Protein AF-A0A086L2F1-F1 (afdb_monomer)

Radius of gyration: 32.84 Å; Cα contacts (8 Å, |Δi|>4): 389; chains: 1; bounding box: 72×56×100 Å

Sequence (429 aa):
MACLKLQAIHEARLFEEERRLQGQDSGIAKDIADEIVSFSHTVLKDVRRLEALYEKVIQFCFTRYVGAPWVKEGDDSMALKDTRAALESAFPISGLRSLFGLTPRERFRHLEELSCIVLGIRIFNSLVGSGTALCLPDPKNLLTLHSPDLPLSIEQEIEEGEKQIQELVKILLHSPVLLAKAGSETAEQDLALISAQHIYMTQLNAYRRALLTAFLHTRHHLKEAVSECSSEIVGVGEQLNSQPYTSRDDVFPKFSRIAVSYRKAFQENEKLCSLNCLVAFLASLAGEHTLDVASNVESACRRVHGIFASVGQGDQEECRGVRSAENAEKERDDSEVERPDGEPPREFDGKFELGGNCAWCLAKYAALVPADRSIAAISYGGDAYAFSTLRGAKEFAQHPDRLLSDIRQQIRRQPALIHLLNLDRLYPR

Solvent-accessible surface area (backbone atoms only — not comparable to full-atom values): 24299 Å² total; per-residue (Å²): 109,66,51,53,53,53,48,54,52,54,52,53,51,53,51,54,50,53,50,58,71,68,61,68,72,38,66,66,24,51,53,49,45,54,55,64,45,68,61,60,80,72,39,80,79,36,71,71,51,43,52,54,51,46,52,49,52,44,47,31,51,45,40,53,49,59,85,35,90,74,62,67,98,67,67,62,70,53,54,46,50,48,44,43,56,31,32,50,73,77,56,37,78,84,52,59,66,62,53,73,81,45,54,58,71,53,35,50,51,49,51,54,52,48,33,29,28,30,47,12,45,45,49,45,45,37,75,73,43,92,86,81,59,77,67,57,70,65,60,74,57,58,68,73,75,54,69,81,58,56,63,54,52,52,50,50,54,40,54,53,44,48,53,53,41,52,55,47,43,58,53,62,73,48,41,71,64,47,59,75,70,58,81,43,75,65,56,56,52,36,47,50,51,46,25,54,49,39,53,38,47,52,51,53,39,50,51,51,52,52,50,49,51,52,47,54,52,41,52,50,51,25,53,51,26,32,50,51,23,51,50,46,49,51,52,52,52,52,44,50,72,76,40,79,80,64,54,66,84,70,48,46,63,50,24,28,47,28,27,54,28,46,52,49,22,48,52,33,47,50,52,48,53,53,49,52,52,50,52,58,49,51,52,51,56,52,51,58,50,48,76,77,42,46,73,61,44,54,51,35,52,49,54,55,46,52,56,57,62,76,60,62,87,77,73,68,61,83,81,62,80,81,83,85,82,89,84,85,86,88,81,90,84,93,78,90,79,88,75,81,85,87,73,73,84,76,81,74,88,65,80,45,42,58,64,38,22,9,52,49,46,26,30,77,51,59,31,89,37,68,35,37,86,89,46,82,60,49,76,55,97,92,41,35,40,30,24,62,43,71,66,45,45,54,52,38,74,76,41,49,68,60,46,54,51,37,33,53,52,42,37,71,77,38,60,59,46,35,70,73,25,69,39,51,86,84,58,70,133

Secondary structure (DSSP, 8-state):
-HHHHHHHHHHHHHHHHHHHHH--S-HHHHHHHHHHHH--GGGGG-HHHHHHHHHHHHHHHHHTTTT-TT--S--HHHHHHHHHHHHHHHS-GGGGGGGGGS-HHHHHHHHHHHHHHHHHHHHHHHHHS-S-S--PPPGGGGGGSS-THHHHHHHHHHHHHHHHHHHHHHHHHTHHHHHHHH-SHHHHHHHHHHHHHHHHHHHHHHHHHHHHHHHHHHHHHHHHHHHHHHHHHHHHHHHHHH-TT--HHHHHHHHHHHHHHHHHHHHHHHHHHHHHHHHHHHHHHHHHHHHHHHHHHHHHHHHHHHHHHTTTTTT-GGGS--------------------TTPPPP---SPPSGGGBBHHHHHHH---PBPPTTSPPEEETTEEEB-SSHHHHHHHHH-HHHHHHHHHHHHHH-TTHHHHTT-TTTS--

Organism: NCBI:txid943119

InterPro domains:
  IPR021897 Cilia- and flagella-associated protein 206 [PF12018] (150-425)
  IPR021897 Cilia- and flagella-associated protein 206 [PTHR21442] (17-424)

Mean predicted aligned error: 11.53 Å

pLDDT: mean 80.25, std 17.37, range [25.61, 97.31]

Structure (mmCIF, N/CA/C/O backbone):
data_AF-A0A086L2F1-F1
#
_entry.id   AF-A0A086L2F1-F1
#
loop_
_atom_site.group_PDB
_atom_site.id
_atom_site.type_symbol
_atom_site.label_atom_id
_atom_site.label_alt_id
_atom_site.label_comp_id
_atom_site.label_asym_id
_atom_site.label_entity_id
_atom_site.label_seq_id
_atom_site.pdbx_PDB_ins_code
_atom_site.Cartn_x
_atom_site.Cartn_y
_atom_site.Cartn_z
_atom_site.occupancy
_atom_site.B_iso_or_equiv
_atom_site.auth_seq_id
_atom_site.auth_comp_id
_atom_site.auth_asym_id
_atom_site.auth_atom_id
_atom_site.pdbx_PDB_model_num
ATOM 1 N N . MET A 1 1 ? -23.838 4.230 11.928 1.00 56.31 1 MET A N 1
ATOM 2 C CA . MET A 1 1 ? -23.546 4.658 10.537 1.00 56.31 1 MET A CA 1
ATOM 3 C C . MET A 1 1 ? -22.102 5.115 10.342 1.00 56.31 1 MET A C 1
ATOM 5 O O . MET A 1 1 ? -21.507 4.703 9.356 1.00 56.31 1 MET A O 1
ATOM 9 N N . ALA A 1 2 ? -21.509 5.881 11.267 1.00 71.12 2 ALA A N 1
ATOM 10 C CA . ALA A 1 2 ? -20.122 6.353 11.153 1.00 71.12 2 ALA A CA 1
ATOM 11 C C . ALA A 1 2 ? -19.076 5.242 10.924 1.00 71.12 2 ALA A C 1
ATOM 13 O O . ALA A 1 2 ? -18.278 5.355 10.003 1.00 71.12 2 ALA A O 1
ATOM 14 N N . CYS A 1 3 ? -19.129 4.138 11.680 1.00 74.75 3 CYS A N 1
ATOM 15 C CA . CYS A 1 3 ? -18.197 3.008 11.518 1.00 74.75 3 CYS A CA 1
ATOM 16 C C . CYS A 1 3 ? -18.268 2.359 10.119 1.00 74.75 3 CYS A C 1
ATOM 18 O O . CYS A 1 3 ? -17.249 2.025 9.523 1.00 74.75 3 CYS A O 1
ATOM 20 N N . LEU A 1 4 ? -19.481 2.216 9.568 1.00 66.06 4 LEU A N 1
ATOM 21 C CA . LEU A 1 4 ? -19.691 1.660 8.225 1.00 66.06 4 LEU A CA 1
ATOM 22 C C . LEU A 1 4 ? -19.238 2.634 7.134 1.00 66.06 4 LEU A C 1
ATOM 24 O O . LEU A 1 4 ? -18.644 2.207 6.152 1.00 66.06 4 LEU A O 1
ATOM 28 N N . LYS A 1 5 ? -19.483 3.939 7.320 1.00 75.25 5 LYS A N 1
ATOM 29 C CA . LYS A 1 5 ? -18.980 4.992 6.428 1.00 75.25 5 LYS A CA 1
ATOM 30 C C . LYS A 1 5 ? -17.447 4.989 6.417 1.00 75.25 5 LYS A C 1
ATOM 32 O O . LYS A 1 5 ? -16.857 4.989 5.344 1.00 75.25 5 LYS A O 1
ATOM 37 N N . LEU A 1 6 ? -16.812 4.929 7.591 1.00 77.38 6 LEU A N 1
ATOM 38 C CA . LEU A 1 6 ? -15.355 4.866 7.727 1.00 77.38 6 LEU A CA 1
ATO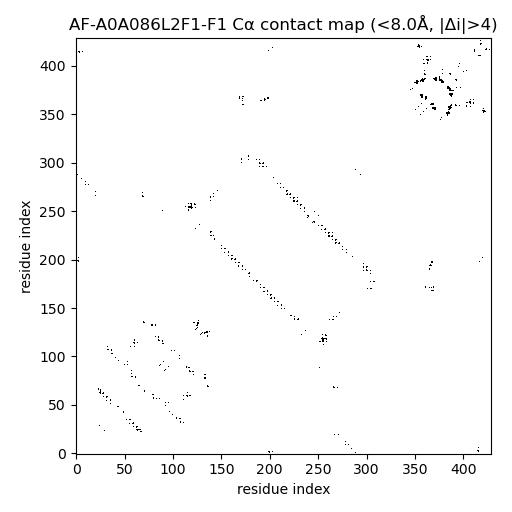M 39 C C . LEU A 1 6 ? -14.788 3.629 7.020 1.00 77.38 6 LEU A C 1
ATOM 41 O O . LEU A 1 6 ? -13.874 3.758 6.213 1.00 77.38 6 LEU A O 1
ATOM 45 N N . GLN A 1 7 ? -15.378 2.458 7.269 1.00 78.00 7 GLN A N 1
ATOM 46 C CA . GLN A 1 7 ? -14.971 1.205 6.641 1.00 78.00 7 GLN A CA 1
ATOM 47 C C . GLN A 1 7 ? -15.114 1.239 5.115 1.00 78.00 7 GLN A C 1
ATOM 49 O O . GLN A 1 7 ? -14.139 1.028 4.401 1.00 78.00 7 GLN A O 1
ATOM 54 N N . ALA A 1 8 ? -16.318 1.520 4.610 1.00 72.25 8 ALA A N 1
ATOM 55 C CA . ALA A 1 8 ? -16.607 1.466 3.181 1.00 72.25 8 ALA A CA 1
ATOM 56 C C . ALA A 1 8 ? -15.731 2.442 2.391 1.00 72.25 8 ALA A C 1
ATOM 58 O O . ALA A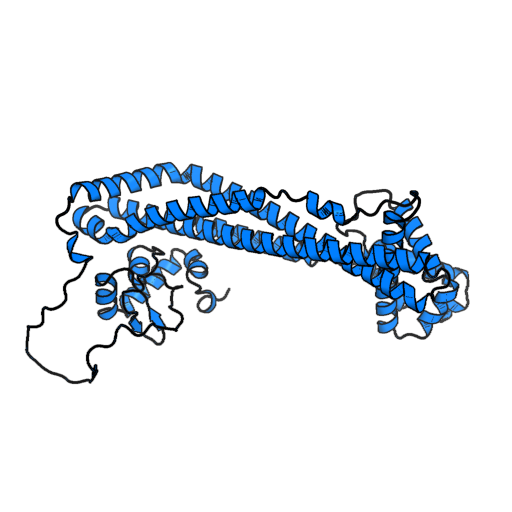 1 8 ? -15.242 2.10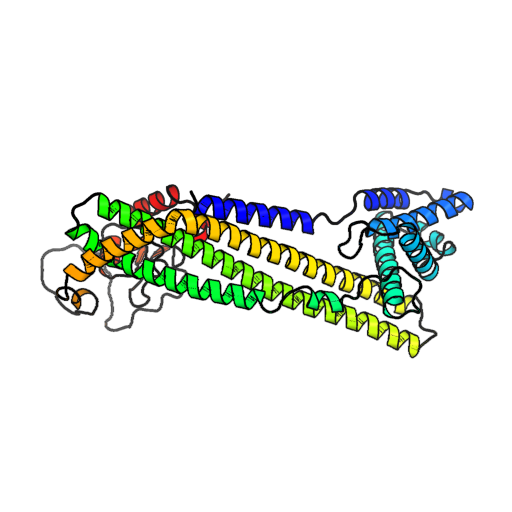2 1.316 1.00 72.25 8 ALA A O 1
ATOM 59 N N . ILE A 1 9 ? -15.498 3.642 2.931 1.00 73.38 9 ILE A N 1
ATOM 60 C CA . ILE A 1 9 ? -14.668 4.629 2.246 1.00 73.38 9 ILE A CA 1
ATOM 61 C C . ILE A 1 9 ? -13.183 4.256 2.320 1.00 73.38 9 ILE A C 1
ATOM 63 O O . ILE A 1 9 ? -12.481 4.400 1.320 1.00 73.38 9 ILE A O 1
ATOM 67 N N . HIS A 1 10 ? -12.701 3.752 3.461 1.00 74.94 10 HIS A N 1
ATOM 68 C CA . HIS A 1 10 ? -11.320 3.284 3.582 1.00 74.94 10 HIS A CA 1
ATOM 69 C C . HIS A 1 10 ? -11.020 2.155 2.584 1.00 74.94 10 HIS A C 1
ATOM 71 O O . HIS A 1 10 ? -10.037 2.225 1.849 1.00 74.94 10 HIS A O 1
ATOM 77 N N . GLU A 1 11 ? -11.904 1.159 2.497 1.00 78.69 11 GLU A N 1
ATOM 78 C CA . GLU A 1 11 ? -11.757 0.026 1.581 1.00 78.69 11 GLU A CA 1
ATOM 79 C C . GLU A 1 11 ? -11.876 0.432 0.108 1.00 78.69 11 GLU A C 1
ATOM 81 O O . GLU A 1 11 ? -11.055 0.013 -0.706 1.00 78.69 11 GLU A O 1
ATOM 86 N N . ALA A 1 12 ? -12.853 1.277 -0.243 1.00 76.69 12 ALA A N 1
ATOM 87 C CA . ALA A 1 12 ? -13.010 1.767 -1.612 1.00 76.69 12 ALA A CA 1
ATOM 88 C C . ALA A 1 12 ? -11.755 2.511 -2.088 1.00 76.69 12 ALA A C 1
ATOM 90 O O . ALA A 1 12 ? -11.308 2.317 -3.216 1.00 76.69 12 ALA A O 1
ATOM 91 N N . ARG A 1 13 ? -11.149 3.318 -1.211 1.00 73.94 13 ARG A N 1
ATOM 92 C CA . ARG A 1 13 ? -9.928 4.061 -1.533 1.00 73.94 13 ARG A CA 1
ATOM 93 C C . ARG A 1 13 ? -8.698 3.171 -1.625 1.00 73.94 13 ARG A C 1
ATOM 95 O O . ARG A 1 13 ? -7.925 3.346 -2.558 1.00 73.94 13 ARG A O 1
ATOM 102 N N . LEU A 1 14 ? -8.537 2.196 -0.731 1.00 72.56 14 LEU A N 1
ATOM 103 C CA . LEU A 1 14 ? -7.475 1.194 -0.870 1.00 72.56 14 LEU A CA 1
ATOM 104 C C . LEU A 1 14 ? -7.582 0.455 -2.210 1.00 72.56 14 LEU A C 1
ATOM 106 O O . LEU A 1 14 ? -6.592 0.335 -2.925 1.00 72.56 14 LEU A O 1
ATOM 110 N N . PHE A 1 15 ? -8.791 0.043 -2.591 1.00 74.94 15 PHE A N 1
ATOM 111 C CA . PHE A 1 15 ? -9.035 -0.653 -3.852 1.00 74.94 15 PHE A CA 1
ATOM 112 C C . PHE A 1 15 ? -8.771 0.220 -5.091 1.00 74.94 15 PHE A C 1
ATOM 114 O O . PHE A 1 15 ? -8.194 -0.247 -6.075 1.00 74.94 15 PHE A O 1
ATOM 121 N N . GLU A 1 16 ? -9.180 1.492 -5.069 1.00 72.88 16 GLU A N 1
ATOM 122 C CA . GLU A 1 16 ? -8.872 2.450 -6.140 1.00 72.88 16 GLU A CA 1
ATOM 123 C C . GLU A 1 16 ? -7.358 2.629 -6.315 1.00 72.88 16 GLU A C 1
ATOM 125 O O . GLU A 1 16 ? -6.864 2.602 -7.445 1.00 72.88 16 GLU A O 1
ATOM 130 N N . GLU A 1 17 ? -6.614 2.735 -5.212 1.00 67.31 17 GLU A N 1
ATOM 131 C CA . GLU A 1 17 ? -5.155 2.853 -5.240 1.00 67.31 17 GLU A CA 1
ATOM 132 C C . GLU A 1 17 ? -4.473 1.565 -5.723 1.00 67.31 17 GLU A C 1
ATOM 134 O O . GLU A 1 17 ? -3.558 1.628 -6.543 1.00 67.31 17 GLU A O 1
ATOM 139 N N . GLU A 1 18 ? -4.944 0.387 -5.309 1.00 68.56 18 GLU A N 1
ATOM 140 C CA . GLU A 1 18 ? -4.443 -0.897 -5.817 1.00 68.56 18 GLU A CA 1
ATOM 141 C C . GLU A 1 18 ? -4.646 -1.030 -7.331 1.00 68.56 18 GLU A C 1
ATOM 143 O O . GLU A 1 18 ? -3.722 -1.416 -8.052 1.00 68.56 18 GLU A O 1
ATOM 148 N N . ARG A 1 19 ? -5.822 -0.645 -7.845 1.00 68.19 19 ARG A N 1
ATOM 149 C CA . ARG A 1 19 ? -6.084 -0.618 -9.294 1.00 68.19 19 ARG A CA 1
ATOM 150 C C . ARG A 1 19 ? -5.186 0.373 -10.022 1.00 68.19 19 ARG A C 1
ATOM 152 O O . ARG A 1 19 ? -4.720 0.066 -11.119 1.00 68.19 19 ARG A O 1
ATOM 159 N N . ARG A 1 20 ? -4.931 1.542 -9.429 1.00 67.31 20 ARG A N 1
ATOM 160 C CA . ARG A 1 20 ? -4.033 2.561 -9.990 1.00 67.31 20 ARG A CA 1
ATOM 161 C C . ARG A 1 20 ? -2.602 2.034 -10.109 1.00 67.31 20 ARG A C 1
ATOM 163 O O . ARG A 1 20 ? -1.978 2.206 -11.152 1.00 67.31 20 ARG A O 1
ATOM 170 N N . LEU A 1 21 ? -2.114 1.342 -9.080 1.00 63.81 21 LEU A N 1
ATOM 171 C CA . LEU A 1 21 ? -0.778 0.738 -9.055 1.00 63.81 21 LEU A CA 1
ATOM 172 C C . LEU A 1 21 ? -0.645 -0.453 -10.023 1.00 63.81 21 LEU A C 1
ATOM 174 O O . LEU A 1 21 ? 0.436 -0.687 -10.558 1.00 63.81 21 LEU A O 1
ATOM 178 N N . GLN A 1 22 ? -1.729 -1.194 -10.280 1.00 61.69 22 GLN A N 1
ATOM 179 C CA . GLN A 1 22 ? -1.749 -2.316 -11.232 1.00 61.69 22 GLN A CA 1
ATOM 180 C C . GLN A 1 22 ? -1.921 -1.879 -12.701 1.00 61.69 22 GLN A C 1
ATOM 182 O O . GLN A 1 22 ? -1.523 -2.608 -13.606 1.00 61.69 22 GLN A O 1
ATOM 187 N N . GLY A 1 23 ? -2.491 -0.698 -12.962 1.00 55.66 23 GLY A N 1
ATOM 188 C CA . GLY A 1 23 ? -2.861 -0.215 -14.301 1.00 55.66 23 GLY A CA 1
ATOM 189 C C . GLY A 1 23 ? -1.739 0.393 -15.157 1.00 55.66 23 GLY A C 1
ATOM 190 O O . GLY A 1 23 ? -2.040 1.123 -16.095 1.00 55.66 23 GLY A O 1
ATOM 191 N N . GLN A 1 24 ? -0.463 0.137 -14.855 1.00 57.53 24 GLN A N 1
ATOM 192 C CA . GLN A 1 24 ? 0.673 0.843 -15.476 1.00 57.53 24 GLN A CA 1
ATOM 193 C C . GLN A 1 24 ? 1.162 0.283 -16.826 1.00 57.53 24 GLN A C 1
ATOM 195 O O . GLN A 1 24 ? 2.163 0.769 -17.355 1.00 57.53 24 GLN A O 1
ATOM 200 N N . ASP A 1 25 ? 0.485 -0.702 -17.420 1.00 58.81 25 ASP A N 1
ATOM 201 C CA . ASP A 1 25 ? 0.816 -1.147 -18.778 1.00 58.81 25 ASP A CA 1
ATOM 202 C C . ASP A 1 25 ? 0.008 -0.363 -19.819 1.00 58.81 25 ASP A C 1
ATOM 204 O O . ASP A 1 25 ? -1.210 -0.494 -19.943 1.00 58.81 25 ASP A O 1
ATOM 208 N N . SER A 1 26 ? 0.717 0.466 -20.588 1.00 66.75 26 SER A N 1
ATOM 209 C CA . SER A 1 26 ? 0.152 1.229 -21.700 1.00 66.75 26 SER A CA 1
ATOM 210 C C . SER A 1 26 ? -0.420 0.279 -22.756 1.00 66.75 26 SER A C 1
ATOM 212 O O . SER A 1 26 ? 0.329 -0.427 -23.435 1.00 66.75 26 SER A O 1
ATOM 214 N N . GLY A 1 27 ? -1.748 0.285 -22.931 1.00 77.31 27 GLY A N 1
ATOM 215 C CA . GLY A 1 27 ? -2.416 -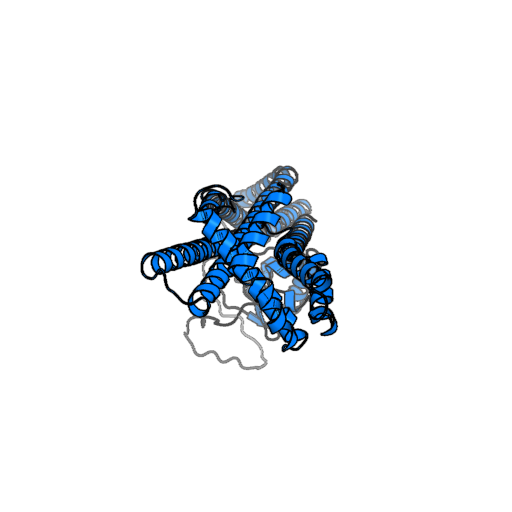0.462 -24.006 1.00 77.31 27 GLY A CA 1
ATOM 216 C C . GLY A 1 27 ? -1.839 -0.127 -25.386 1.00 77.31 27 GLY A C 1
ATOM 217 O O . GLY A 1 27 ? -1.625 -1.019 -26.195 1.00 77.31 27 GLY A O 1
ATOM 218 N N . ILE A 1 28 ? -1.432 1.131 -25.585 1.00 82.12 28 ILE A N 1
ATOM 219 C CA . ILE A 1 28 ? -0.782 1.605 -26.814 1.00 82.12 28 ILE A CA 1
ATOM 220 C C . ILE A 1 28 ? 0.573 0.912 -27.028 1.00 82.12 28 ILE A C 1
ATOM 222 O O . ILE A 1 28 ? 0.896 0.515 -28.143 1.00 82.12 28 ILE A O 1
ATOM 226 N N . ALA A 1 29 ? 1.378 0.733 -25.974 1.00 83.81 29 ALA A N 1
ATOM 227 C CA . ALA A 1 29 ? 2.656 0.027 -26.092 1.00 83.81 29 ALA A CA 1
ATOM 228 C C . ALA A 1 29 ? 2.453 -1.446 -26.476 1.00 83.81 29 ALA A C 1
ATOM 230 O O . ALA A 1 29 ? 3.232 -1.988 -27.261 1.00 83.81 29 ALA A O 1
ATOM 231 N N . LYS A 1 30 ? 1.391 -2.075 -25.961 1.00 85.31 30 LYS A N 1
ATOM 232 C CA . LYS A 1 30 ? 1.023 -3.445 -26.322 1.00 85.31 30 LYS A CA 1
ATOM 233 C C . LYS A 1 30 ? 0.600 -3.551 -27.788 1.00 85.31 30 LYS A C 1
ATOM 235 O O . LYS A 1 30 ? 1.103 -4.430 -28.480 1.00 85.31 30 LYS A O 1
ATOM 240 N N . ASP A 1 31 ? -0.222 -2.623 -28.272 1.00 88.12 31 ASP A N 1
ATOM 241 C CA . ASP A 1 31 ? -0.641 -2.584 -29.677 1.00 88.12 31 ASP A CA 1
ATOM 242 C C . ASP A 1 31 ? 0.571 -2.426 -30.616 1.00 88.12 31 ASP A C 1
ATOM 244 O O . ASP A 1 31 ? 0.721 -3.173 -31.584 1.00 88.12 31 ASP A O 1
ATOM 248 N N . ILE A 1 32 ? 1.504 -1.521 -30.288 1.00 89.19 32 ILE A N 1
ATOM 249 C CA . ILE A 1 32 ? 2.752 -1.342 -31.052 1.00 89.19 32 ILE A CA 1
ATOM 250 C C . ILE A 1 32 ? 3.603 -2.623 -31.017 1.00 89.19 32 ILE A C 1
ATOM 252 O O . ILE A 1 32 ? 4.174 -3.014 -32.038 1.00 89.19 32 ILE A O 1
ATOM 256 N N . ALA A 1 33 ? 3.703 -3.293 -29.865 1.00 88.81 33 ALA A N 1
ATOM 257 C CA . ALA A 1 33 ? 4.451 -4.542 -29.743 1.00 88.81 33 ALA A CA 1
ATOM 258 C C . ALA A 1 33 ? 3.847 -5.657 -30.606 1.00 88.81 33 ALA A C 1
ATOM 260 O O . ALA A 1 33 ? 4.586 -6.335 -31.322 1.00 88.81 33 ALA A O 1
ATOM 261 N N . ASP A 1 34 ? 2.523 -5.815 -30.585 1.00 89.56 34 ASP A N 1
ATOM 262 C CA . ASP A 1 34 ? 1.806 -6.803 -31.394 1.00 89.56 34 ASP A CA 1
ATOM 263 C C . ASP A 1 34 ? 2.024 -6.542 -32.893 1.00 89.56 34 ASP A C 1
ATOM 265 O O . ASP A 1 34 ? 2.319 -7.468 -33.660 1.00 89.56 34 ASP A O 1
ATOM 269 N N . GLU A 1 35 ? 2.005 -5.272 -33.310 1.00 89.69 35 GLU A N 1
ATOM 270 C CA . GLU A 1 35 ? 2.363 -4.881 -34.671 1.00 89.69 35 GLU A CA 1
ATOM 271 C C . GLU A 1 35 ? 3.803 -5.282 -35.022 1.00 89.69 35 GLU A C 1
ATOM 273 O O . GLU A 1 35 ? 4.004 -5.934 -36.049 1.00 89.69 35 GLU A O 1
ATOM 278 N N . ILE A 1 36 ? 4.799 -4.963 -34.181 1.00 87.69 36 ILE A N 1
ATOM 279 C CA . ILE A 1 36 ? 6.218 -5.315 -34.406 1.00 87.69 36 ILE A CA 1
ATOM 280 C C . ILE A 1 36 ? 6.397 -6.836 -34.521 1.00 87.69 36 ILE A C 1
ATOM 282 O O . ILE A 1 36 ? 7.086 -7.334 -35.416 1.00 87.69 36 ILE A O 1
ATOM 286 N N . VAL A 1 37 ? 5.761 -7.588 -33.624 1.00 90.31 37 VAL A N 1
ATOM 287 C CA . VAL A 1 37 ? 5.864 -9.047 -33.550 1.00 90.31 37 VAL A CA 1
ATOM 288 C C . VAL A 1 37 ? 5.256 -9.716 -34.789 1.00 90.31 37 VAL A C 1
ATOM 290 O O . VAL A 1 37 ? 5.803 -10.715 -35.270 1.00 90.31 37 VAL A O 1
ATOM 293 N N . SER A 1 38 ? 4.185 -9.140 -35.346 1.00 87.75 38 SER A N 1
ATOM 294 C CA . SER A 1 38 ? 3.459 -9.666 -36.510 1.00 87.75 38 SER A CA 1
ATOM 295 C C . SER A 1 38 ? 4.177 -9.502 -37.862 1.00 87.75 38 SER A C 1
ATOM 297 O O . SER A 1 38 ? 3.767 -10.114 -38.854 1.00 87.75 38 SER A O 1
ATOM 299 N N . PHE A 1 39 ? 5.260 -8.716 -37.942 1.00 84.19 39 PHE A N 1
ATOM 300 C CA . PHE A 1 39 ? 5.940 -8.472 -39.218 1.00 84.19 39 PHE A CA 1
ATOM 301 C C . PHE A 1 39 ? 6.565 -9.741 -39.822 1.00 84.19 39 PHE A C 1
ATOM 303 O O . PHE A 1 39 ? 7.265 -10.528 -39.173 1.00 84.19 39 PHE A O 1
ATOM 310 N N . SER A 1 40 ? 6.357 -9.897 -41.132 1.00 81.75 40 SER A N 1
ATOM 311 C CA . SER A 1 40 ? 6.921 -10.992 -41.925 1.00 81.75 40 SER A CA 1
ATOM 312 C C . SER A 1 40 ? 8.347 -10.696 -42.407 1.00 81.75 40 SER A C 1
ATOM 314 O O . SER A 1 40 ? 8.754 -9.543 -42.555 1.00 81.75 40 SER A O 1
ATOM 316 N N . HIS A 1 41 ? 9.086 -11.747 -42.780 1.00 82.62 41 HIS A N 1
ATOM 317 C CA . HIS A 1 41 ? 10.440 -11.645 -43.349 1.00 82.62 41 HIS A CA 1
ATOM 318 C C . HIS A 1 41 ? 10.533 -10.790 -44.628 1.00 82.62 41 HIS A C 1
ATOM 320 O O . HIS A 1 41 ? 11.632 -10.428 -45.046 1.00 82.62 41 HIS A O 1
ATOM 326 N N . THR A 1 42 ? 9.407 -10.456 -45.270 1.00 81.50 42 THR A N 1
ATOM 327 C CA . THR A 1 42 ? 9.385 -9.623 -46.486 1.00 81.50 42 THR A CA 1
ATOM 328 C C . THR A 1 42 ? 9.903 -8.203 -46.248 1.00 81.50 42 THR A C 1
ATOM 330 O O . THR A 1 42 ? 10.416 -7.587 -47.180 1.00 81.50 42 THR A O 1
ATOM 333 N N . VAL A 1 43 ? 9.849 -7.717 -45.004 1.00 81.31 43 VAL A N 1
ATOM 334 C CA . VAL A 1 43 ? 10.391 -6.414 -44.583 1.00 81.31 43 VAL A CA 1
ATOM 335 C C . VAL A 1 43 ? 11.902 -6.325 -44.805 1.00 81.31 43 VAL A C 1
ATOM 337 O O . VAL A 1 43 ? 12.405 -5.271 -45.171 1.00 81.31 43 VAL A O 1
ATOM 340 N N . LEU A 1 44 ? 12.630 -7.440 -44.677 1.00 81.38 44 LEU A N 1
ATOM 341 C CA . LEU A 1 44 ? 14.094 -7.475 -44.797 1.00 81.38 44 LEU A CA 1
ATOM 342 C C . LEU A 1 44 ? 14.625 -7.170 -46.206 1.00 81.38 44 LEU A C 1
ATOM 344 O O . LEU A 1 44 ? 15.837 -6.989 -46.366 1.00 81.38 44 LEU A O 1
ATOM 348 N N . LYS A 1 45 ? 13.744 -7.175 -47.216 1.00 83.19 45 LYS A N 1
ATOM 349 C CA . LYS A 1 45 ? 14.078 -6.958 -48.631 1.00 83.19 45 LYS A CA 1
ATOM 350 C C . LYS A 1 45 ? 13.996 -5.488 -49.053 1.00 83.19 45 LYS A C 1
ATOM 352 O O . LYS A 1 45 ? 14.532 -5.147 -50.100 1.00 83.19 45 LYS A O 1
ATOM 357 N N . ASP A 1 46 ? 13.334 -4.643 -48.266 1.00 88.19 46 ASP A N 1
ATOM 358 C CA . ASP A 1 46 ? 13.101 -3.233 -48.582 1.00 88.19 46 ASP A CA 1
ATOM 359 C C . ASP A 1 46 ? 13.649 -2.357 -47.453 1.00 88.19 46 ASP A C 1
ATOM 361 O O . ASP A 1 46 ? 13.175 -2.412 -46.318 1.00 88.19 46 ASP A O 1
ATOM 365 N N . VAL A 1 47 ? 14.650 -1.538 -47.782 1.00 88.00 47 VAL A N 1
ATOM 366 C CA . VAL A 1 47 ? 15.318 -0.641 -46.831 1.00 88.00 47 VAL A CA 1
ATOM 367 C C . VAL A 1 47 ? 14.316 0.304 -46.167 1.00 88.00 47 VAL A C 1
ATOM 369 O O . VAL A 1 47 ? 14.356 0.459 -44.952 1.00 88.00 47 VAL A O 1
ATOM 372 N N . ARG A 1 48 ? 13.342 0.839 -46.917 1.00 89.44 48 ARG A N 1
ATOM 373 C CA . ARG A 1 48 ? 12.342 1.772 -46.371 1.00 89.44 48 ARG A CA 1
ATOM 374 C C . ARG A 1 48 ? 11.419 1.093 -45.365 1.00 89.44 48 ARG A C 1
ATOM 376 O O . ARG A 1 48 ? 11.018 1.693 -44.373 1.00 89.44 48 ARG A O 1
ATOM 383 N N . ARG A 1 49 ? 11.069 -0.176 -45.608 1.00 88.75 49 ARG A N 1
ATOM 384 C CA . ARG A 1 49 ? 10.253 -0.964 -44.669 1.00 88.75 49 ARG A CA 1
ATOM 385 C C . ARG A 1 49 ? 11.043 -1.340 -43.420 1.00 88.75 49 ARG A C 1
ATOM 387 O O . ARG A 1 49 ? 10.460 -1.390 -42.342 1.00 88.75 49 ARG A O 1
ATOM 394 N N . LEU A 1 50 ? 12.343 -1.598 -43.560 1.00 88.62 50 LEU A N 1
ATOM 395 C CA . LEU A 1 50 ? 13.232 -1.869 -42.434 1.00 88.62 50 LEU A CA 1
ATOM 396 C C . LEU A 1 50 ? 13.412 -0.626 -41.546 1.00 88.62 50 LEU A C 1
ATOM 398 O O . LEU A 1 50 ? 13.314 -0.742 -40.329 1.00 88.62 50 LEU A O 1
ATOM 402 N N . GLU A 1 51 ? 13.592 0.554 -42.145 1.00 91.31 51 GLU A N 1
ATOM 403 C CA . GLU A 1 51 ? 13.622 1.848 -41.444 1.00 91.31 51 GLU A CA 1
ATOM 404 C C . GLU A 1 51 ? 12.300 2.125 -40.716 1.00 91.31 51 GLU A C 1
ATOM 406 O O . GLU A 1 51 ? 12.303 2.469 -39.536 1.00 91.31 51 GLU A O 1
ATOM 411 N N . ALA A 1 52 ? 11.159 1.890 -41.372 1.00 91.44 52 ALA A N 1
ATOM 412 C CA . ALA A 1 52 ? 9.847 2.048 -40.743 1.00 91.44 52 ALA A CA 1
ATOM 413 C C . ALA A 1 52 ? 9.633 1.088 -39.557 1.00 91.44 52 ALA A C 1
ATOM 415 O O . ALA A 1 52 ? 9.040 1.474 -38.551 1.00 91.44 52 ALA A O 1
ATOM 416 N N . LEU A 1 53 ? 10.120 -0.156 -39.651 1.00 91.38 53 LEU A N 1
ATOM 417 C CA . LEU A 1 53 ? 10.089 -1.107 -38.536 1.00 91.38 53 LEU A CA 1
ATOM 418 C C . LEU A 1 53 ? 10.969 -0.632 -37.375 1.00 91.38 53 LEU A C 1
ATOM 420 O O . LEU A 1 53 ? 10.562 -0.733 -36.222 1.00 91.38 53 LEU A O 1
ATOM 424 N N . TYR A 1 54 ? 12.153 -0.099 -37.674 1.00 94.31 54 TYR A N 1
ATOM 425 C CA . TYR A 1 54 ? 13.054 0.434 -36.657 1.00 94.31 54 TYR A CA 1
ATOM 426 C C . TYR A 1 54 ? 12.430 1.608 -35.895 1.00 94.31 54 TYR A C 1
ATOM 428 O O . TYR A 1 54 ? 12.461 1.639 -34.667 1.00 94.31 54 TYR A O 1
ATOM 436 N N . GLU A 1 55 ? 11.767 2.518 -36.609 1.00 93.94 55 GLU A N 1
ATOM 437 C CA . GLU A 1 55 ? 11.011 3.613 -35.997 1.00 93.94 55 GLU A CA 1
ATOM 438 C C . GLU A 1 55 ? 9.885 3.114 -35.081 1.00 93.94 55 GLU A C 1
ATOM 440 O O . GLU A 1 55 ? 9.676 3.679 -34.008 1.00 93.94 55 GLU A O 1
ATOM 445 N N . LYS A 1 56 ? 9.220 1.998 -35.413 1.00 93.19 56 LYS A N 1
ATOM 446 C CA . LYS A 1 56 ? 8.255 1.371 -34.493 1.00 93.19 56 LYS A CA 1
ATOM 447 C C . LYS A 1 56 ? 8.910 0.829 -33.225 1.00 93.19 56 LYS A C 1
ATOM 449 O O . LYS A 1 56 ? 8.329 0.960 -32.153 1.00 93.19 56 LYS A O 1
ATOM 454 N N . VAL A 1 57 ? 10.115 0.260 -33.308 1.00 94.38 57 VAL A N 1
ATOM 455 C CA . VAL A 1 57 ? 10.859 -0.194 -32.116 1.00 94.38 57 VAL A CA 1
ATOM 456 C C . VAL A 1 57 ? 11.229 0.992 -31.218 1.00 94.38 57 VAL A C 1
ATOM 458 O O . VAL A 1 57 ? 11.093 0.895 -29.997 1.00 94.38 57 VAL A O 1
ATOM 461 N N . ILE A 1 58 ? 11.622 2.131 -31.802 1.00 94.12 58 ILE A N 1
ATOM 462 C CA . ILE A 1 58 ? 11.856 3.381 -31.058 1.00 94.12 58 ILE A CA 1
ATOM 463 C C . ILE A 1 58 ? 10.569 3.831 -30.359 1.00 94.12 58 ILE A C 1
ATOM 465 O O . ILE A 1 58 ? 10.590 4.116 -29.160 1.00 94.12 58 ILE A O 1
ATOM 469 N N . GLN A 1 59 ? 9.448 3.860 -31.087 1.00 92.81 59 GLN A N 1
ATOM 470 C CA . GLN A 1 59 ? 8.143 4.224 -30.531 1.00 92.81 59 GLN A CA 1
ATOM 471 C C . GLN A 1 59 ? 7.733 3.290 -29.394 1.00 92.81 59 GLN A C 1
ATOM 473 O O . GLN A 1 59 ? 7.317 3.773 -28.349 1.00 92.81 59 GLN A O 1
ATOM 478 N N . PHE A 1 60 ? 7.923 1.978 -29.542 1.00 93.75 60 PHE A N 1
ATOM 479 C CA . PHE A 1 60 ? 7.669 1.020 -28.470 1.00 93.75 60 PHE A CA 1
ATOM 480 C C . PHE A 1 60 ? 8.487 1.350 -27.213 1.00 93.75 60 PHE A C 1
ATOM 482 O O . PHE A 1 60 ? 7.912 1.509 -26.138 1.00 93.75 60 PHE A O 1
ATOM 489 N N . CYS A 1 61 ? 9.808 1.529 -27.344 1.00 92.44 61 CYS A N 1
ATOM 490 C CA . CYS A 1 61 ? 10.686 1.835 -26.208 1.00 92.44 61 CYS A CA 1
ATOM 491 C C . CYS A 1 61 ? 10.320 3.157 -25.511 1.00 92.44 61 CYS A C 1
ATOM 493 O O . CYS A 1 61 ? 10.532 3.298 -24.307 1.00 92.44 61 CYS A O 1
ATOM 495 N N . PHE A 1 62 ? 9.771 4.123 -26.251 1.00 89.88 62 PHE A N 1
ATOM 496 C CA . PHE A 1 62 ? 9.276 5.382 -25.704 1.00 89.88 62 PHE A CA 1
ATOM 497 C C . PHE A 1 62 ? 7.917 5.202 -25.007 1.00 89.88 62 PHE A C 1
ATOM 499 O O . PHE A 1 62 ? 7.787 5.463 -23.810 1.00 89.88 62 PHE A O 1
ATOM 506 N N . THR A 1 63 ? 6.916 4.698 -25.732 1.00 88.69 63 THR A N 1
ATOM 507 C CA . THR A 1 63 ? 5.526 4.563 -25.274 1.00 88.69 63 THR A CA 1
ATOM 508 C C . THR A 1 63 ? 5.368 3.563 -24.133 1.00 88.69 63 THR A C 1
ATOM 510 O O . THR A 1 63 ? 4.457 3.715 -23.319 1.00 88.69 63 THR A O 1
ATOM 513 N N . ARG A 1 64 ? 6.282 2.590 -24.006 1.00 87.75 64 ARG A N 1
ATOM 514 C CA . ARG A 1 64 ? 6.313 1.625 -22.896 1.00 87.75 64 ARG A CA 1
ATOM 515 C C . ARG A 1 64 ? 6.320 2.285 -21.517 1.00 87.75 64 ARG A C 1
ATOM 517 O O . ARG A 1 64 ? 5.816 1.686 -20.566 1.00 87.75 64 ARG A O 1
ATOM 524 N N . TYR A 1 65 ? 6.878 3.492 -21.423 1.00 85.50 65 TYR A N 1
ATOM 525 C CA . TYR A 1 65 ? 7.019 4.248 -20.179 1.00 85.50 65 TYR A CA 1
ATOM 526 C C . TYR A 1 65 ? 6.244 5.574 -20.183 1.00 85.50 65 TYR A C 1
ATOM 528 O O . TYR A 1 65 ? 6.405 6.372 -19.262 1.00 85.50 65 TYR A O 1
ATOM 536 N N . VAL A 1 66 ? 5.394 5.821 -21.185 1.00 78.19 66 VAL A N 1
ATOM 537 C CA . VAL A 1 66 ? 4.467 6.963 -21.170 1.00 7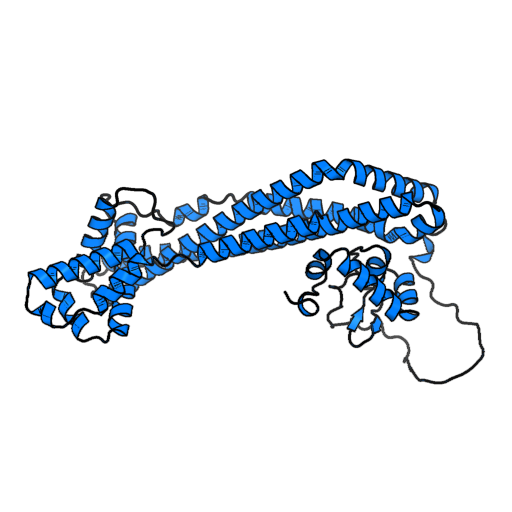8.19 66 VAL A CA 1
ATOM 538 C C . VAL A 1 66 ? 3.431 6.715 -20.073 1.00 78.19 66 VAL A C 1
ATOM 540 O O . VAL A 1 66 ? 2.740 5.699 -20.089 1.00 78.19 66 VAL A O 1
ATOM 543 N N . GLY A 1 67 ? 3.363 7.621 -19.095 1.00 75.44 67 GLY A N 1
ATOM 544 C CA . GLY A 1 67 ? 2.552 7.461 -17.882 1.00 75.44 67 GLY A CA 1
ATOM 545 C C . GLY A 1 67 ? 3.295 6.841 -16.695 1.00 75.44 67 GLY A C 1
ATOM 546 O O . GLY A 1 67 ? 2.690 6.612 -15.650 1.00 75.44 67 GLY A O 1
ATOM 547 N N . ALA A 1 68 ? 4.598 6.578 -16.824 1.00 82.88 68 ALA A N 1
ATOM 548 C CA . ALA A 1 68 ? 5.393 6.148 -15.687 1.00 82.88 68 ALA A CA 1
ATOM 549 C C . ALA A 1 68 ? 5.574 7.280 -14.649 1.00 82.88 68 ALA A C 1
ATOM 551 O O . ALA A 1 68 ? 5.631 8.450 -15.028 1.00 82.88 68 ALA A O 1
ATOM 552 N N . PRO A 1 69 ? 5.761 6.967 -13.354 1.00 81.31 69 PRO A N 1
ATOM 553 C CA . PRO A 1 69 ? 5.691 7.964 -12.270 1.00 81.31 69 PRO A CA 1
ATOM 554 C C . PRO A 1 69 ? 6.782 9.041 -12.290 1.00 81.31 69 PRO A C 1
ATOM 556 O O . PRO A 1 69 ? 6.649 10.089 -11.663 1.00 81.31 69 PRO A O 1
ATOM 559 N N . TRP A 1 70 ? 7.889 8.777 -12.984 1.00 84.69 70 TRP A N 1
ATOM 560 C CA . TRP A 1 70 ? 8.997 9.718 -13.165 1.00 84.69 70 TRP A CA 1
ATOM 561 C C . TRP A 1 70 ? 8.837 10.612 -14.400 1.00 84.69 70 TRP A C 1
ATOM 563 O O . TRP A 1 70 ? 9.621 11.546 -14.580 1.00 84.69 70 TRP A O 1
ATOM 573 N N . VAL A 1 71 ? 7.861 10.331 -15.267 1.00 76.44 71 VAL A N 1
ATOM 574 C CA . VAL A 1 71 ? 7.589 11.129 -16.463 1.00 76.44 71 VAL A CA 1
ATOM 575 C C . VAL A 1 71 ? 6.706 12.303 -16.058 1.00 76.44 71 VAL A C 1
ATOM 577 O O . VAL A 1 71 ? 5.536 12.138 -15.731 1.00 76.44 71 VAL A O 1
ATOM 580 N N . LYS A 1 72 ? 7.286 13.505 -16.058 1.00 68.12 72 LYS A N 1
ATOM 581 C CA . LYS A 1 72 ? 6.531 14.756 -15.917 1.00 68.12 72 LYS A CA 1
ATOM 582 C C . LYS A 1 72 ? 5.985 15.173 -17.280 1.00 68.12 72 LYS A C 1
ATOM 584 O O . LYS A 1 72 ? 6.618 14.879 -18.293 1.00 68.12 72 LYS A O 1
ATOM 589 N N . GLU A 1 73 ? 4.865 15.897 -17.295 1.00 62.25 73 GLU A N 1
ATOM 590 C CA . GLU A 1 73 ? 4.401 16.603 -18.496 1.00 62.25 73 GLU A CA 1
ATOM 591 C C . GLU A 1 73 ? 5.551 17.480 -19.022 1.00 62.25 73 GLU A C 1
ATOM 593 O O . GLU A 1 73 ? 6.061 18.351 -18.313 1.00 62.25 73 GLU A O 1
ATOM 598 N N . GLY A 1 74 ? 6.038 17.181 -20.226 1.00 63.03 74 GLY A N 1
ATOM 599 C CA . GLY A 1 74 ? 7.286 17.727 -20.748 1.00 63.03 74 GLY A CA 1
ATOM 600 C C . GLY A 1 74 ? 7.425 17.534 -22.256 1.00 63.03 74 GLY A C 1
ATOM 601 O O . GLY A 1 74 ? 6.511 17.056 -22.921 1.00 63.03 74 GLY A O 1
ATOM 602 N N . ASP A 1 75 ? 8.569 17.949 -22.803 1.00 68.06 75 ASP A N 1
ATOM 603 C CA . ASP A 1 75 ? 8.828 17.930 -24.245 1.00 68.06 75 ASP A CA 1
ATOM 604 C C . ASP A 1 75 ? 9.112 16.501 -24.746 1.00 68.06 75 ASP A C 1
ATOM 606 O O . ASP A 1 75 ? 10.264 16.053 -24.809 1.00 68.06 75 ASP A O 1
ATOM 610 N N . ASP A 1 76 ? 8.041 15.784 -25.106 1.00 79.25 76 ASP A N 1
ATOM 611 C CA . ASP A 1 76 ? 8.058 14.435 -25.693 1.00 79.25 76 ASP A CA 1
ATOM 612 C C . ASP A 1 76 ? 9.067 14.305 -26.849 1.00 79.25 76 ASP A C 1
ATOM 614 O O . ASP A 1 76 ? 9.650 13.239 -27.060 1.00 79.25 76 ASP A O 1
ATOM 618 N N . SER A 1 77 ? 9.348 15.404 -27.560 1.00 83.12 77 SER A N 1
ATOM 619 C CA . SER A 1 77 ? 10.338 15.463 -28.640 1.00 83.12 77 SER A CA 1
ATOM 620 C C . SER A 1 77 ? 11.755 15.135 -28.163 1.00 83.12 77 SER A C 1
ATOM 622 O O . SER A 1 77 ? 12.480 14.382 -28.819 1.00 83.12 77 SER A O 1
ATOM 624 N N . MET A 1 78 ? 12.166 15.668 -27.011 1.00 80.81 78 MET A N 1
ATOM 625 C CA . MET A 1 78 ? 13.503 15.436 -26.458 1.00 80.81 78 MET A CA 1
ATOM 626 C C . MET A 1 78 ? 13.620 14.041 -25.849 1.00 80.81 78 MET A C 1
ATOM 628 O O . MET A 1 78 ? 14.584 13.330 -26.127 1.00 80.81 78 MET A O 1
ATOM 632 N N . ALA A 1 79 ? 12.599 13.596 -25.113 1.00 83.19 79 ALA A N 1
ATOM 633 C CA . ALA A 1 79 ? 12.558 12.241 -24.568 1.00 83.19 79 ALA A CA 1
ATOM 634 C C . ALA A 1 79 ? 12.607 11.166 -25.671 1.00 83.19 79 ALA A C 1
ATOM 636 O O . ALA A 1 79 ? 13.262 10.129 -25.508 1.00 83.19 79 ALA A O 1
ATOM 637 N N . LEU A 1 80 ? 11.963 11.420 -26.814 1.00 88.56 80 LEU A N 1
ATOM 638 C CA . LEU A 1 80 ? 12.030 10.552 -27.985 1.00 88.56 80 LEU A CA 1
ATOM 639 C C . LEU A 1 80 ? 13.427 10.556 -28.628 1.00 88.56 80 LEU A C 1
ATOM 641 O O . LEU A 1 80 ? 13.924 9.493 -28.998 1.00 88.56 80 LEU A O 1
ATOM 645 N N . LYS A 1 81 ? 14.093 11.717 -28.729 1.00 88.62 81 LYS A N 1
ATOM 646 C CA . LYS A 1 81 ? 15.485 11.806 -29.217 1.00 88.62 81 LYS A CA 1
ATOM 647 C C . LYS A 1 81 ? 16.452 11.028 -28.325 1.00 88.62 81 LYS A C 1
ATOM 649 O O . LYS A 1 81 ? 17.262 10.268 -28.851 1.00 88.62 81 LYS A O 1
ATOM 654 N N . ASP A 1 82 ? 16.318 11.153 -27.007 1.00 87.94 82 ASP A N 1
ATOM 655 C CA . ASP A 1 82 ? 17.139 10.415 -26.040 1.00 87.94 82 ASP A CA 1
ATOM 656 C C . ASP A 1 82 ? 16.894 8.907 -26.136 1.00 87.94 82 ASP A C 1
ATOM 658 O O . ASP A 1 82 ? 17.832 8.110 -26.104 1.00 87.94 82 ASP A O 1
ATOM 662 N N . THR A 1 83 ? 15.632 8.507 -26.320 1.00 91.69 83 THR A N 1
ATOM 663 C CA . THR A 1 83 ? 15.257 7.105 -26.550 1.00 91.69 83 THR A CA 1
ATOM 664 C C . THR A 1 83 ? 15.874 6.570 -27.839 1.00 91.69 83 THR A C 1
ATOM 666 O O . THR A 1 83 ? 16.450 5.484 -27.821 1.00 91.69 83 THR A O 1
ATOM 669 N N . ARG A 1 84 ? 15.834 7.339 -28.936 1.00 93.56 84 ARG A N 1
ATOM 670 C CA . ARG A 1 84 ? 16.483 6.969 -30.203 1.00 93.56 84 ARG A CA 1
ATOM 671 C C . ARG A 1 84 ? 17.995 6.817 -30.029 1.00 93.56 84 ARG A C 1
ATOM 673 O O . ARG A 1 84 ? 18.546 5.816 -30.469 1.00 93.56 84 ARG A O 1
ATOM 680 N N . ALA A 1 85 ? 18.664 7.765 -29.372 1.00 91.69 85 ALA A N 1
ATOM 681 C CA . ALA A 1 85 ? 20.112 7.710 -29.158 1.00 91.69 85 ALA A CA 1
ATOM 682 C C . ALA A 1 85 ? 20.533 6.504 -28.298 1.00 91.69 85 ALA A C 1
ATOM 684 O O . ALA A 1 85 ? 21.502 5.813 -28.619 1.00 91.69 85 ALA A O 1
ATOM 685 N N . ALA A 1 86 ? 19.784 6.216 -27.229 1.00 92.31 86 ALA A N 1
ATOM 686 C CA . ALA A 1 86 ? 20.017 5.048 -26.386 1.00 92.31 86 ALA A CA 1
ATOM 687 C C . ALA A 1 86 ? 19.764 3.730 -27.139 1.00 92.31 86 ALA A C 1
ATOM 689 O O . ALA A 1 86 ? 20.557 2.796 -27.007 1.00 92.31 86 ALA A O 1
ATOM 690 N N . LEU A 1 87 ? 18.712 3.667 -27.967 1.00 94.56 87 LEU A N 1
ATOM 691 C CA . LEU A 1 87 ? 18.436 2.501 -28.803 1.00 94.56 87 LEU A CA 1
ATOM 692 C C . LEU A 1 87 ? 19.529 2.280 -29.849 1.00 94.56 87 LEU A C 1
ATOM 694 O O . LEU A 1 87 ? 20.021 1.167 -29.946 1.00 94.56 87 LEU A O 1
ATOM 698 N N . GLU A 1 88 ? 19.972 3.310 -30.570 1.00 92.81 88 GLU A N 1
ATOM 699 C CA . GLU A 1 88 ? 21.054 3.177 -31.562 1.00 92.81 88 GLU A CA 1
ATOM 700 C C . GLU A 1 88 ? 22.361 2.662 -30.939 1.00 92.81 88 GLU A C 1
ATOM 702 O O . GLU A 1 88 ? 23.076 1.859 -31.542 1.00 92.81 88 GLU A O 1
ATOM 707 N N . SER A 1 89 ? 22.651 3.060 -29.696 1.00 89.56 89 SER A N 1
ATOM 708 C CA . SER A 1 89 ? 23.780 2.522 -28.930 1.00 89.56 89 SER A CA 1
ATOM 709 C C . SER A 1 89 ? 23.589 1.031 -28.599 1.00 89.56 89 SER A C 1
ATOM 711 O O . SER A 1 89 ? 24.481 0.207 -28.827 1.00 89.56 89 SER A O 1
ATOM 713 N N . ALA A 1 90 ? 22.401 0.652 -28.115 1.00 90.44 90 ALA A N 1
ATOM 714 C CA . ALA A 1 90 ? 22.099 -0.695 -27.626 1.00 90.44 90 ALA A CA 1
ATOM 715 C C . ALA A 1 90 ? 21.769 -1.726 -28.716 1.00 90.44 90 ALA A C 1
ATOM 717 O O . ALA A 1 90 ? 22.092 -2.906 -28.570 1.00 90.44 90 ALA A O 1
ATOM 718 N N . PHE A 1 91 ? 21.154 -1.297 -29.812 1.00 92.31 91 PHE A N 1
ATOM 719 C CA . PHE A 1 91 ? 20.606 -2.140 -30.865 1.00 92.31 91 PHE A CA 1
ATOM 720 C C . PHE A 1 91 ? 20.424 -1.321 -32.159 1.00 92.31 91 PHE A C 1
ATOM 722 O O . PHE A 1 91 ? 19.322 -0.849 -32.433 1.00 92.31 91 PHE A O 1
ATOM 729 N N . PRO A 1 92 ? 21.489 -1.137 -32.964 1.00 92.06 92 PRO A N 1
ATOM 730 C CA . PRO A 1 92 ? 21.410 -0.357 -34.198 1.00 92.06 92 PRO A CA 1
ATOM 731 C C . PRO A 1 92 ? 20.489 -1.022 -35.226 1.00 92.06 92 PRO A C 1
ATOM 733 O O . PRO A 1 92 ? 20.253 -2.232 -35.174 1.00 92.06 92 PRO A O 1
ATOM 736 N N . ILE A 1 93 ? 20.055 -0.270 -36.242 1.00 91.00 93 ILE A N 1
ATOM 737 C CA . ILE A 1 93 ? 19.156 -0.769 -37.304 1.00 91.00 93 ILE A CA 1
ATOM 738 C C . ILE A 1 93 ? 19.643 -2.065 -37.984 1.00 91.00 93 ILE A C 1
ATOM 740 O O . ILE A 1 93 ? 18.839 -2.915 -38.374 1.00 91.00 93 ILE A O 1
ATOM 744 N N . SER A 1 94 ? 20.961 -2.268 -38.092 1.00 88.69 94 SER A N 1
ATOM 745 C CA . SER A 1 94 ? 21.560 -3.495 -38.640 1.00 88.69 94 SER A CA 1
ATOM 746 C C . SER A 1 94 ? 21.240 -4.744 -37.807 1.00 88.69 94 SER A C 1
ATOM 748 O O . SER A 1 94 ? 21.171 -5.847 -38.357 1.00 88.69 94 SER A O 1
ATOM 750 N N . GLY A 1 95 ? 20.984 -4.563 -36.510 1.00 87.12 95 GLY A N 1
ATOM 751 C CA . GLY A 1 95 ? 20.592 -5.593 -35.558 1.00 87.12 95 GLY A CA 1
ATOM 752 C C . GLY A 1 95 ? 19.186 -6.143 -35.786 1.00 87.12 95 GLY A C 1
ATOM 753 O O . GLY A 1 95 ? 18.957 -7.303 -35.462 1.00 87.12 95 GLY A O 1
ATOM 754 N N . LEU A 1 96 ? 18.267 -5.405 -36.431 1.00 88.19 96 LEU A N 1
ATOM 755 C CA . LEU A 1 96 ? 16.871 -5.841 -36.641 1.00 88.19 96 LEU A CA 1
ATOM 756 C C . LEU A 1 96 ? 16.739 -7.219 -37.297 1.00 88.19 96 LEU A C 1
ATOM 758 O O . LEU A 1 96 ? 15.752 -7.921 -37.083 1.00 88.19 96 LEU A O 1
ATOM 762 N N . ARG A 1 97 ? 17.729 -7.624 -38.101 1.00 87.44 97 ARG A N 1
ATOM 763 C CA . ARG A 1 97 ? 17.739 -8.930 -38.772 1.00 87.44 97 ARG A CA 1
ATOM 764 C C . ARG A 1 97 ? 17.717 -10.098 -37.781 1.00 87.44 97 ARG A C 1
ATOM 766 O O . ARG A 1 97 ? 17.165 -11.140 -38.127 1.00 87.44 97 ARG A O 1
ATOM 773 N N . SER A 1 98 ? 18.257 -9.929 -36.571 1.00 88.19 98 SER A N 1
ATOM 774 C CA . SER A 1 98 ? 18.290 -10.978 -35.543 1.00 88.19 98 SER A CA 1
ATOM 775 C C . SER A 1 98 ? 16.898 -11.330 -35.004 1.00 88.19 98 SER A C 1
ATOM 777 O O . SER A 1 98 ? 16.646 -12.492 -34.693 1.00 88.19 98 SER A O 1
ATOM 779 N N . LEU A 1 99 ? 15.955 -10.376 -34.992 1.00 86.00 99 LEU A N 1
ATOM 780 C CA . LEU A 1 99 ? 14.583 -10.584 -34.505 1.00 86.00 99 LEU A CA 1
ATOM 781 C C . LEU A 1 99 ? 13.817 -11.619 -35.330 1.00 86.00 99 LEU A C 1
ATOM 783 O O . LEU A 1 99 ? 12.919 -12.299 -34.836 1.00 86.00 99 LEU A O 1
ATOM 787 N N . PHE A 1 100 ? 14.167 -11.753 -36.606 1.00 84.94 100 PHE A N 1
ATOM 788 C CA . PHE A 1 100 ? 13.437 -12.608 -37.528 1.00 84.94 100 PHE A CA 1
ATOM 789 C C . PHE A 1 100 ? 13.716 -14.101 -37.323 1.00 84.94 100 PHE A C 1
ATOM 791 O O . PHE A 1 100 ? 12.906 -14.914 -37.756 1.00 84.94 100 PHE A O 1
ATOM 798 N N . GLY A 1 101 ? 14.798 -14.464 -36.627 1.00 84.56 101 GLY A N 1
ATOM 799 C CA . GLY A 1 101 ? 15.066 -15.846 -36.210 1.00 84.56 101 GLY A CA 1
ATOM 800 C C . GLY A 1 101 ? 14.268 -16.297 -34.980 1.00 84.56 101 GLY A C 1
ATOM 801 O O . GLY A 1 101 ? 14.277 -17.480 -34.660 1.00 84.56 101 GLY A O 1
ATOM 802 N N . LEU A 1 102 ? 13.585 -15.369 -34.302 1.00 89.75 102 LEU A N 1
ATOM 803 C CA . LEU A 1 102 ? 12.852 -15.612 -33.061 1.00 89.75 102 LEU A CA 1
ATOM 804 C C . LEU A 1 102 ? 11.366 -15.894 -33.319 1.00 89.75 102 LEU A C 1
ATOM 806 O O . LEU A 1 102 ? 10.762 -15.334 -34.244 1.00 89.75 102 LEU A O 1
ATOM 810 N N . THR A 1 103 ? 10.759 -16.702 -32.450 1.00 90.56 103 THR A N 1
ATOM 811 C CA . THR A 1 103 ? 9.301 -16.881 -32.387 1.00 90.56 103 THR A CA 1
ATOM 812 C C . THR A 1 103 ? 8.602 -15.586 -31.946 1.00 90.56 103 THR A C 1
ATOM 814 O O . THR A 1 103 ? 9.223 -14.740 -31.301 1.00 90.56 103 THR A O 1
ATOM 817 N N . PRO A 1 104 ? 7.292 -15.414 -32.212 1.00 89.38 104 PRO A N 1
ATOM 818 C CA . PRO A 1 104 ? 6.551 -14.227 -31.776 1.00 89.38 104 PRO A CA 1
ATOM 819 C C . PRO A 1 104 ? 6.694 -13.911 -30.278 1.00 89.38 104 PRO A C 1
ATOM 821 O O . PRO A 1 104 ? 6.908 -12.765 -29.891 1.00 89.38 104 PRO A O 1
ATOM 824 N N . ARG A 1 105 ? 6.657 -14.948 -29.433 1.00 90.50 105 ARG A N 1
ATOM 825 C CA . ARG A 1 105 ? 6.818 -14.821 -27.978 1.00 90.50 105 ARG A CA 1
ATOM 826 C C . ARG A 1 105 ? 8.224 -14.364 -27.587 1.00 90.50 105 ARG A C 1
ATOM 828 O O . ARG A 1 105 ? 8.375 -13.542 -26.688 1.00 90.50 105 ARG A O 1
ATOM 835 N N . GLU A 1 106 ? 9.249 -14.892 -28.249 1.00 92.38 106 GLU A N 1
ATOM 836 C CA . GLU A 1 106 ? 10.640 -14.495 -28.014 1.00 92.38 106 GLU A CA 1
ATOM 837 C C . GLU A 1 106 ? 10.921 -13.079 -28.516 1.00 92.38 106 GLU A C 1
ATOM 839 O O . GLU A 1 106 ? 11.633 -12.343 -27.840 1.00 92.38 106 GLU A O 1
ATOM 844 N N . ARG A 1 107 ? 10.319 -12.664 -29.642 1.00 92.00 107 ARG A N 1
ATOM 845 C CA . ARG A 1 107 ? 10.386 -11.276 -30.126 1.00 92.00 107 ARG A CA 1
ATOM 846 C C . ARG A 1 107 ? 9.800 -10.311 -29.107 1.00 92.00 107 ARG A C 1
ATOM 848 O O . ARG A 1 107 ? 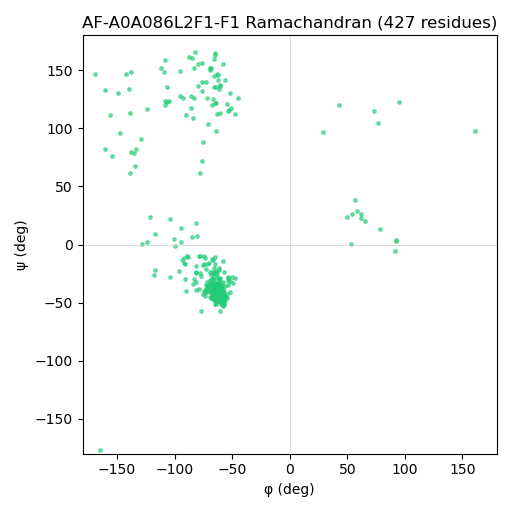10.447 -9.323 -28.788 1.00 92.00 107 ARG A O 1
ATOM 855 N N . PHE A 1 108 ? 8.622 -10.617 -28.564 1.00 90.88 108 PHE A N 1
ATOM 856 C CA . PHE A 1 108 ? 8.009 -9.791 -27.524 1.00 90.88 108 PHE A CA 1
ATOM 857 C C . PHE A 1 108 ? 8.908 -9.685 -26.284 1.00 90.88 108 PHE A C 1
ATOM 859 O O . PHE A 1 108 ? 9.183 -8.585 -25.814 1.00 90.88 108 PHE A O 1
ATOM 866 N N . ARG A 1 109 ? 9.436 -10.816 -25.791 1.00 91.25 109 ARG A N 1
ATOM 867 C CA . ARG A 1 109 ? 10.368 -10.813 -24.652 1.00 91.25 109 ARG A CA 1
ATOM 868 C C . ARG A 1 109 ? 11.618 -9.981 -24.946 1.00 91.25 109 ARG A C 1
ATOM 870 O O . ARG A 1 109 ? 12.047 -9.215 -24.093 1.00 91.25 109 ARG A O 1
ATOM 877 N N . HIS A 1 110 ? 12.170 -10.104 -26.150 1.00 92.06 110 HIS A N 1
ATOM 878 C CA . HIS A 1 110 ? 13.329 -9.325 -26.563 1.00 92.06 110 HIS A CA 1
ATOM 879 C C . HIS A 1 110 ? 13.024 -7.822 -26.620 1.00 92.06 110 HIS A C 1
ATOM 881 O O . HIS A 1 110 ? 13.860 -7.027 -26.212 1.00 92.06 110 HIS A O 1
ATOM 887 N N . LEU A 1 111 ? 11.832 -7.419 -27.076 1.00 92.62 111 LEU A N 1
ATOM 888 C CA . LEU A 1 111 ? 11.405 -6.017 -27.045 1.00 92.62 111 LEU A CA 1
ATOM 889 C C . LEU A 1 111 ? 11.298 -5.490 -25.607 1.00 92.62 111 LEU A C 1
ATOM 891 O O . LEU A 1 111 ? 11.797 -4.403 -25.327 1.00 92.62 111 LEU A O 1
ATOM 895 N N . GLU A 1 112 ? 10.713 -6.259 -24.685 1.00 91.75 112 GLU A N 1
ATOM 896 C CA . GLU A 1 112 ? 10.649 -5.892 -23.262 1.00 91.75 112 GLU A CA 1
ATOM 897 C C . GLU A 1 112 ? 12.055 -5.744 -22.653 1.00 91.75 112 GLU A C 1
ATOM 899 O O . GLU A 1 112 ? 12.350 -4.729 -22.018 1.00 91.75 112 GLU A O 1
ATOM 904 N N . GLU A 1 113 ? 12.955 -6.700 -22.899 1.00 93.19 113 GLU A N 1
ATOM 905 C CA . GLU A 1 113 ? 14.355 -6.634 -22.454 1.00 93.19 113 GLU A CA 1
ATOM 906 C C . GLU A 1 113 ? 15.075 -5.413 -23.046 1.00 93.19 113 GLU A C 1
ATOM 908 O O . GLU A 1 113 ? 15.734 -4.659 -22.327 1.00 93.19 113 GLU A O 1
ATOM 913 N N . LEU A 1 114 ? 14.896 -5.166 -24.345 1.00 94.31 114 LEU A N 1
ATOM 914 C CA . LEU A 1 114 ? 15.474 -4.025 -25.045 1.00 94.31 114 LEU A CA 1
ATOM 915 C C . LEU A 1 114 ? 14.959 -2.695 -24.486 1.00 94.31 114 LEU A C 1
ATOM 917 O O . LEU A 1 114 ? 15.753 -1.783 -24.273 1.00 94.31 114 LEU A O 1
ATOM 921 N N . SER A 1 115 ? 13.665 -2.596 -24.171 1.00 94.06 115 SER A N 1
ATOM 922 C CA . SER A 1 115 ? 13.087 -1.403 -23.544 1.00 94.06 115 SER A CA 1
ATOM 923 C C . SER A 1 115 ? 13.714 -1.119 -22.175 1.00 94.06 115 SER A C 1
ATOM 925 O O . SER A 1 115 ? 14.041 0.033 -21.877 1.00 94.06 115 SER A O 1
ATOM 927 N N . CYS A 1 116 ? 13.997 -2.167 -21.389 1.00 94.19 116 CYS A N 1
ATOM 928 C CA . CYS A 1 116 ? 14.689 -2.042 -20.107 1.00 94.19 116 CYS A CA 1
ATOM 929 C C . CYS A 1 116 ? 16.134 -1.572 -20.298 1.00 94.19 116 CYS A C 1
ATOM 931 O O . CYS A 1 116 ? 16.584 -0.673 -19.591 1.00 94.19 116 CYS A O 1
ATOM 933 N N . ILE A 1 117 ? 16.862 -2.129 -21.270 1.00 95.25 117 ILE A N 1
ATOM 934 C CA . ILE A 1 117 ? 18.237 -1.704 -21.573 1.00 95.25 117 ILE A CA 1
ATOM 935 C C . ILE A 1 117 ? 18.261 -0.231 -22.001 1.00 95.25 117 ILE A C 1
ATOM 937 O O . ILE A 1 117 ? 19.055 0.550 -21.476 1.00 95.25 117 ILE A O 1
ATOM 941 N N . VAL A 1 118 ? 17.364 0.167 -22.908 1.00 94.50 118 VAL A N 1
ATOM 942 C CA . VAL A 1 118 ? 17.240 1.549 -23.394 1.00 94.50 118 VAL A CA 1
ATOM 943 C C . VAL A 1 118 ? 16.924 2.509 -22.247 1.00 94.50 118 VAL A C 1
ATOM 945 O O . VAL A 1 118 ? 17.571 3.550 -22.131 1.00 94.50 118 VAL A O 1
ATOM 948 N N . LEU A 1 119 ? 15.986 2.158 -21.360 1.00 93.50 119 LEU A N 1
ATOM 949 C CA . LEU A 1 119 ? 15.696 2.951 -20.164 1.00 93.50 119 LEU A CA 1
ATOM 950 C C . LEU A 1 119 ? 16.923 3.056 -19.246 1.00 93.50 119 LEU A C 1
ATOM 952 O O . LEU A 1 119 ? 17.242 4.148 -18.784 1.00 93.50 119 LEU A O 1
ATOM 956 N N . GLY A 1 120 ? 17.646 1.958 -19.025 1.00 94.12 120 GLY A N 1
ATOM 957 C CA . GLY A 1 120 ? 18.857 1.930 -18.204 1.00 94.12 120 GLY A CA 1
ATOM 958 C C . GLY A 1 120 ? 19.960 2.852 -18.720 1.00 94.12 120 GLY A C 1
ATOM 959 O O . GLY A 1 120 ? 20.555 3.596 -17.941 1.00 94.12 120 GLY A O 1
ATOM 960 N N . ILE A 1 121 ? 20.191 2.858 -20.036 1.00 92.19 121 ILE A N 1
ATOM 961 C CA . ILE A 1 121 ? 21.145 3.767 -20.688 1.00 92.19 121 ILE A CA 1
ATOM 962 C C . ILE A 1 121 ? 20.704 5.221 -20.514 1.00 92.19 121 ILE A C 1
ATOM 964 O O . ILE A 1 121 ? 21.528 6.072 -20.188 1.00 92.19 121 ILE A O 1
ATOM 968 N N . ARG A 1 122 ? 19.409 5.517 -20.689 1.00 91.56 122 ARG A N 1
ATOM 969 C CA . ARG A 1 122 ? 18.873 6.869 -20.465 1.00 91.56 122 ARG A CA 1
ATOM 970 C C . ARG A 1 122 ? 19.097 7.325 -19.024 1.00 91.56 122 ARG A C 1
ATOM 972 O O . ARG A 1 122 ? 19.607 8.420 -18.829 1.00 91.56 122 ARG A O 1
ATOM 979 N N . ILE A 1 123 ? 18.788 6.481 -18.035 1.00 92.19 123 ILE A N 1
ATOM 980 C CA . ILE A 1 123 ? 19.010 6.776 -16.608 1.00 92.19 123 ILE A CA 1
ATOM 981 C C . ILE A 1 123 ? 20.488 7.072 -16.349 1.00 92.19 123 ILE A C 1
ATOM 983 O O . ILE A 1 123 ? 20.820 8.096 -15.756 1.00 92.19 123 ILE A O 1
ATOM 987 N N . PHE A 1 124 ? 21.382 6.204 -16.823 1.00 91.38 124 PHE A N 1
ATOM 988 C CA . PHE A 1 124 ? 22.817 6.384 -16.636 1.00 91.38 124 PHE A CA 1
ATOM 989 C C . PHE A 1 124 ? 23.319 7.686 -17.275 1.00 91.38 124 PHE A C 1
ATOM 991 O O . PHE A 1 124 ? 24.004 8.471 -16.623 1.00 91.38 124 PHE A O 1
ATOM 998 N N . ASN A 1 125 ? 22.918 7.965 -18.517 1.00 89.19 125 ASN A N 1
ATOM 999 C CA . ASN A 1 125 ? 23.301 9.187 -19.221 1.00 89.19 125 ASN A CA 1
ATOM 1000 C C . ASN A 1 125 ? 22.753 10.448 -18.540 1.00 89.19 125 ASN A C 1
ATOM 1002 O O . ASN A 1 125 ? 23.455 11.455 -18.499 1.00 89.19 125 ASN A O 1
ATOM 1006 N N . SER A 1 126 ? 21.540 10.398 -17.981 1.00 87.38 126 SER A N 1
ATOM 1007 C CA . SER A 1 126 ? 20.951 11.519 -17.240 1.00 87.38 126 SER A CA 1
ATOM 1008 C C . SER A 1 126 ? 21.657 11.793 -15.908 1.00 87.38 126 SER A C 1
ATOM 1010 O O . SER A 1 126 ? 21.759 12.951 -15.516 1.00 87.38 126 SER A O 1
ATOM 1012 N N . LEU A 1 127 ? 22.123 10.756 -15.203 1.00 85.62 127 LEU A N 1
ATOM 1013 C CA . LEU A 1 127 ? 22.669 10.890 -13.843 1.00 85.62 127 LEU A CA 1
ATOM 1014 C C . LEU A 1 127 ? 24.200 11.006 -13.792 1.00 85.62 127 LEU A C 1
ATOM 1016 O O . LEU A 1 127 ? 24.738 11.524 -12.817 1.00 85.62 127 LEU A O 1
ATOM 1020 N N . VAL A 1 128 ? 24.901 10.526 -14.822 1.00 82.56 128 VAL A N 1
ATOM 1021 C CA . VAL A 1 128 ? 26.375 10.499 -14.888 1.00 82.56 128 VAL A CA 1
ATOM 1022 C C . VAL A 1 128 ? 26.917 11.348 -16.049 1.00 82.56 128 VAL A C 1
ATOM 1024 O O . VAL A 1 128 ? 28.046 11.830 -15.986 1.00 82.56 128 VAL A O 1
ATOM 1027 N N . GLY A 1 129 ? 26.135 11.545 -17.116 1.00 66.00 129 GLY A N 1
ATOM 1028 C CA . GLY A 1 129 ? 26.577 12.201 -18.349 1.00 66.00 129 GLY A CA 1
ATOM 1029 C C . GLY A 1 129 ? 26.550 13.735 -18.328 1.00 66.00 129 GLY A C 1
ATOM 1030 O O . GLY A 1 129 ? 25.930 14.381 -17.486 1.00 66.00 129 GLY A O 1
ATOM 1031 N N . SER A 1 130 ? 27.219 14.340 -19.315 1.00 53.88 130 SER A N 1
ATOM 1032 C CA . SER A 1 130 ? 27.333 15.794 -19.500 1.00 53.88 130 SER A CA 1
ATOM 1033 C C . SER A 1 130 ? 26.044 16.424 -20.075 1.00 53.88 130 SER A C 1
ATOM 1035 O O . SER A 1 130 ? 25.986 16.827 -21.232 1.00 53.88 130 SER A O 1
ATOM 1037 N N . GLY A 1 131 ? 24.990 16.496 -19.260 1.00 52.72 131 GLY A N 1
ATOM 1038 C CA . GLY A 1 131 ? 24.074 17.646 -19.178 1.00 52.72 131 GLY A CA 1
ATOM 1039 C C . GLY A 1 131 ? 23.225 18.096 -20.381 1.00 52.72 131 GLY A C 1
ATOM 1040 O O . GLY A 1 131 ? 22.882 19.274 -20.411 1.00 52.72 131 GLY A O 1
ATOM 1041 N N . THR A 1 132 ? 22.855 17.251 -21.354 1.00 47.75 132 THR A N 1
ATOM 1042 C CA . THR A 1 132 ? 22.006 17.710 -22.493 1.00 47.75 132 THR A CA 1
ATOM 1043 C C . THR A 1 132 ? 20.746 16.887 -22.805 1.00 47.75 132 THR A C 1
ATOM 1045 O O . THR A 1 132 ? 19.985 17.270 -23.690 1.00 47.75 132 THR A O 1
ATOM 1048 N N . ALA A 1 133 ? 20.462 15.825 -22.053 1.00 51.59 133 ALA A N 1
ATOM 1049 C CA . ALA A 1 133 ? 19.269 14.984 -22.208 1.00 51.59 133 ALA A CA 1
ATOM 1050 C C . ALA A 1 133 ? 18.302 15.198 -21.035 1.00 51.59 133 ALA A C 1
ATOM 1052 O O . ALA A 1 133 ? 18.753 15.485 -19.925 1.00 51.59 133 ALA A O 1
ATOM 1053 N N . LEU A 1 134 ? 16.990 15.073 -21.269 1.00 58.72 134 LEU A N 1
ATOM 1054 C CA . LEU A 1 134 ? 15.931 15.317 -20.281 1.00 58.72 134 LEU A CA 1
ATOM 1055 C C . LEU A 1 134 ? 16.285 14.589 -18.967 1.00 58.72 134 LEU A C 1
ATOM 1057 O O . LEU A 1 134 ? 16.350 13.359 -18.952 1.00 58.72 134 LEU A O 1
ATOM 1061 N N . CYS A 1 135 ? 16.587 15.327 -17.890 1.00 66.62 135 CYS A N 1
ATOM 1062 C CA . CYS A 1 135 ? 17.049 14.733 -16.634 1.00 66.62 135 CYS A CA 1
ATOM 1063 C C . CYS A 1 135 ? 15.944 13.859 -16.042 1.00 66.62 135 CYS A C 1
ATOM 1065 O O . CYS A 1 135 ? 15.040 14.364 -15.369 1.00 66.62 135 CYS A O 1
ATOM 1067 N N . LEU A 1 136 ? 16.023 12.546 -16.280 1.00 86.25 136 LEU A N 1
ATOM 1068 C CA . LEU A 1 136 ? 15.284 11.587 -15.476 1.00 86.25 136 LEU A CA 1
ATOM 1069 C C . LEU A 1 136 ? 15.596 11.888 -14.002 1.00 86.25 136 LEU A C 1
ATOM 1071 O O . LEU A 1 136 ? 16.766 12.091 -13.661 1.00 86.25 136 LEU A O 1
ATOM 1075 N N . PRO A 1 137 ? 14.574 11.996 -13.136 1.00 88.69 137 PRO A N 1
ATOM 1076 C CA . PRO A 1 137 ? 14.781 12.409 -11.757 1.00 88.69 137 PRO A CA 1
ATOM 1077 C C . PRO A 1 137 ? 15.706 11.431 -11.030 1.00 88.69 137 PRO A C 1
ATOM 1079 O O . PRO A 1 137 ? 15.555 10.214 -11.162 1.00 88.69 137 PRO A O 1
ATOM 1082 N N . ASP A 1 138 ? 16.644 11.975 -10.249 1.00 90.38 138 ASP A N 1
ATOM 1083 C CA . ASP A 1 138 ? 17.522 11.177 -9.391 1.00 90.38 138 ASP A CA 1
ATOM 1084 C C . ASP A 1 138 ? 16.678 10.469 -8.313 1.00 90.38 138 ASP A C 1
ATOM 1086 O O . ASP A 1 138 ? 15.987 11.150 -7.541 1.00 90.38 138 ASP A O 1
ATOM 1090 N N . PRO A 1 139 ? 16.721 9.124 -8.228 1.00 92.69 139 PRO A N 1
ATOM 1091 C CA . PRO A 1 139 ? 15.949 8.365 -7.249 1.00 92.69 139 PRO A CA 1
ATOM 1092 C C . PRO A 1 139 ? 16.320 8.709 -5.799 1.00 92.69 139 PRO A C 1
ATOM 1094 O O . PRO A 1 139 ? 15.498 8.524 -4.904 1.00 92.69 139 PRO A O 1
ATOM 1097 N N . LYS A 1 140 ? 17.512 9.263 -5.532 1.00 91.38 140 LYS A N 1
ATOM 1098 C CA . LYS A 1 140 ? 17.914 9.705 -4.184 1.00 91.38 140 LYS A CA 1
ATOM 1099 C C . LYS A 1 140 ? 17.006 10.797 -3.630 1.00 91.38 140 LYS A C 1
ATOM 1101 O O . LYS A 1 140 ? 16.788 10.855 -2.421 1.00 91.38 140 LYS A O 1
ATOM 1106 N N . ASN A 1 141 ? 16.433 11.619 -4.508 1.00 91.50 141 ASN A N 1
ATOM 1107 C CA . ASN A 1 141 ? 15.518 12.684 -4.114 1.00 91.50 141 ASN A CA 1
ATOM 1108 C C . ASN A 1 141 ? 14.154 12.150 -3.657 1.00 91.50 141 ASN A C 1
ATOM 1110 O O . ASN A 1 141 ? 13.425 12.873 -2.994 1.00 91.50 141 ASN A O 1
ATOM 1114 N N . LEU A 1 142 ? 13.798 10.895 -3.955 1.00 92.88 142 LEU A N 1
ATOM 1115 C CA . LEU A 1 142 ? 12.517 10.320 -3.523 1.00 92.88 142 LEU A CA 1
ATOM 1116 C C . LEU A 1 142 ? 12.406 10.254 -1.994 1.00 92.88 142 LEU A C 1
ATOM 1118 O O . LEU A 1 142 ? 11.344 10.485 -1.426 1.00 92.88 142 LEU A O 1
ATOM 1122 N N . LEU A 1 143 ? 13.523 10.002 -1.305 1.00 90.31 143 LEU A N 1
ATOM 1123 C CA . LEU A 1 143 ? 13.550 9.908 0.157 1.00 90.31 143 LEU A CA 1
ATOM 1124 C C . LEU A 1 143 ? 13.265 11.246 0.850 1.00 90.31 143 LEU A C 1
ATOM 1126 O O . LEU A 1 143 ? 12.826 11.243 1.996 1.00 90.31 143 LEU A O 1
ATOM 1130 N N . THR A 1 144 ? 13.502 12.375 0.177 1.00 90.00 144 THR A N 1
ATOM 1131 C CA . THR A 1 144 ? 13.262 13.712 0.741 1.00 90.00 144 THR A CA 1
ATOM 1132 C C . THR A 1 144 ? 11.840 14.215 0.497 1.00 90.00 144 THR A C 1
ATOM 1134 O O . THR A 1 144 ? 11.436 15.197 1.115 1.00 90.00 144 THR A O 1
ATOM 1137 N N . LEU A 1 145 ? 11.060 13.538 -0.356 1.00 88.88 145 LEU A N 1
ATOM 1138 C CA . LEU A 1 145 ? 9.663 13.892 -0.632 1.00 88.88 145 LEU A CA 1
ATOM 1139 C C . LEU A 1 145 ? 8.720 13.557 0.531 1.00 88.88 145 LEU A C 1
ATOM 1141 O O . LEU A 1 145 ? 7.633 14.127 0.626 1.00 88.88 145 LEU A O 1
ATOM 1145 N N . HIS A 1 146 ? 9.118 12.642 1.416 1.00 88.31 146 HIS A N 1
ATOM 1146 C CA . HIS A 1 146 ? 8.292 12.185 2.529 1.00 88.31 146 HIS A CA 1
ATOM 1147 C C . HIS A 1 146 ? 8.827 12.718 3.859 1.00 88.31 146 HIS A C 1
ATOM 1149 O O . HIS A 1 146 ? 9.976 12.468 4.224 1.00 88.31 146 HIS A O 1
ATOM 1155 N N . SER A 1 147 ? 7.975 13.429 4.605 1.00 85.69 147 SER A N 1
ATOM 1156 C CA . SER A 1 147 ? 8.348 13.972 5.914 1.00 85.69 147 SER A CA 1
ATOM 1157 C C . SER A 1 147 ? 8.618 12.851 6.933 1.00 85.69 147 SER A C 1
ATOM 1159 O O . SER A 1 147 ? 7.816 11.914 7.037 1.00 85.69 147 SER A O 1
ATOM 1161 N N . PRO A 1 148 ? 9.705 12.941 7.725 1.00 86.69 148 PRO A N 1
ATOM 1162 C CA . PRO A 1 148 ? 9.939 12.041 8.850 1.00 86.69 148 PRO A CA 1
ATOM 1163 C C . PRO A 1 148 ? 8.965 12.272 10.016 1.00 86.69 148 PRO A C 1
ATOM 1165 O O . PRO A 1 148 ? 8.841 11.387 10.860 1.00 86.69 148 PRO A O 1
ATOM 1168 N N . ASP A 1 149 ? 8.263 13.407 10.044 1.00 91.38 149 ASP A N 1
ATOM 1169 C CA . ASP A 1 149 ? 7.374 13.796 11.144 1.00 91.38 149 ASP A CA 1
ATOM 1170 C C . ASP A 1 149 ? 6.002 13.122 11.053 1.00 91.38 149 ASP A C 1
ATOM 1172 O O . ASP A 1 149 ? 5.326 12.946 12.064 1.00 91.38 149 ASP A O 1
ATOM 1176 N N . LEU A 1 150 ? 5.580 12.711 9.852 1.00 91.31 150 LEU A N 1
ATOM 1177 C CA . LEU A 1 150 ? 4.257 12.119 9.658 1.00 91.31 150 LEU A CA 1
ATOM 1178 C C . LEU A 1 150 ? 4.073 10.802 10.439 1.00 91.31 150 LEU A C 1
ATOM 1180 O O . LEU A 1 150 ? 3.072 10.696 11.145 1.00 91.31 150 LEU A O 1
ATOM 1184 N N . PRO A 1 151 ? 5.000 9.820 10.396 1.00 92.88 151 PRO A N 1
ATOM 1185 C CA . PRO A 1 151 ? 4.911 8.633 11.248 1.00 92.88 151 PRO A CA 1
ATOM 1186 C C . PRO A 1 151 ? 4.790 8.965 12.737 1.00 92.88 151 PRO A C 1
ATOM 1188 O O . PRO A 1 151 ? 3.949 8.382 13.410 1.00 92.88 151 PRO A O 1
ATOM 1191 N N . LEU A 1 152 ? 5.568 9.941 13.222 1.00 95.12 152 LEU A N 1
ATOM 1192 C CA . LEU A 1 152 ? 5.535 10.375 14.622 1.00 95.12 152 LEU A CA 1
ATOM 1193 C C . LEU A 1 152 ? 4.176 10.990 14.985 1.00 95.12 152 LEU A C 1
ATOM 1195 O O . LEU A 1 152 ? 3.636 10.714 16.052 1.00 95.12 152 LEU A O 1
ATOM 1199 N N . SER A 1 153 ? 3.593 11.784 14.084 1.00 95.25 153 SER A N 1
ATOM 1200 C CA . SER A 1 153 ? 2.242 12.329 14.253 1.00 95.25 153 SER A CA 1
ATOM 1201 C C . SER A 1 153 ? 1.195 11.216 14.344 1.00 95.25 153 SER A C 1
ATOM 1203 O O . SER A 1 153 ? 0.325 11.257 15.210 1.00 95.25 153 SER A O 1
ATOM 1205 N N . ILE A 1 154 ? 1.285 10.195 13.483 1.00 93.75 154 ILE A N 1
ATOM 1206 C CA . ILE A 1 154 ? 0.356 9.056 13.509 1.00 93.75 154 ILE A CA 1
ATOM 1207 C C . ILE A 1 154 ? 0.522 8.255 14.810 1.00 93.75 154 ILE A C 1
ATOM 1209 O O . ILE A 1 154 ? -0.478 7.859 15.405 1.00 93.75 154 ILE A O 1
ATOM 1213 N N . GLU A 1 155 ? 1.755 8.032 15.275 1.00 96.00 155 GLU A N 1
ATOM 1214 C CA . GLU A 1 155 ? 2.042 7.376 16.560 1.00 96.00 155 GLU A CA 1
ATOM 1215 C C . GLU A 1 155 ? 1.403 8.128 17.733 1.00 96.00 155 GLU A C 1
ATOM 1217 O O . GLU A 1 155 ? 0.686 7.523 18.529 1.00 96.00 155 GLU A O 1
ATOM 1222 N N . GLN A 1 156 ? 1.570 9.451 17.791 1.00 95.75 156 GLN A N 1
ATOM 1223 C CA . GLN A 1 156 ? 0.944 10.293 18.816 1.00 95.75 156 GLN A CA 1
ATOM 1224 C C . GLN A 1 156 ? -0.589 10.215 18.774 1.00 95.75 156 GLN A C 1
ATOM 1226 O O . GLN A 1 156 ? -1.235 10.096 19.815 1.00 95.75 156 GLN A O 1
ATOM 1231 N N . GLU A 1 157 ? -1.187 10.233 17.580 1.00 94.00 157 GLU A N 1
ATOM 1232 C CA . GLU A 1 157 ? -2.635 10.071 17.411 1.00 94.00 157 GLU A CA 1
ATOM 1233 C C . GLU A 1 157 ? -3.140 8.690 17.856 1.00 94.00 157 GLU A C 1
ATOM 1235 O O . GLU A 1 157 ? -4.266 8.578 18.350 1.00 94.00 157 GLU A O 1
ATOM 1240 N N . ILE A 1 158 ? -2.334 7.639 17.671 1.00 95.44 158 ILE A N 1
ATOM 1241 C CA . ILE A 1 158 ? -2.636 6.286 18.153 1.00 95.44 158 ILE A CA 1
ATOM 1242 C C . ILE A 1 158 ? -2.564 6.241 19.680 1.00 95.44 158 ILE A C 1
ATOM 1244 O O . ILE A 1 158 ? -3.451 5.679 20.316 1.00 95.44 158 ILE A O 1
ATOM 1248 N N . GLU A 1 159 ? -1.530 6.823 20.286 1.00 96.12 159 GLU A N 1
ATOM 1249 C CA . GLU A 1 159 ? -1.384 6.857 21.744 1.00 96.12 159 GLU A CA 1
ATOM 1250 C C . GLU A 1 159 ? -2.524 7.625 22.416 1.00 96.12 159 GLU A C 1
ATOM 1252 O O . GLU A 1 159 ? -3.086 7.166 23.412 1.00 96.12 159 GLU A O 1
ATOM 1257 N N . GLU A 1 160 ? -2.896 8.780 21.867 1.00 94.00 160 GLU A N 1
ATOM 1258 C CA . GLU A 1 160 ? -4.018 9.567 22.375 1.00 94.00 160 GLU A CA 1
ATOM 1259 C C . GLU A 1 160 ? -5.349 8.832 22.188 1.00 94.00 160 GLU A C 1
ATOM 1261 O O . GLU A 1 160 ? -6.162 8.743 23.110 1.00 94.00 160 GLU A O 1
ATOM 1266 N N . GLY A 1 161 ? -5.550 8.225 21.017 1.00 92.12 161 GLY A N 1
ATOM 1267 C CA . GLY A 1 161 ? -6.719 7.401 20.749 1.00 92.12 161 GLY A CA 1
ATOM 1268 C C . GLY A 1 161 ? -6.834 6.203 21.696 1.00 92.12 161 GLY A C 1
ATOM 1269 O O . GLY A 1 161 ? -7.932 5.896 22.157 1.00 92.12 161 GLY A O 1
ATOM 1270 N N . GLU A 1 162 ? -5.718 5.560 22.036 1.00 93.06 162 GLU A N 1
ATOM 1271 C CA . GLU A 1 162 ? -5.675 4.439 22.975 1.00 93.06 162 GLU A CA 1
ATOM 1272 C C . GLU A 1 162 ? -6.067 4.866 24.395 1.00 93.06 162 GLU A C 1
ATOM 1274 O O . GLU A 1 162 ? -6.857 4.180 25.043 1.00 93.06 162 GLU A O 1
ATOM 1279 N N . LYS A 1 163 ? -5.596 6.028 24.869 1.00 92.75 163 LYS A N 1
ATOM 1280 C CA . LYS A 1 163 ? -6.018 6.581 26.170 1.00 92.75 163 LYS A CA 1
ATOM 1281 C C . LYS A 1 163 ? -7.529 6.803 26.210 1.00 92.75 163 LYS A C 1
ATOM 1283 O O . LYS A 1 163 ? -8.185 6.410 27.172 1.00 92.75 163 LYS A O 1
ATOM 1288 N N . GLN A 1 164 ? -8.094 7.378 25.149 1.00 90.88 164 GLN A N 1
ATOM 1289 C CA . GLN A 1 164 ? -9.537 7.612 25.051 1.00 90.88 164 GLN A CA 1
ATOM 1290 C C . GLN A 1 164 ? -10.332 6.302 25.031 1.00 90.88 164 GLN A C 1
ATOM 1292 O O . GLN A 1 164 ? -11.338 6.184 25.731 1.00 90.88 164 GLN A O 1
ATOM 1297 N N . ILE A 1 165 ? -9.867 5.294 24.285 1.00 91.75 165 ILE A N 1
ATOM 1298 C CA . ILE A 1 165 ? -10.463 3.950 24.290 1.00 91.75 165 ILE A CA 1
ATOM 1299 C C . ILE A 1 165 ? -10.456 3.375 25.708 1.00 91.75 165 ILE A C 1
ATOM 1301 O O . ILE A 1 165 ? -11.492 2.904 26.173 1.00 91.75 165 ILE A O 1
ATOM 1305 N N . GLN A 1 166 ? -9.330 3.453 26.421 1.00 90.50 166 GLN A N 1
ATOM 1306 C CA . GLN A 1 166 ? -9.213 2.933 27.785 1.00 90.50 166 GLN A CA 1
ATOM 1307 C C . GLN A 1 166 ? -10.188 3.608 28.756 1.00 90.50 166 GLN A C 1
ATOM 1309 O O . GLN A 1 166 ? -10.793 2.922 29.581 1.00 90.50 166 GLN A O 1
ATOM 1314 N N . GLU A 1 167 ? -10.393 4.922 28.654 1.00 89.31 167 GLU A N 1
ATOM 1315 C CA . GLU A 1 167 ? -11.393 5.624 29.469 1.00 89.31 167 GLU A CA 1
ATOM 1316 C C . GLU A 1 167 ? -12.825 5.151 29.170 1.00 89.31 167 GLU A C 1
ATOM 1318 O O . GLU A 1 167 ? -13.592 4.869 30.093 1.00 89.31 167 GLU A O 1
ATOM 1323 N N . LEU A 1 168 ? -13.181 4.969 27.894 1.00 89.38 168 LEU A N 1
ATOM 1324 C CA . LEU A 1 168 ? -14.495 4.439 27.514 1.00 89.38 168 LEU A CA 1
ATOM 1325 C C . LEU A 1 168 ? -14.684 2.990 27.994 1.00 89.38 168 LEU A C 1
ATOM 1327 O O . LEU A 1 168 ? -15.747 2.648 28.515 1.00 89.38 168 LEU A O 1
ATOM 1331 N N . VAL A 1 169 ? -13.648 2.150 27.893 1.00 89.25 169 VAL A N 1
ATOM 1332 C CA . VAL A 1 169 ? -13.654 0.769 28.407 1.00 89.25 169 VAL A CA 1
ATOM 1333 C C . VAL A 1 169 ? -13.888 0.743 29.914 1.00 89.25 169 VAL A C 1
ATOM 1335 O O . VAL A 1 169 ? -14.706 -0.052 30.381 1.00 89.25 169 VAL A O 1
ATOM 1338 N N . LYS A 1 170 ? -13.228 1.620 30.684 1.00 86.12 170 LYS A N 1
ATOM 1339 C CA . LYS A 1 170 ? -13.455 1.727 32.134 1.00 86.12 170 LYS A CA 1
ATOM 1340 C C . LYS A 1 170 ? -14.922 2.010 32.437 1.00 86.12 170 LYS A C 1
ATOM 1342 O O . LYS A 1 170 ? -15.480 1.374 33.327 1.00 86.12 170 LYS A O 1
ATOM 1347 N N . ILE A 1 171 ? -15.569 2.905 31.694 1.00 84.50 171 ILE A N 1
ATOM 1348 C CA . ILE A 1 171 ? -16.996 3.202 31.881 1.00 84.50 171 ILE A CA 1
ATOM 1349 C C . ILE A 1 171 ? -17.858 1.976 31.535 1.00 84.50 171 ILE A C 1
ATOM 1351 O O . ILE A 1 171 ? -18.713 1.571 32.325 1.00 84.50 171 ILE A O 1
ATOM 1355 N N . LEU A 1 172 ? -17.604 1.348 30.385 1.00 84.12 172 LEU A N 1
ATOM 1356 C CA . LEU A 1 172 ? -18.378 0.206 29.886 1.00 84.12 172 LEU A CA 1
ATOM 1357 C C . LEU A 1 172 ? -18.238 -1.044 30.766 1.00 84.12 172 LEU A C 1
ATOM 1359 O O . LEU A 1 172 ? -19.201 -1.797 30.904 1.00 84.12 172 LEU A O 1
ATOM 1363 N N . LEU A 1 173 ? -17.094 -1.245 31.422 1.00 81.75 173 LEU A N 1
ATOM 1364 C CA . LEU A 1 173 ? -16.892 -2.314 32.407 1.00 81.75 173 LEU A CA 1
ATOM 1365 C C . LEU A 1 173 ? -17.820 -2.186 33.627 1.00 81.75 173 LEU A C 1
ATOM 1367 O O . LEU A 1 173 ? -18.275 -3.198 34.157 1.00 81.75 173 LEU A O 1
ATOM 1371 N N . HIS A 1 174 ? -18.142 -0.959 34.047 1.00 76.62 174 HIS A N 1
ATOM 1372 C CA . HIS A 1 174 ? -18.986 -0.690 35.219 1.00 76.62 174 HIS A CA 1
ATOM 1373 C C . HIS A 1 174 ? -20.475 -0.496 34.874 1.00 76.62 174 HIS A C 1
ATOM 1375 O O . HIS A 1 174 ? -21.302 -0.296 35.767 1.00 76.62 174 HIS A O 1
ATOM 1381 N N . SER A 1 175 ? -20.850 -0.629 33.597 1.00 71.12 175 SER A N 1
ATOM 1382 C CA . SER A 1 175 ? -22.238 -0.568 33.103 1.00 71.12 175 SER A CA 1
ATOM 1383 C C . SER A 1 175 ? -23.276 -1.432 33.846 1.00 71.12 175 SER A C 1
ATOM 1385 O O . SER A 1 175 ? -24.400 -0.952 34.010 1.00 71.12 175 SER A O 1
ATOM 1387 N N . PRO A 1 176 ? -22.969 -2.630 34.393 1.00 65.50 176 PRO A N 1
ATOM 1388 C CA . PRO A 1 176 ? -23.974 -3.441 35.088 1.00 65.50 176 PRO A CA 1
ATOM 1389 C C . PRO A 1 176 ? -24.454 -2.787 36.390 1.00 65.50 176 PRO A C 1
ATOM 1391 O O . PRO A 1 176 ? -25.619 -2.910 36.759 1.00 65.50 176 PRO A O 1
ATOM 1394 N N . VAL A 1 177 ? -23.555 -2.077 37.080 1.00 65.00 177 VAL A N 1
ATOM 1395 C CA . VAL A 1 177 ? -23.863 -1.323 38.307 1.00 65.00 177 VAL A CA 1
ATOM 1396 C C . VAL A 1 177 ? -24.694 -0.086 37.971 1.00 65.00 177 VAL A C 1
ATOM 1398 O O . VAL A 1 177 ? -25.611 0.275 38.707 1.00 65.00 177 VAL A O 1
ATOM 1401 N N . LEU A 1 178 ? -24.395 0.537 36.830 1.00 62.34 178 LEU A N 1
ATOM 1402 C CA . LEU A 1 178 ? -25.067 1.739 36.350 1.00 62.34 178 LEU A CA 1
ATOM 1403 C C . LEU A 1 178 ? -26.520 1.448 35.960 1.00 62.34 178 LEU A C 1
ATOM 1405 O O . LEU A 1 178 ? -27.418 2.157 36.406 1.00 62.34 178 LEU A O 1
ATOM 1409 N N . LEU A 1 179 ? -26.769 0.370 35.213 1.00 65.62 179 LEU A N 1
ATOM 1410 C CA . LEU A 1 179 ? -28.124 -0.027 34.812 1.00 65.62 179 LEU A CA 1
ATOM 1411 C C . LEU A 1 179 ? -28.987 -0.478 35.995 1.00 65.62 179 LEU A C 1
ATOM 1413 O O . LEU A 1 179 ? -30.169 -0.151 36.048 1.00 65.62 179 LEU A O 1
ATOM 1417 N N . ALA A 1 180 ? -28.399 -1.168 36.977 1.00 63.50 180 ALA A N 1
ATOM 1418 C CA . ALA A 1 180 ? -29.123 -1.614 38.167 1.00 63.50 180 ALA A CA 1
ATOM 1419 C C . ALA A 1 180 ? -29.616 -0.452 39.053 1.00 63.50 180 ALA A C 1
ATOM 1421 O O . ALA A 1 180 ? -30.612 -0.607 39.755 1.00 63.50 180 ALA A O 1
ATOM 1422 N N . LYS A 1 181 ? -28.932 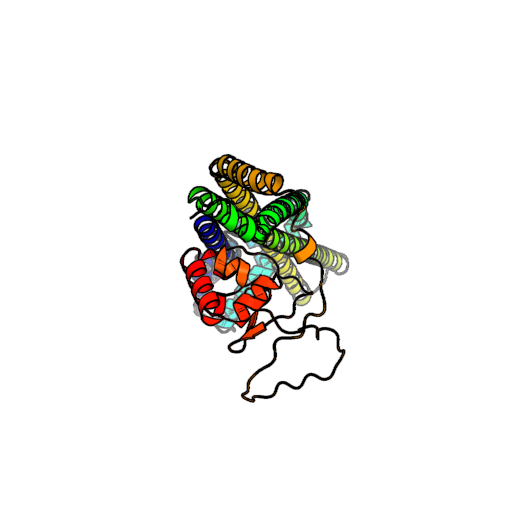0.703 39.030 1.00 60.84 181 LYS A N 1
ATOM 1423 C CA . LYS A 1 181 ? -29.257 1.869 39.873 1.00 60.84 181 LYS A CA 1
ATOM 1424 C C . LYS A 1 181 ? -29.964 3.003 39.131 1.00 60.84 181 LYS A C 1
ATOM 1426 O O . LYS A 1 181 ? -30.705 3.748 39.763 1.00 60.84 181 LYS A O 1
ATOM 1431 N N . ALA A 1 182 ? -29.750 3.153 37.823 1.00 58.44 182 ALA A N 1
ATOM 1432 C CA . ALA A 1 182 ? -30.280 4.290 37.072 1.00 58.44 182 ALA A CA 1
ATOM 1433 C C . ALA A 1 182 ? -31.770 4.169 36.723 1.00 58.44 182 ALA A C 1
ATOM 1435 O O . ALA A 1 182 ? -32.404 5.199 36.512 1.00 58.44 182 ALA A O 1
ATOM 1436 N N . GLY A 1 183 ? -32.326 2.950 36.654 1.00 54.97 183 GLY A N 1
ATOM 1437 C CA . GLY A 1 183 ? -33.762 2.709 36.440 1.00 54.97 183 GLY A CA 1
ATOM 1438 C C . GLY A 1 183 ? -34.398 3.473 35.266 1.00 54.97 183 GLY A C 1
ATOM 1439 O O . GLY A 1 183 ? -35.595 3.736 35.303 1.00 54.97 183 GLY A O 1
ATOM 1440 N N . SER A 1 184 ? -33.613 3.885 34.264 1.00 63.66 184 SER A N 1
ATOM 1441 C CA . SER A 1 184 ? -34.009 4.910 33.295 1.00 63.66 184 SER A CA 1
ATOM 1442 C C . SER A 1 184 ? -33.561 4.557 31.879 1.00 63.66 184 SER A C 1
ATOM 1444 O O . SER A 1 184 ? -32.385 4.261 31.657 1.00 63.66 184 SER A O 1
ATOM 1446 N N . GLU A 1 185 ? -34.477 4.710 30.914 1.00 73.75 185 GLU A N 1
ATOM 1447 C CA . GLU A 1 185 ? -34.214 4.662 29.465 1.00 73.75 185 GLU A CA 1
ATOM 1448 C C . GLU A 1 185 ? -33.045 5.577 29.049 1.00 73.75 185 GLU A C 1
ATOM 1450 O O . GLU A 1 185 ? -32.328 5.289 28.092 1.00 73.75 185 GLU A O 1
ATOM 1455 N N . THR A 1 186 ? -32.797 6.664 29.790 1.00 77.00 186 THR A N 1
ATOM 1456 C CA . THR A 1 186 ? -31.698 7.596 29.495 1.00 77.00 186 THR A CA 1
ATOM 1457 C C . THR A 1 186 ? -30.312 6.995 29.734 1.00 77.00 186 THR A C 1
ATOM 1459 O O . THR A 1 186 ? -29.388 7.293 28.982 1.00 77.00 186 THR A O 1
ATOM 1462 N N . ALA A 1 187 ? -30.146 6.123 30.734 1.00 76.81 187 ALA A N 1
ATOM 1463 C CA . ALA A 1 187 ? -28.857 5.483 31.010 1.00 76.81 187 ALA A CA 1
ATOM 1464 C C . ALA A 1 187 ? -28.511 4.427 29.950 1.00 76.81 187 ALA A C 1
ATOM 1466 O O . ALA A 1 187 ? -27.349 4.278 29.577 1.00 76.81 187 ALA A O 1
ATOM 1467 N N . GLU A 1 188 ? -29.522 3.729 29.428 1.00 80.62 188 GLU A N 1
ATOM 1468 C CA . GLU A 1 188 ? -29.361 2.798 28.308 1.00 80.62 188 GLU A CA 1
ATOM 1469 C C . GLU A 1 188 ? -28.970 3.532 27.020 1.00 80.62 188 GLU A C 1
ATOM 1471 O O . GLU A 1 188 ? -28.056 3.097 26.317 1.00 80.62 188 GLU A O 1
ATOM 1476 N N . GLN A 1 189 ? -29.599 4.679 26.739 1.00 84.00 189 GLN A N 1
ATOM 1477 C CA . GLN A 1 189 ? -29.244 5.532 25.600 1.00 84.00 189 GLN A CA 1
ATOM 1478 C C . GLN A 1 189 ? -27.812 6.076 25.710 1.00 84.00 189 GLN A C 1
ATOM 1480 O O . GLN A 1 189 ? -27.062 6.031 24.733 1.00 84.00 189 GLN A O 1
ATOM 1485 N N . ASP A 1 190 ? -27.407 6.529 26.898 1.00 85.75 190 ASP A N 1
ATOM 1486 C CA . ASP A 1 190 ? -26.049 7.015 27.154 1.00 85.75 190 ASP A CA 1
ATOM 1487 C C . ASP A 1 190 ? -25.003 5.908 26.974 1.00 85.75 190 ASP A C 1
ATOM 1489 O O . ASP A 1 190 ? -23.981 6.120 26.321 1.00 85.75 190 ASP A O 1
ATOM 1493 N N . LEU A 1 191 ? -25.264 4.704 27.492 1.00 84.06 191 LEU A N 1
ATOM 1494 C CA . LEU A 1 191 ? -24.371 3.557 27.314 1.00 84.06 191 LEU A CA 1
ATOM 1495 C C . LEU A 1 191 ? -24.283 3.111 25.851 1.00 84.06 191 LEU A C 1
ATOM 1497 O O . LEU A 1 191 ? -23.195 2.770 25.388 1.00 84.06 191 LEU A O 1
ATOM 1501 N N . ALA A 1 192 ? -25.391 3.149 25.108 1.00 85.12 192 ALA A N 1
ATOM 1502 C CA . ALA A 1 192 ? -25.388 2.860 23.677 1.00 85.12 192 ALA A CA 1
ATOM 1503 C C . ALA A 1 192 ? -24.550 3.885 22.895 1.00 85.12 192 ALA A C 1
ATOM 1505 O O . ALA A 1 192 ? -23.774 3.502 22.017 1.00 85.12 192 ALA A O 1
ATOM 1506 N N . LEU A 1 193 ? -24.649 5.173 23.244 1.00 88.25 193 LEU A N 1
ATOM 1507 C CA . LEU A 1 193 ? -23.838 6.236 22.648 1.00 88.25 193 LEU A CA 1
ATOM 1508 C C . LEU A 1 193 ? -22.342 6.050 22.955 1.00 88.25 193 LEU A C 1
ATOM 1510 O O . LEU A 1 193 ? -21.512 6.117 22.048 1.00 88.25 193 LEU A O 1
ATOM 1514 N N . ILE A 1 194 ? -21.998 5.765 24.215 1.00 89.00 194 ILE A N 1
ATOM 1515 C CA . ILE A 1 194 ? -20.618 5.505 24.659 1.00 89.00 194 ILE A CA 1
ATOM 1516 C C . ILE A 1 194 ? -20.047 4.267 23.958 1.00 89.00 194 ILE A C 1
ATOM 1518 O O . ILE A 1 194 ? -18.908 4.293 23.498 1.00 89.00 194 ILE A O 1
ATOM 1522 N N . SER A 1 195 ? -20.834 3.197 23.832 1.00 87.56 195 SER A N 1
ATOM 1523 C CA . SER A 1 195 ? -20.426 1.981 23.126 1.00 87.56 195 SER A CA 1
ATOM 1524 C C . SER A 1 195 ? -20.188 2.229 21.634 1.00 87.56 195 SER A C 1
ATOM 1526 O O . SER A 1 195 ? -19.158 1.827 21.089 1.00 87.56 195 SER A O 1
ATOM 1528 N N . ALA A 1 196 ? -21.082 2.971 20.975 1.00 87.56 196 ALA A N 1
ATOM 1529 C CA . ALA A 1 196 ? -20.907 3.348 19.577 1.00 87.56 196 ALA A CA 1
ATOM 1530 C C . ALA A 1 196 ? -19.632 4.184 19.367 1.00 87.56 196 ALA A C 1
ATOM 1532 O O . ALA A 1 196 ? -18.875 3.912 18.431 1.00 87.56 196 ALA A O 1
ATOM 1533 N N . GLN A 1 197 ? -19.363 5.146 20.260 1.00 89.56 197 GLN A N 1
ATOM 1534 C CA . GLN A 1 197 ? -18.122 5.922 20.247 1.00 89.56 197 GLN A CA 1
ATOM 1535 C C . GLN A 1 197 ? -16.900 5.029 20.450 1.00 89.56 197 GLN A C 1
ATOM 1537 O O . GLN A 1 197 ? -15.908 5.167 19.738 1.00 89.56 197 GLN A O 1
ATOM 1542 N N . HIS A 1 198 ? -16.965 4.115 21.415 1.00 89.88 198 HIS A N 1
ATOM 1543 C CA . HIS A 1 198 ? -15.886 3.188 21.709 1.00 89.88 198 HIS A CA 1
ATOM 1544 C C . HIS A 1 198 ? -15.520 2.361 20.473 1.00 89.88 198 HIS A C 1
ATOM 1546 O O . HIS A 1 198 ? -14.365 2.377 20.062 1.00 89.88 198 HIS A O 1
ATOM 1552 N N . ILE A 1 199 ? -16.500 1.741 19.809 1.00 88.88 199 ILE A N 1
ATOM 1553 C CA . ILE A 1 199 ? -16.251 0.949 18.595 1.00 88.88 199 ILE A CA 1
ATOM 1554 C C . ILE A 1 199 ? -15.653 1.814 17.480 1.00 88.88 199 ILE A C 1
ATOM 1556 O O . ILE A 1 199 ? -14.709 1.382 16.819 1.00 88.88 199 ILE A O 1
ATOM 1560 N N . TYR A 1 200 ? -16.166 3.033 17.280 1.00 89.25 200 TYR A N 1
ATOM 1561 C CA . TYR A 1 200 ? -15.617 3.962 16.292 1.00 89.25 200 TYR A CA 1
ATOM 1562 C C . TYR A 1 200 ? -14.145 4.287 16.573 1.00 89.25 200 TYR A C 1
ATOM 1564 O O . TYR A 1 200 ? -13.308 4.193 15.675 1.00 89.25 200 TYR A O 1
ATOM 1572 N N . MET A 1 201 ? -13.809 4.616 17.823 1.00 89.88 201 MET A N 1
ATOM 1573 C CA . MET A 1 201 ? -12.439 4.936 18.223 1.00 89.88 201 MET A CA 1
ATOM 1574 C C . MET A 1 201 ? -11.510 3.729 18.097 1.00 89.88 201 MET A C 1
ATOM 1576 O O . MET A 1 201 ? -10.389 3.882 17.606 1.00 89.88 201 MET A O 1
ATOM 1580 N N . THR A 1 202 ? -11.966 2.532 18.477 1.00 89.56 202 THR A N 1
ATOM 1581 C CA . THR A 1 202 ? -11.215 1.283 18.286 1.00 89.56 202 THR A CA 1
ATOM 1582 C C . THR A 1 202 ? -10.928 1.042 16.806 1.00 89.56 202 THR A C 1
ATOM 1584 O O . THR A 1 202 ? -9.790 0.750 16.440 1.00 89.56 202 THR A O 1
ATOM 1587 N N . GLN A 1 203 ? -11.926 1.231 15.939 1.00 87.81 203 GLN A N 1
ATOM 1588 C CA . GLN A 1 203 ? -11.774 1.077 14.495 1.00 87.81 203 GLN A CA 1
ATOM 1589 C C . GLN A 1 203 ? -10.803 2.100 13.898 1.00 87.81 203 GLN A C 1
ATOM 1591 O O . GLN A 1 203 ? -9.907 1.734 13.139 1.00 87.81 203 GLN A O 1
ATOM 1596 N N . LEU A 1 204 ? -10.939 3.372 14.274 1.00 90.06 204 LEU A N 1
ATOM 1597 C CA . LEU A 1 204 ? -10.057 4.440 13.816 1.00 90.06 204 LEU A CA 1
ATOM 1598 C C . LEU A 1 204 ? -8.597 4.169 14.211 1.00 90.06 204 LEU A C 1
ATOM 1600 O O . LEU A 1 204 ? -7.699 4.286 13.377 1.00 90.06 204 LEU A O 1
ATOM 1604 N N . ASN A 1 205 ? -8.357 3.755 15.458 1.00 91.81 205 ASN A N 1
ATOM 1605 C CA . ASN A 1 205 ? -7.019 3.397 15.932 1.00 91.81 205 ASN A CA 1
ATOM 1606 C C . ASN A 1 205 ? -6.451 2.168 15.217 1.00 91.81 205 ASN A C 1
ATOM 1608 O O . ASN A 1 205 ? -5.264 2.148 14.891 1.00 91.81 205 ASN A O 1
ATOM 1612 N N . ALA A 1 206 ? -7.278 1.160 14.931 1.00 88.06 206 ALA A N 1
ATOM 1613 C CA . ALA A 1 206 ? -6.857 -0.001 14.151 1.00 88.06 206 ALA A CA 1
ATOM 1614 C C . ALA A 1 206 ? -6.403 0.403 12.737 1.00 88.06 206 ALA A C 1
ATOM 1616 O O . ALA A 1 206 ? -5.328 -0.011 12.298 1.00 88.06 206 ALA A O 1
ATOM 1617 N N . TYR A 1 207 ? -7.153 1.276 12.054 1.00 88.94 207 TYR A N 1
ATOM 1618 C CA . TYR A 1 207 ? -6.764 1.779 10.733 1.00 88.94 207 TYR A CA 1
ATOM 1619 C C . TYR A 1 207 ? -5.502 2.643 10.773 1.00 88.94 207 TYR A C 1
ATOM 1621 O O . TYR A 1 207 ? -4.625 2.461 9.930 1.00 88.94 207 TYR A O 1
ATOM 1629 N N . ARG A 1 208 ? -5.342 3.516 11.777 1.00 92.38 208 ARG A N 1
ATOM 1630 C CA . ARG A 1 208 ? -4.093 4.273 11.974 1.00 92.38 208 ARG A CA 1
ATOM 1631 C C . ARG A 1 208 ? -2.888 3.348 12.155 1.00 92.38 208 ARG A C 1
ATOM 1633 O O . ARG A 1 208 ? -1.868 3.555 11.505 1.00 92.38 208 ARG A O 1
ATOM 1640 N N . ARG A 1 209 ? -3.007 2.298 12.978 1.00 93.19 209 ARG A N 1
ATOM 1641 C CA . ARG A 1 209 ? -1.943 1.297 13.196 1.00 93.19 209 ARG A CA 1
ATOM 1642 C C . ARG A 1 209 ? -1.585 0.542 11.919 1.00 93.19 209 ARG A C 1
ATOM 1644 O O . ARG A 1 209 ? -0.402 0.349 11.635 1.00 93.19 209 ARG A O 1
ATOM 1651 N N . ALA A 1 210 ? -2.589 0.138 11.143 1.00 87.62 210 ALA A N 1
ATOM 1652 C CA . ALA A 1 210 ? -2.379 -0.526 9.862 1.00 87.62 210 ALA A CA 1
ATOM 1653 C C . ALA A 1 210 ? -1.666 0.400 8.861 1.00 87.62 210 ALA A C 1
ATOM 1655 O O . ALA A 1 210 ? -0.676 -0.006 8.254 1.00 87.62 210 ALA A O 1
ATOM 1656 N N . LEU A 1 211 ? -2.107 1.658 8.750 1.00 90.25 211 LEU A N 1
ATOM 1657 C CA . LEU A 1 211 ? -1.483 2.658 7.879 1.00 90.25 211 LEU A CA 1
ATOM 1658 C C . LEU A 1 211 ? -0.052 2.988 8.305 1.00 90.25 211 LEU A C 1
ATOM 1660 O O . LEU A 1 211 ? 0.824 3.019 7.449 1.00 90.25 211 LEU A O 1
ATOM 1664 N N . LEU A 1 212 ? 0.208 3.182 9.602 1.00 93.94 212 LEU A N 1
ATOM 1665 C CA . LEU A 1 212 ? 1.559 3.410 10.121 1.00 93.94 212 LEU A CA 1
ATOM 1666 C C . LEU A 1 212 ? 2.480 2.238 9.771 1.00 93.94 212 LEU A C 1
ATOM 1668 O O . LEU A 1 212 ? 3.584 2.436 9.270 1.00 93.94 212 LEU A O 1
ATOM 1672 N N . THR A 1 213 ? 2.000 1.013 9.994 1.00 92.94 213 THR A N 1
ATOM 1673 C CA . THR A 1 213 ? 2.744 -0.210 9.681 1.00 92.94 213 THR A CA 1
ATOM 1674 C C . THR A 1 213 ? 3.068 -0.273 8.191 1.00 92.94 213 THR A C 1
ATOM 1676 O O . THR A 1 213 ? 4.236 -0.429 7.835 1.00 92.94 213 THR A O 1
ATOM 1679 N N . ALA A 1 214 ? 2.070 -0.097 7.321 1.00 90.62 214 ALA A N 1
ATOM 1680 C CA . ALA A 1 214 ? 2.259 -0.069 5.872 1.00 90.62 214 ALA A CA 1
ATOM 1681 C C . ALA A 1 214 ? 3.248 1.031 5.459 1.00 90.62 214 ALA A C 1
ATOM 1683 O O . ALA A 1 214 ? 4.191 0.764 4.721 1.00 90.62 214 ALA A O 1
ATOM 1684 N N . PHE A 1 215 ? 3.103 2.239 6.006 1.00 91.69 215 PHE A N 1
ATOM 1685 C CA . PHE A 1 215 ? 3.966 3.378 5.709 1.00 91.69 215 PHE A CA 1
ATOM 1686 C C . PHE A 1 215 ? 5.428 3.117 6.077 1.00 91.69 215 PHE A C 1
ATOM 1688 O O . PHE A 1 215 ? 6.322 3.347 5.263 1.00 91.69 215 PHE A O 1
ATOM 1695 N N . LEU A 1 216 ? 5.692 2.604 7.282 1.00 93.62 216 LEU A N 1
ATOM 1696 C CA . LEU A 1 216 ? 7.048 2.283 7.727 1.00 93.62 216 LEU A CA 1
ATOM 1697 C C . LEU A 1 216 ? 7.689 1.188 6.862 1.00 93.62 216 LEU A C 1
ATOM 1699 O O . LEU A 1 216 ? 8.853 1.336 6.481 1.00 93.62 216 LEU A O 1
ATOM 1703 N N . HIS A 1 217 ? 6.933 0.145 6.504 1.00 93.31 217 HIS A N 1
ATOM 1704 C CA . HIS A 1 217 ? 7.406 -0.924 5.619 1.00 93.31 217 HIS A CA 1
ATOM 1705 C C . HIS A 1 217 ? 7.705 -0.403 4.209 1.00 93.31 217 HIS A C 1
ATOM 1707 O O . HIS A 1 217 ? 8.808 -0.600 3.703 1.00 93.31 217 HIS A O 1
ATOM 1713 N N . THR A 1 218 ? 6.775 0.319 3.578 1.00 92.19 218 THR A N 1
ATOM 1714 C CA . THR A 1 218 ? 6.982 0.883 2.235 1.00 92.19 218 THR A CA 1
ATOM 1715 C C . THR A 1 218 ? 8.132 1.895 2.225 1.00 92.19 218 THR A C 1
ATOM 1717 O O . THR A 1 218 ? 8.936 1.903 1.298 1.00 92.19 218 THR A O 1
ATOM 1720 N N . ARG A 1 219 ? 8.302 2.698 3.286 1.00 94.31 219 ARG A N 1
ATOM 1721 C CA . ARG A 1 219 ? 9.437 3.629 3.416 1.00 94.31 219 ARG A CA 1
ATOM 1722 C C . ARG A 1 219 ? 10.771 2.893 3.516 1.00 94.31 219 ARG A C 1
ATOM 1724 O O . ARG A 1 219 ? 11.757 3.337 2.928 1.00 94.31 219 ARG A O 1
ATOM 1731 N N . HIS A 1 220 ? 10.808 1.776 4.240 1.00 95.31 220 HIS A N 1
ATOM 1732 C CA . HIS A 1 220 ? 11.983 0.911 4.285 1.00 95.31 220 HIS A CA 1
ATOM 1733 C C . HIS A 1 220 ? 12.305 0.343 2.897 1.00 95.31 220 HIS A C 1
ATOM 1735 O O . HIS A 1 220 ? 13.433 0.486 2.428 1.00 95.31 220 HIS A O 1
ATOM 1741 N N . HIS A 1 221 ? 11.307 -0.203 2.200 1.00 94.94 221 HIS A N 1
ATOM 1742 C CA . HIS A 1 221 ? 11.479 -0.732 0.847 1.00 94.94 221 HIS A CA 1
ATOM 1743 C C . HIS A 1 221 ? 11.898 0.332 -0.172 1.00 94.94 221 HIS A C 1
ATOM 1745 O O . HIS A 1 221 ? 12.744 0.052 -1.020 1.00 94.94 221 HIS A O 1
ATOM 1751 N N . LEU A 1 222 ? 11.391 1.566 -0.066 1.00 95.88 222 LEU A N 1
ATOM 1752 C CA . LEU A 1 222 ? 11.869 2.684 -0.879 1.00 95.88 222 LEU A CA 1
ATOM 1753 C C . LEU A 1 222 ? 13.361 2.938 -0.628 1.00 95.88 222 LEU A C 1
ATOM 1755 O O . LEU A 1 222 ? 14.127 3.079 -1.579 1.00 95.88 222 LEU A O 1
ATOM 1759 N N . LYS A 1 223 ? 13.798 2.964 0.637 1.00 96.62 223 LYS A N 1
ATOM 1760 C CA . LYS A 1 223 ? 15.213 3.153 0.992 1.00 96.62 223 LYS A CA 1
ATOM 1761 C C . LYS A 1 223 ? 16.100 2.051 0.409 1.00 96.62 223 LYS A C 1
ATOM 1763 O O . LYS A 1 223 ? 17.152 2.361 -0.148 1.00 96.62 223 LYS A O 1
ATOM 1768 N N . GLU A 1 224 ? 15.674 0.794 0.503 1.00 97.31 224 GLU A N 1
ATOM 1769 C CA . GLU A 1 224 ? 16.373 -0.341 -0.110 1.00 97.31 224 GLU A CA 1
ATOM 1770 C C . GLU A 1 224 ? 16.443 -0.200 -1.634 1.00 97.31 224 GLU A C 1
ATOM 1772 O O . GLU A 1 224 ? 17.527 -0.300 -2.203 1.00 97.31 224 GLU A O 1
ATOM 1777 N N . ALA A 1 225 ? 15.321 0.106 -2.292 1.00 96.25 225 ALA A N 1
ATOM 1778 C CA . ALA A 1 225 ? 15.249 0.245 -3.745 1.00 96.25 225 ALA A CA 1
ATOM 1779 C C . ALA A 1 225 ? 16.102 1.414 -4.273 1.00 96.25 225 ALA A C 1
ATOM 1781 O O . ALA A 1 225 ? 16.784 1.278 -5.288 1.00 96.25 225 ALA A O 1
ATOM 1782 N N . VAL A 1 226 ? 16.119 2.552 -3.571 1.00 97.00 226 VAL A N 1
ATOM 1783 C CA . VAL A 1 226 ? 16.970 3.707 -3.909 1.00 97.00 226 VAL A CA 1
ATOM 1784 C C . VAL A 1 226 ? 18.451 3.368 -3.731 1.00 97.00 226 VAL A C 1
ATOM 1786 O O . VAL A 1 226 ? 19.271 3.745 -4.574 1.00 97.00 226 VAL A O 1
ATOM 1789 N N . SER A 1 227 ? 18.803 2.648 -2.661 1.00 97.19 227 SER A N 1
ATOM 1790 C CA . SER A 1 227 ? 20.174 2.185 -2.418 1.00 97.19 227 SER A CA 1
ATOM 1791 C C . SER A 1 227 ? 20.634 1.198 -3.494 1.00 97.19 227 SER A C 1
ATOM 1793 O O . SER A 1 227 ? 21.727 1.351 -4.035 1.00 97.19 227 SER A O 1
ATOM 1795 N N . GLU A 1 228 ? 19.790 0.222 -3.835 1.00 96.81 228 GLU A N 1
ATOM 1796 C CA . GLU A 1 228 ? 20.012 -0.765 -4.898 1.00 96.81 228 GLU A CA 1
ATOM 1797 C C . GLU A 1 228 ? 20.240 -0.067 -6.247 1.00 96.81 228 GLU A C 1
ATOM 1799 O O . GLU A 1 228 ? 21.283 -0.252 -6.874 1.00 96.81 228 GLU A O 1
ATOM 1804 N N . CYS A 1 229 ? 19.328 0.827 -6.644 1.00 96.50 229 CYS A N 1
ATOM 1805 C CA . CYS A 1 229 ? 19.439 1.585 -7.890 1.00 96.50 229 CYS A CA 1
ATOM 1806 C C . CYS A 1 229 ? 20.710 2.445 -7.936 1.00 96.50 229 CYS A C 1
ATOM 1808 O O . CYS A 1 229 ? 21.400 2.485 -8.955 1.00 96.50 229 CYS A O 1
ATOM 1810 N N . SER A 1 230 ? 21.043 3.124 -6.834 1.00 95.19 230 SER A N 1
ATOM 1811 C CA . SER A 1 230 ? 22.250 3.953 -6.750 1.00 95.19 230 SER A CA 1
ATOM 1812 C C . SER A 1 230 ? 23.522 3.116 -6.885 1.00 95.19 230 SER A C 1
ATOM 1814 O O . SER A 1 230 ? 24.453 3.532 -7.571 1.00 95.19 230 SER A O 1
ATOM 1816 N N . SER A 1 231 ? 23.555 1.936 -6.260 1.00 95.38 231 SER A N 1
ATOM 1817 C CA . SER A 1 231 ? 24.685 1.010 -6.348 1.00 95.38 231 SER A CA 1
ATOM 1818 C C . SER A 1 231 ? 24.877 0.474 -7.766 1.00 95.38 231 SER A C 1
ATOM 1820 O O . SER A 1 231 ? 26.011 0.395 -8.230 1.00 95.38 231 SER A O 1
ATOM 1822 N N . GLU A 1 232 ? 23.794 0.131 -8.469 1.00 95.25 232 GLU A N 1
ATOM 1823 C CA . GLU A 1 232 ? 23.858 -0.335 -9.862 1.00 95.25 232 GLU A CA 1
ATOM 1824 C C . GLU A 1 232 ? 24.380 0.768 -10.801 1.00 95.25 232 GLU A C 1
ATOM 1826 O O . GLU A 1 232 ? 25.250 0.512 -11.634 1.00 95.25 232 GLU A O 1
ATOM 1831 N N . ILE A 1 233 ? 23.930 2.020 -10.627 1.00 92.31 233 ILE A N 1
ATOM 1832 C CA . ILE A 1 233 ? 24.417 3.167 -11.417 1.00 92.31 233 ILE A CA 1
ATOM 1833 C C . ILE A 1 233 ? 25.921 3.390 -11.200 1.00 92.31 233 ILE A C 1
ATOM 1835 O O . ILE A 1 233 ? 26.672 3.518 -12.170 1.00 92.31 233 ILE A O 1
ATOM 1839 N N . VAL A 1 234 ? 26.367 3.418 -9.938 1.00 92.25 234 VAL A N 1
ATOM 1840 C CA . VAL A 1 234 ? 27.788 3.604 -9.596 1.00 92.25 234 VAL A CA 1
ATOM 1841 C C . VAL A 1 234 ? 28.629 2.446 -10.131 1.00 92.25 234 VAL A C 1
ATOM 1843 O O . VAL A 1 234 ? 29.646 2.686 -10.779 1.00 92.25 234 VAL A O 1
ATOM 1846 N N . GLY A 1 235 ? 28.176 1.203 -9.947 1.00 91.00 235 GLY A N 1
ATOM 1847 C CA . GLY A 1 235 ? 28.902 0.013 -10.387 1.00 91.00 235 GLY A CA 1
ATOM 1848 C C . GLY A 1 235 ? 29.095 -0.059 -11.904 1.00 91.00 235 GLY A C 1
ATOM 1849 O O . GLY A 1 235 ? 30.162 -0.463 -12.372 1.00 91.00 235 GLY A O 1
ATOM 1850 N N . VAL A 1 236 ? 28.105 0.373 -12.695 1.00 90.50 236 VAL A N 1
ATOM 1851 C CA . VAL A 1 236 ? 28.270 0.502 -14.154 1.00 90.50 236 VAL A CA 1
ATOM 1852 C C . VAL A 1 236 ? 29.280 1.598 -14.497 1.00 90.50 236 VAL A C 1
ATOM 1854 O O . VAL A 1 236 ? 30.141 1.382 -15.349 1.00 90.50 236 VAL A O 1
ATOM 1857 N N . GLY A 1 237 ? 29.233 2.743 -13.811 1.00 87.69 237 GLY A N 1
ATOM 1858 C CA . GLY A 1 237 ? 30.184 3.838 -14.023 1.00 87.69 237 GLY A CA 1
ATOM 1859 C C . GLY A 1 237 ? 31.636 3.437 -13.743 1.00 87.69 237 GLY A C 1
ATOM 1860 O O . GLY A 1 237 ? 32.520 3.694 -14.558 1.00 87.69 237 GLY A O 1
ATOM 1861 N N . GLU A 1 238 ? 31.887 2.747 -12.629 1.00 88.25 238 GLU A N 1
ATOM 1862 C CA . GLU A 1 238 ? 33.217 2.244 -12.261 1.00 88.25 238 GLU A CA 1
ATOM 1863 C C . GLU A 1 238 ? 33.758 1.225 -13.268 1.00 88.25 238 GLU A C 1
ATOM 1865 O O . GLU A 1 238 ? 34.938 1.266 -13.629 1.00 88.25 238 GLU A O 1
ATOM 1870 N N . GLN A 1 239 ? 32.905 0.331 -13.771 1.00 86.31 239 GLN A N 1
ATOM 1871 C CA . GLN A 1 239 ? 33.314 -0.644 -14.777 1.00 86.31 239 GLN A CA 1
ATOM 1872 C C . GLN A 1 239 ? 33.668 0.025 -16.108 1.00 86.31 239 GLN A C 1
ATOM 1874 O O . GLN A 1 239 ? 34.702 -0.294 -16.688 1.00 86.31 239 GLN A O 1
ATOM 1879 N N . LEU A 1 240 ? 32.850 0.968 -16.582 1.00 85.12 240 LEU A N 1
ATOM 1880 C CA . LEU A 1 240 ? 33.126 1.672 -17.836 1.00 85.12 240 LEU A CA 1
ATOM 1881 C C . LEU A 1 240 ? 34.400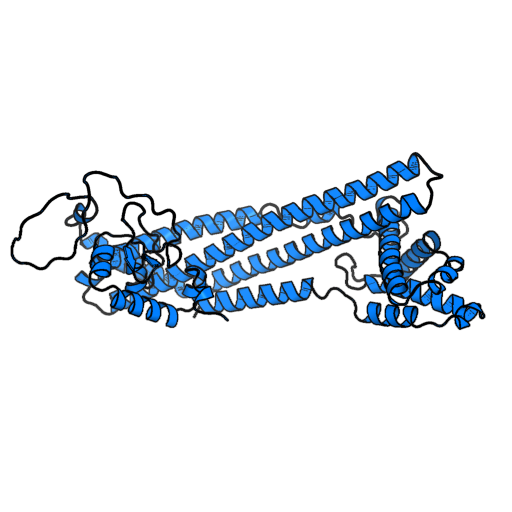 2.528 -17.742 1.00 85.12 240 LEU A C 1
ATOM 1883 O O . LEU A 1 240 ? 35.140 2.627 -18.720 1.00 85.12 240 LEU A O 1
ATOM 1887 N N . ASN A 1 241 ? 34.697 3.080 -16.561 1.00 83.19 241 ASN A N 1
ATOM 1888 C CA . ASN A 1 241 ? 35.925 3.837 -16.309 1.00 83.19 241 ASN A CA 1
ATOM 1889 C C . ASN A 1 241 ? 37.175 2.945 -16.204 1.00 83.19 241 ASN A C 1
ATOM 1891 O O . ASN A 1 241 ? 38.244 3.326 -16.676 1.00 83.19 241 ASN A O 1
ATOM 1895 N N . SER A 1 242 ? 37.064 1.770 -15.577 1.00 84.25 242 SER A N 1
ATOM 1896 C CA . SER A 1 242 ? 38.194 0.846 -15.379 1.00 84.25 242 SER A CA 1
ATOM 1897 C C . SER A 1 242 ? 38.475 -0.044 -16.593 1.00 84.25 242 SER A C 1
ATOM 1899 O O . SER A 1 242 ? 39.621 -0.428 -16.826 1.00 84.25 242 SER A O 1
ATOM 1901 N N . GLN A 1 243 ? 37.447 -0.366 -17.380 1.00 81.19 243 GLN A N 1
ATOM 1902 C CA . GLN A 1 243 ? 37.516 -1.247 -18.543 1.00 81.19 243 GLN A CA 1
ATOM 1903 C C . GLN A 1 243 ? 36.735 -0.642 -19.725 1.00 81.19 243 GLN A C 1
ATOM 1905 O O . GLN A 1 243 ? 35.630 -1.090 -20.049 1.00 81.19 243 GLN A O 1
ATOM 1910 N N . PRO A 1 244 ? 37.313 0.338 -20.442 1.00 69.56 244 PRO A N 1
ATOM 1911 C CA . PRO A 1 244 ? 36.637 1.012 -21.556 1.00 69.56 244 PRO A CA 1
ATOM 1912 C C . PRO A 1 244 ? 36.340 0.095 -22.761 1.00 69.56 244 PRO A C 1
ATOM 1914 O O . PRO A 1 244 ? 35.583 0.480 -23.646 1.00 69.56 244 PRO A O 1
ATOM 1917 N N . TYR A 1 245 ? 36.898 -1.122 -22.795 1.00 68.38 245 TYR A N 1
ATOM 1918 C CA . TYR A 1 245 ? 36.675 -2.135 -23.839 1.00 68.38 245 TYR A CA 1
ATOM 1919 C C . TYR A 1 245 ? 35.737 -3.274 -23.399 1.00 68.38 245 TYR A C 1
ATOM 1921 O O . TYR A 1 245 ? 35.810 -4.376 -23.942 1.00 68.38 245 TYR A O 1
ATOM 1929 N N . THR A 1 246 ? 34.890 -3.046 -22.391 1.00 74.38 246 THR A N 1
ATOM 1930 C CA . THR A 1 246 ? 33.943 -4.066 -21.910 1.00 74.38 246 THR A CA 1
ATOM 1931 C C . THR A 1 246 ? 32.981 -4.494 -23.032 1.00 74.38 246 THR A C 1
ATOM 1933 O O . THR A 1 246 ? 32.467 -3.651 -23.770 1.00 74.38 246 THR A O 1
ATOM 1936 N N . SER A 1 247 ? 32.721 -5.803 -23.163 1.00 81.44 247 SER A N 1
ATOM 1937 C CA . SER A 1 247 ? 31.781 -6.332 -24.158 1.00 81.44 247 SER A CA 1
ATOM 1938 C C . SER A 1 247 ? 30.354 -5.838 -23.910 1.00 81.44 247 SER A C 1
ATOM 1940 O O . SER A 1 247 ? 29.909 -5.699 -22.770 1.00 81.44 247 SER A O 1
ATOM 1942 N N . ARG A 1 248 ? 29.590 -5.647 -24.990 1.00 78.62 248 ARG A N 1
ATOM 1943 C CA . ARG A 1 248 ? 28.157 -5.310 -24.934 1.00 78.62 248 ARG A CA 1
ATOM 1944 C C . ARG A 1 248 ? 27.356 -6.343 -24.137 1.00 78.62 248 ARG A C 1
ATOM 1946 O O . ARG A 1 248 ? 26.449 -5.964 -23.399 1.00 78.62 248 ARG A O 1
ATOM 1953 N N . ASP A 1 249 ? 27.749 -7.611 -24.240 1.00 79.94 249 ASP A N 1
ATOM 1954 C CA . ASP A 1 249 ? 27.107 -8.733 -23.548 1.00 79.94 249 ASP A CA 1
ATOM 1955 C C . ASP A 1 249 ? 27.264 -8.652 -22.019 1.00 79.94 249 ASP A C 1
ATOM 1957 O O . ASP A 1 249 ? 26.405 -9.138 -21.286 1.00 79.94 249 ASP A O 1
ATOM 1961 N N . ASP A 1 250 ? 28.303 -7.967 -21.530 1.00 81.81 250 ASP A N 1
ATOM 1962 C CA . ASP A 1 250 ? 28.565 -7.804 -20.096 1.00 81.81 250 ASP A CA 1
ATOM 1963 C C . ASP A 1 250 ? 27.902 -6.543 -19.513 1.00 81.81 250 ASP A C 1
ATOM 1965 O O . ASP A 1 250 ? 27.548 -6.509 -18.330 1.00 81.81 250 ASP A O 1
ATOM 1969 N N . VAL A 1 251 ? 27.728 -5.491 -20.324 1.00 86.56 251 VAL A N 1
ATOM 1970 C CA . VAL A 1 251 ? 27.214 -4.186 -19.864 1.00 86.56 251 VAL A CA 1
ATOM 1971 C C . VAL A 1 251 ? 25.688 -4.097 -19.957 1.00 86.56 251 VAL A C 1
ATOM 1973 O O . VAL A 1 251 ? 25.044 -3.570 -19.048 1.00 86.56 251 VAL A O 1
ATOM 1976 N N . PHE A 1 252 ? 25.069 -4.623 -21.020 1.00 90.19 252 PHE A N 1
ATOM 1977 C CA . PHE A 1 252 ? 23.619 -4.497 -21.227 1.00 90.19 252 PHE A CA 1
ATOM 1978 C C . PHE A 1 252 ? 22.758 -5.119 -20.119 1.00 90.19 252 PHE A C 1
ATOM 1980 O O . PHE A 1 252 ? 21.802 -4.460 -19.692 1.00 90.19 252 PHE A O 1
ATOM 1987 N N . PRO A 1 253 ? 23.095 -6.296 -19.552 1.00 92.81 253 PRO A N 1
ATOM 1988 C CA . PRO A 1 253 ? 22.372 -6.817 -18.396 1.00 92.81 253 PRO A CA 1
ATOM 1989 C C . PRO A 1 253 ? 22.383 -5.855 -17.200 1.00 92.81 253 PRO A C 1
ATOM 1991 O O . PRO A 1 253 ? 21.401 -5.788 -16.464 1.00 92.81 253 PRO A O 1
ATOM 1994 N N . LYS A 1 254 ? 23.455 -5.074 -17.014 1.00 92.31 254 LYS A N 1
ATOM 1995 C CA . LYS A 1 254 ? 23.555 -4.101 -15.916 1.00 92.31 254 LYS A CA 1
ATOM 1996 C C . LYS A 1 254 ? 22.677 -2.876 -16.151 1.00 92.31 254 LYS A C 1
ATOM 1998 O O . LYS A 1 254 ? 21.967 -2.464 -15.240 1.00 92.31 254 LYS A O 1
ATOM 2003 N N . PHE A 1 255 ? 22.618 -2.353 -17.378 1.00 94.69 255 PHE A N 1
ATOM 2004 C CA . PHE A 1 255 ? 21.638 -1.310 -17.715 1.00 94.69 255 PHE A CA 1
ATOM 2005 C C . PHE A 1 255 ? 20.200 -1.791 -17.499 1.00 94.69 255 PHE A C 1
ATOM 2007 O O . PHE A 1 255 ? 19.385 -1.060 -16.937 1.00 94.69 255 PHE A O 1
ATOM 2014 N N . SER A 1 256 ? 19.895 -3.044 -17.846 1.00 94.69 256 SER A N 1
ATOM 2015 C CA . SER A 1 256 ? 18.584 -3.622 -17.536 1.00 94.69 256 SER A CA 1
ATOM 2016 C C . SER A 1 256 ? 18.305 -3.654 -16.026 1.00 94.69 256 SER A C 1
ATOM 2018 O O . SER A 1 256 ? 17.181 -3.367 -15.616 1.00 94.69 256 SER A O 1
ATOM 2020 N N . ARG A 1 257 ? 19.300 -3.961 -15.179 1.00 95.50 257 ARG A N 1
ATOM 2021 C CA . ARG A 1 257 ? 19.152 -3.909 -13.709 1.00 95.50 257 ARG A CA 1
ATOM 2022 C C . ARG A 1 257 ? 18.937 -2.490 -13.189 1.00 95.50 257 ARG A C 1
ATOM 2024 O O . ARG A 1 257 ? 18.091 -2.302 -12.315 1.00 95.50 257 ARG A O 1
ATOM 2031 N N . ILE A 1 258 ? 19.627 -1.493 -13.752 1.00 95.75 258 ILE A N 1
ATOM 2032 C CA . ILE A 1 258 ? 19.380 -0.072 -13.448 1.00 95.75 258 ILE A CA 1
ATOM 2033 C C . ILE A 1 258 ? 17.917 0.270 -13.734 1.00 95.75 258 ILE A C 1
ATOM 2035 O O . ILE A 1 258 ? 17.239 0.811 -12.870 1.00 95.75 258 ILE A O 1
ATOM 2039 N N . ALA A 1 259 ? 17.394 -0.094 -14.907 1.00 94.81 259 ALA A N 1
ATOM 2040 C CA . ALA A 1 259 ? 15.996 0.168 -15.235 1.00 94.81 259 ALA A CA 1
ATOM 2041 C C . ALA A 1 259 ? 15.028 -0.508 -14.255 1.00 94.81 259 ALA A C 1
ATOM 2043 O O . ALA A 1 259 ? 14.111 0.139 -13.758 1.00 94.81 259 ALA A O 1
ATOM 2044 N N . VAL A 1 260 ? 15.229 -1.788 -13.935 1.00 93.62 260 VAL A N 1
ATOM 2045 C CA . VAL A 1 260 ? 14.351 -2.521 -13.007 1.00 93.62 260 VAL A CA 1
ATOM 2046 C C . VAL A 1 260 ? 14.370 -1.907 -11.602 1.00 93.62 260 VAL A C 1
ATOM 2048 O O . VAL A 1 260 ? 13.307 -1.655 -11.034 1.00 93.62 260 VAL A O 1
ATOM 2051 N N . SER A 1 261 ? 15.554 -1.625 -11.056 1.00 95.94 261 SER A N 1
ATOM 2052 C CA . SER A 1 261 ? 15.702 -1.023 -9.722 1.00 95.94 261 SER A CA 1
ATOM 2053 C C . SER A 1 261 ? 15.169 0.414 -9.665 1.00 95.94 261 SER A C 1
ATOM 2055 O O . SER A 1 261 ? 14.487 0.776 -8.705 1.00 95.94 261 SER A O 1
ATOM 2057 N N . TYR A 1 262 ? 15.370 1.206 -10.721 1.00 95.31 262 TYR A N 1
ATOM 2058 C CA . TYR A 1 262 ? 14.799 2.546 -10.859 1.00 95.31 262 TYR A CA 1
ATOM 2059 C C . TYR A 1 262 ? 13.270 2.508 -10.852 1.00 95.31 262 TYR A C 1
ATOM 2061 O O . TYR A 1 262 ? 12.628 3.207 -10.069 1.00 95.31 262 TYR A O 1
ATOM 2069 N N . ARG A 1 263 ? 12.668 1.630 -11.665 1.00 92.69 263 ARG A N 1
ATOM 2070 C CA . ARG A 1 263 ? 11.212 1.437 -11.699 1.00 92.69 263 ARG A CA 1
ATOM 2071 C C . ARG A 1 263 ? 10.660 1.073 -10.325 1.00 92.69 263 ARG A C 1
ATOM 2073 O O . ARG A 1 263 ? 9.696 1.687 -9.878 1.00 92.69 263 ARG A O 1
ATOM 2080 N N . LYS A 1 264 ? 11.300 0.114 -9.651 1.00 92.50 264 LYS A N 1
ATOM 2081 C CA . LYS A 1 264 ? 10.934 -0.325 -8.300 1.00 92.50 264 LYS A CA 1
ATOM 2082 C C . LYS A 1 264 ? 10.954 0.842 -7.308 1.00 92.50 264 LYS A C 1
ATOM 2084 O O . LYS A 1 264 ? 9.986 1.019 -6.579 1.00 92.50 264 LYS A O 1
ATOM 2089 N N . ALA A 1 265 ? 11.994 1.681 -7.318 1.00 95.50 265 ALA A N 1
ATOM 2090 C CA . ALA A 1 265 ? 12.078 2.843 -6.429 1.00 95.50 265 ALA A CA 1
ATOM 2091 C C . ALA A 1 265 ? 10.906 3.822 -6.632 1.00 95.50 265 ALA A C 1
ATOM 2093 O O . ALA A 1 265 ? 10.266 4.236 -5.667 1.00 95.50 265 ALA A O 1
ATOM 2094 N N . PHE A 1 266 ? 10.567 4.151 -7.879 1.00 92.56 266 PHE A N 1
ATOM 2095 C CA . PHE A 1 266 ? 9.442 5.047 -8.161 1.00 92.56 266 PHE A CA 1
ATOM 2096 C C . PHE A 1 266 ? 8.074 4.426 -7.849 1.00 92.56 266 PHE A C 1
ATOM 2098 O O . PHE A 1 266 ? 7.179 5.142 -7.404 1.00 92.56 266 PHE A O 1
ATOM 2105 N N . GLN A 1 267 ? 7.915 3.111 -8.012 1.00 89.19 267 GLN A N 1
ATOM 2106 C CA . GLN A 1 267 ? 6.699 2.401 -7.605 1.00 89.19 267 GLN A CA 1
ATOM 2107 C C . GLN A 1 267 ? 6.513 2.405 -6.081 1.00 89.19 267 GLN A C 1
ATOM 2109 O O . GLN A 1 267 ? 5.407 2.645 -5.601 1.00 89.19 267 GLN A O 1
ATOM 2114 N N . GLU A 1 268 ? 7.580 2.194 -5.302 1.00 90.75 268 GLU A N 1
ATOM 2115 C CA . GLU A 1 268 ? 7.512 2.316 -3.837 1.00 90.75 268 GLU A CA 1
ATOM 2116 C C . GLU A 1 268 ? 7.212 3.757 -3.397 1.00 90.75 268 GLU A C 1
ATOM 2118 O O . GLU A 1 268 ? 6.423 3.976 -2.477 1.00 90.75 268 GLU A O 1
ATOM 2123 N N . ASN A 1 269 ? 7.765 4.755 -4.092 1.00 92.81 269 ASN A N 1
ATOM 2124 C CA . ASN A 1 269 ? 7.438 6.160 -3.851 1.00 92.81 269 ASN A CA 1
ATOM 2125 C C . ASN A 1 269 ? 5.956 6.466 -4.122 1.00 92.81 269 ASN A C 1
ATOM 2127 O O . ASN A 1 269 ? 5.302 7.127 -3.321 1.00 92.81 269 ASN A O 1
ATOM 2131 N N . GLU A 1 270 ? 5.388 5.963 -5.220 1.00 88.25 270 GLU A N 1
ATOM 2132 C CA . GLU A 1 270 ? 3.956 6.124 -5.482 1.00 88.25 270 GLU A CA 1
ATOM 2133 C C . GLU A 1 270 ? 3.078 5.489 -4.409 1.00 88.25 270 GLU A C 1
ATOM 2135 O O . GLU A 1 270 ? 2.093 6.104 -4.003 1.00 88.25 270 GLU A O 1
ATOM 2140 N N . LYS A 1 271 ? 3.440 4.296 -3.922 1.00 87.31 271 LYS A N 1
ATOM 2141 C CA . LYS A 1 271 ? 2.737 3.660 -2.800 1.00 87.31 271 LYS A CA 1
ATOM 2142 C C . LYS A 1 271 ? 2.765 4.550 -1.558 1.00 87.31 271 LYS A C 1
ATOM 2144 O O . LYS A 1 271 ? 1.736 4.711 -0.907 1.00 87.31 271 LYS A O 1
ATOM 2149 N N . LEU A 1 272 ? 3.903 5.175 -1.242 1.00 90.62 272 LEU A N 1
ATOM 2150 C CA . LEU A 1 272 ? 3.992 6.124 -0.126 1.00 90.62 272 LEU A CA 1
ATOM 2151 C C . LEU A 1 272 ? 3.149 7.381 -0.344 1.00 90.62 272 LEU A C 1
ATOM 2153 O O . LEU A 1 272 ? 2.521 7.851 0.604 1.00 90.62 272 LEU A O 1
ATOM 2157 N N . CYS A 1 273 ? 3.097 7.921 -1.564 1.00 89.06 273 CYS A N 1
ATOM 2158 C CA . CYS A 1 273 ? 2.197 9.030 -1.892 1.00 89.06 273 CYS A CA 1
ATOM 2159 C C . CYS A 1 273 ? 0.731 8.645 -1.647 1.00 89.06 273 CYS A C 1
ATOM 2161 O O . CYS A 1 273 ? 0.006 9.394 -0.994 1.00 89.06 273 CYS A O 1
ATOM 2163 N N . SER A 1 274 ? 0.315 7.457 -2.093 1.00 86.31 274 SER A N 1
ATOM 2164 C CA . SER A 1 274 ? -1.030 6.931 -1.844 1.00 86.31 274 SER A CA 1
ATOM 2165 C C . SER A 1 274 ? -1.312 6.773 -0.345 1.00 86.31 274 SER A C 1
ATOM 2167 O O . SER A 1 274 ? -2.357 7.209 0.136 1.00 86.31 274 SER A O 1
ATOM 2169 N N . LEU A 1 275 ? -0.366 6.226 0.429 1.00 88.31 275 LEU A N 1
ATOM 2170 C CA . LEU A 1 275 ? -0.501 6.102 1.885 1.00 88.31 275 LEU A CA 1
ATOM 2171 C C . LEU A 1 275 ? -0.605 7.470 2.577 1.00 88.31 275 LEU A C 1
ATOM 2173 O O . LEU A 1 275 ? -1.445 7.635 3.459 1.00 88.31 275 LEU A O 1
ATOM 2177 N N . ASN A 1 276 ? 0.173 8.467 2.148 1.00 89.94 276 ASN A N 1
ATOM 2178 C CA . ASN A 1 276 ? 0.060 9.843 2.640 1.00 89.94 276 ASN A CA 1
ATOM 2179 C C . ASN A 1 276 ? -1.344 10.420 2.411 1.00 89.94 276 ASN A C 1
ATOM 2181 O O . ASN A 1 276 ? -1.930 11.007 3.323 1.00 89.94 276 ASN A O 1
ATOM 2185 N N . CYS A 1 277 ? -1.904 10.227 1.214 1.00 87.25 277 CYS A N 1
ATOM 2186 C CA . CYS A 1 277 ? -3.269 10.647 0.905 1.00 87.25 277 CYS A CA 1
ATOM 2187 C C . CYS A 1 277 ? -4.300 9.932 1.790 1.00 87.25 277 CYS A C 1
ATOM 2189 O O . CYS A 1 277 ? -5.215 10.579 2.298 1.00 87.25 277 CYS A O 1
ATOM 2191 N N . LEU A 1 278 ? -4.134 8.626 2.024 1.00 86.69 278 LEU A N 1
ATOM 2192 C CA . LEU A 1 278 ? -5.009 7.851 2.907 1.00 86.69 278 LEU A CA 1
ATOM 2193 C C . LEU A 1 278 ? -4.950 8.339 4.361 1.00 86.69 278 LEU A C 1
ATOM 2195 O O . LEU A 1 278 ? -5.994 8.426 5.005 1.00 86.69 278 LEU A O 1
ATOM 2199 N N . VAL A 1 279 ? -3.767 8.702 4.867 1.00 89.25 279 VAL A N 1
ATOM 2200 C CA . VAL A 1 279 ? -3.603 9.273 6.216 1.00 89.25 279 VAL A CA 1
ATOM 2201 C C . VAL A 1 279 ? -4.323 10.617 6.331 1.00 89.25 279 VAL A C 1
ATOM 2203 O O . VAL A 1 279 ? -5.139 10.795 7.235 1.00 89.25 279 VAL A O 1
ATOM 2206 N N . ALA A 1 280 ? -4.080 11.542 5.396 1.00 89.25 280 ALA A N 1
ATOM 2207 C CA . ALA A 1 280 ? -4.742 12.849 5.388 1.00 89.25 280 ALA A CA 1
ATOM 2208 C C . ALA A 1 280 ? -6.271 12.714 5.300 1.00 89.25 280 ALA A C 1
ATOM 2210 O O . ALA A 1 280 ? -7.022 13.431 5.963 1.00 89.25 280 ALA A O 1
ATOM 2211 N N . PHE A 1 281 ? -6.739 11.747 4.514 1.00 86.50 281 PHE A N 1
ATOM 2212 C CA . PHE A 1 281 ? -8.153 11.450 4.379 1.00 86.50 281 PHE A CA 1
ATOM 2213 C C . PHE A 1 281 ? -8.768 10.890 5.674 1.00 86.50 281 PHE A C 1
ATOM 2215 O O . PHE A 1 281 ? -9.826 11.352 6.105 1.00 86.50 281 PHE A O 1
ATOM 2222 N N . LEU A 1 282 ? -8.099 9.931 6.325 1.00 87.75 282 LEU A N 1
ATOM 2223 C CA . LEU A 1 282 ? -8.544 9.372 7.603 1.00 87.75 282 LEU A CA 1
ATOM 2224 C C . LEU A 1 282 ? -8.641 10.466 8.681 1.00 87.75 282 LEU A C 1
ATOM 2226 O O . LEU A 1 282 ? -9.608 10.494 9.442 1.00 87.75 282 LEU A O 1
ATOM 2230 N N . ALA A 1 283 ? -7.683 11.399 8.701 1.00 88.75 283 ALA A N 1
ATOM 2231 C CA . ALA A 1 283 ? -7.702 12.557 9.591 1.00 88.75 283 ALA A CA 1
ATOM 2232 C C . ALA A 1 283 ? -8.913 13.473 9.328 1.00 88.75 283 ALA A C 1
ATOM 2234 O O . ALA A 1 283 ? -9.575 13.901 10.274 1.00 88.75 283 ALA A O 1
ATOM 2235 N N . SER A 1 284 ? -9.266 13.712 8.058 1.00 88.69 284 SER A N 1
ATOM 2236 C CA . SER A 1 284 ? -10.470 14.474 7.689 1.00 88.69 284 SER A CA 1
ATOM 2237 C C . SER A 1 284 ? -11.752 13.812 8.202 1.00 88.69 284 SER A C 1
ATOM 2239 O O . SER A 1 284 ? -12.588 14.478 8.811 1.00 88.69 284 SER A O 1
ATOM 2241 N N . LEU A 1 285 ? -11.902 12.496 8.005 1.00 84.94 285 LEU A N 1
ATOM 2242 C CA . LEU A 1 285 ? -13.068 11.755 8.501 1.00 84.94 285 LEU A CA 1
ATOM 2243 C C . LEU A 1 285 ? -13.157 11.770 10.033 1.00 84.94 285 LEU A C 1
ATOM 2245 O O . LEU A 1 285 ? -14.245 11.919 10.592 1.00 84.94 285 LEU A O 1
ATOM 2249 N N . ALA A 1 286 ? -12.017 11.644 10.718 1.00 86.81 286 ALA A N 1
ATOM 2250 C CA . ALA A 1 286 ? -11.954 11.755 12.171 1.00 86.81 286 ALA A CA 1
ATOM 2251 C C . ALA A 1 286 ? -12.374 13.150 12.662 1.00 86.81 286 ALA A C 1
ATOM 2253 O O . ALA A 1 286 ? -13.109 13.257 13.648 1.00 86.81 286 ALA A O 1
ATOM 2254 N N . GLY A 1 287 ? -11.963 14.205 11.953 1.00 85.44 287 GLY A N 1
ATOM 2255 C CA . GLY A 1 287 ? -12.374 15.581 12.227 1.00 85.44 287 GLY A CA 1
ATOM 2256 C C . GLY A 1 287 ? -13.887 15.787 12.104 1.00 85.44 287 GLY A C 1
ATOM 2257 O O . GLY A 1 287 ? -14.500 16.314 13.032 1.00 85.44 287 GLY A O 1
ATOM 2258 N N . GLU A 1 288 ? -14.506 15.305 11.017 1.00 83.88 288 GLU A N 1
ATOM 2259 C CA . GLU A 1 288 ? -15.968 15.366 10.815 1.00 83.88 288 GLU A CA 1
ATOM 2260 C C . GLU A 1 288 ? -16.737 14.712 11.972 1.00 83.88 288 GLU A C 1
ATOM 2262 O O . GLU A 1 288 ? -17.693 15.283 12.493 1.00 83.88 288 GLU A O 1
ATOM 2267 N N . HIS A 1 289 ? -16.298 13.527 12.405 1.00 81.38 289 HIS A N 1
ATOM 2268 C CA . HIS A 1 289 ? -16.949 12.790 13.488 1.00 81.38 289 HIS A CA 1
ATOM 2269 C C . HIS A 1 289 ? -16.819 13.486 14.850 1.00 81.38 289 HIS A C 1
ATOM 2271 O O . HIS A 1 289 ? -17.747 13.475 15.660 1.00 81.38 289 HIS A O 1
ATOM 2277 N N . THR A 1 290 ? -15.654 14.079 15.122 1.00 76.00 290 THR A N 1
ATOM 2278 C CA . THR A 1 290 ? -15.379 14.743 16.404 1.00 76.00 290 THR A CA 1
ATOM 2279 C C . THR A 1 290 ? -16.299 15.948 16.605 1.00 76.00 290 THR A C 1
ATOM 2281 O O . THR A 1 290 ? -16.813 16.149 17.702 1.00 76.00 290 THR A O 1
ATOM 2284 N N . LEU A 1 291 ? -16.573 16.706 15.540 1.00 71.06 291 LEU A N 1
ATOM 2285 C CA . LEU A 1 291 ? -17.468 17.867 15.581 1.00 71.06 291 LEU A CA 1
ATOM 2286 C C . LEU A 1 291 ? -18.934 17.499 15.865 1.00 71.06 291 LEU A C 1
ATOM 2288 O O . LEU A 1 291 ? -19.633 18.267 16.521 1.00 71.06 291 LEU A O 1
ATOM 2292 N N . ASP A 1 292 ? -19.391 16.341 15.390 1.00 69.94 292 ASP A N 1
ATOM 2293 C CA . ASP A 1 292 ? -20.795 15.916 15.475 1.00 69.94 292 ASP A CA 1
ATOM 2294 C C . ASP A 1 292 ? -21.140 15.247 16.823 1.00 69.94 292 ASP A C 1
ATOM 2296 O O . ASP A 1 292 ? -22.241 15.401 17.354 1.00 69.94 292 ASP A O 1
ATOM 2300 N N . VAL A 1 293 ? -20.186 14.520 17.420 1.00 74.62 293 VAL A N 1
ATOM 2301 C CA . VAL A 1 293 ? -20.485 13.562 18.504 1.00 74.62 293 VAL A CA 1
ATOM 2302 C C . VAL A 1 293 ? -19.838 13.913 19.855 1.00 74.62 293 VAL A C 1
ATOM 2304 O O . VAL A 1 293 ? -20.344 13.486 20.898 1.00 74.62 293 VAL A O 1
ATOM 2307 N N . ALA A 1 294 ? -18.765 14.715 19.883 1.00 72.25 294 ALA A N 1
ATOM 2308 C CA . ALA A 1 294 ? -17.957 14.916 21.094 1.00 72.25 294 ALA A CA 1
ATOM 2309 C C . ALA A 1 294 ? -18.751 15.484 22.284 1.00 72.25 294 ALA A C 1
ATOM 2311 O O . ALA A 1 294 ? -18.683 14.943 23.388 1.00 72.25 294 ALA A O 1
ATOM 2312 N N . SER A 1 295 ? -19.572 16.516 22.067 1.00 73.44 295 SER A N 1
ATOM 2313 C CA . SER A 1 295 ? -20.328 17.173 23.147 1.00 73.44 295 SER A CA 1
ATOM 2314 C C . SER A 1 295 ? -21.364 16.248 23.798 1.00 73.44 295 SER A C 1
ATOM 2316 O O . SER A 1 295 ? -21.568 16.283 25.019 1.00 73.44 295 SER A O 1
ATOM 2318 N N . ASN A 1 296 ? -21.988 15.380 23.000 1.00 83.25 296 ASN A N 1
ATOM 2319 C CA . ASN A 1 296 ? -22.994 14.428 23.458 1.00 83.25 296 ASN A CA 1
ATOM 2320 C C . ASN A 1 296 ? -22.354 13.282 24.246 1.00 83.25 296 ASN A C 1
ATOM 2322 O O . ASN A 1 296 ? -22.837 12.949 25.331 1.00 83.25 296 ASN A O 1
ATOM 2326 N N . VAL A 1 297 ? -21.239 12.732 23.751 1.00 84.31 297 VAL A N 1
ATOM 2327 C CA . VAL A 1 297 ? -20.501 11.661 24.438 1.00 84.31 297 VAL A CA 1
ATOM 2328 C C . VAL A 1 297 ? -19.905 12.158 25.746 1.00 84.31 297 VAL A C 1
ATOM 2330 O O . VAL A 1 297 ? -20.076 11.503 26.766 1.00 84.31 297 VAL A O 1
ATOM 2333 N N . GLU A 1 298 ? -19.257 13.324 25.766 1.00 84.00 298 GLU A N 1
ATOM 2334 C CA . GLU A 1 298 ? -18.699 13.876 27.006 1.00 84.00 298 GLU A CA 1
ATOM 2335 C C . GLU A 1 298 ? -19.774 14.093 28.070 1.00 84.00 298 GLU A C 1
ATOM 2337 O O . GLU A 1 298 ? -19.549 13.856 29.259 1.00 84.00 298 GLU A O 1
ATOM 2342 N N . SER A 1 299 ? -20.954 14.551 27.650 1.00 83.62 299 SER A N 1
ATOM 2343 C CA . SER A 1 299 ? -22.088 14.749 28.546 1.00 83.62 299 SER A CA 1
ATOM 2344 C C . SER A 1 299 ? -22.634 13.413 29.063 1.00 83.62 299 SER A C 1
ATOM 2346 O O . SER A 1 299 ? -22.920 13.306 30.256 1.00 83.62 299 SER A O 1
ATOM 2348 N N . ALA A 1 300 ? -22.726 12.388 28.208 1.00 83.44 300 ALA A N 1
ATOM 2349 C CA . ALA A 1 300 ? -23.100 11.029 28.602 1.00 83.44 300 ALA A CA 1
ATOM 2350 C C . ALA A 1 300 ? -22.082 10.428 29.584 1.00 83.44 300 ALA A C 1
ATOM 2352 O O . ALA A 1 300 ? -22.460 9.976 30.664 1.00 83.44 300 ALA A O 1
ATOM 2353 N N . CYS A 1 301 ? -20.783 10.527 29.284 1.00 83.88 301 CYS A N 1
ATOM 2354 C CA . CYS A 1 301 ? -19.705 10.099 30.173 1.00 83.88 301 CYS A CA 1
ATOM 2355 C C . CYS A 1 301 ? -19.796 10.791 31.538 1.00 83.88 301 CYS A C 1
ATOM 2357 O O . CYS A 1 301 ? -19.707 10.121 32.564 1.00 83.88 301 CYS A O 1
ATOM 2359 N N . ARG A 1 302 ? -20.039 12.110 31.580 1.00 83.88 302 ARG A N 1
ATOM 2360 C CA . ARG A 1 302 ? -20.212 12.859 32.838 1.00 83.88 302 ARG A CA 1
ATOM 2361 C C . ARG A 1 302 ? -21.423 12.395 33.643 1.00 83.88 302 ARG A C 1
ATOM 2363 O O . ARG A 1 302 ? -21.299 12.224 34.854 1.00 83.88 302 ARG A O 1
ATOM 2370 N N . ARG A 1 303 ? -22.575 12.172 33.002 1.00 81.62 303 ARG A N 1
ATOM 2371 C CA . ARG A 1 303 ? -23.780 11.657 33.680 1.00 81.62 303 ARG A CA 1
ATOM 2372 C C . ARG A 1 303 ? -23.525 10.282 34.282 1.00 81.62 303 ARG A C 1
ATOM 2374 O O . ARG A 1 303 ? -23.795 10.066 35.461 1.00 81.62 303 ARG A O 1
ATOM 2381 N N . VAL A 1 304 ? -22.929 9.393 33.497 1.00 77.44 304 VAL A N 1
ATOM 2382 C CA . VAL A 1 304 ? -22.574 8.043 33.930 1.00 77.44 304 VAL A CA 1
ATOM 2383 C C . VAL A 1 304 ? -21.554 8.071 35.077 1.00 77.44 304 VAL A C 1
ATOM 2385 O O . VAL A 1 304 ? -21.709 7.358 36.068 1.00 77.44 304 VAL A O 1
ATOM 2388 N N . HIS A 1 305 ? -20.554 8.950 35.002 1.00 77.50 305 HIS A N 1
ATOM 2389 C CA . HIS A 1 305 ? -19.562 9.118 36.061 1.00 77.50 305 HIS A CA 1
ATOM 2390 C C . HIS A 1 305 ? -20.163 9.709 37.347 1.00 77.50 305 HIS A C 1
ATOM 2392 O O . HIS A 1 305 ? -19.793 9.297 38.443 1.00 77.50 305 HIS A O 1
ATOM 2398 N N . GLY A 1 306 ? -21.131 10.626 37.241 1.00 71.62 306 GLY A N 1
ATOM 2399 C CA . GLY A 1 306 ? -21.871 11.155 38.390 1.00 71.62 306 GLY A CA 1
ATOM 2400 C C . GLY A 1 306 ? -22.646 10.069 39.143 1.00 71.62 306 GLY A C 1
ATOM 2401 O O . GLY A 1 306 ? -22.619 10.037 40.375 1.00 71.62 306 GLY A O 1
ATOM 2402 N N . ILE A 1 307 ? -23.253 9.124 38.414 1.00 70.56 307 ILE A N 1
ATOM 2403 C CA . ILE A 1 307 ? -23.892 7.943 39.013 1.00 70.56 307 ILE A CA 1
ATOM 2404 C C . ILE A 1 307 ? -22.836 7.102 39.740 1.00 70.56 307 ILE A C 1
ATOM 2406 O O . ILE A 1 307 ? -23.044 6.732 40.893 1.00 70.56 307 ILE A O 1
ATOM 2410 N N . PHE A 1 308 ? -21.673 6.871 39.128 1.00 63.25 308 PHE A N 1
ATOM 2411 C CA . PHE A 1 308 ? -20.581 6.117 39.752 1.00 63.25 308 PHE A CA 1
ATOM 2412 C C . PHE A 1 308 ? -20.054 6.770 41.044 1.00 63.25 308 PHE A C 1
ATOM 2414 O O . PHE A 1 308 ? -19.885 6.095 42.058 1.00 63.25 308 PHE A O 1
ATOM 2421 N N . ALA A 1 309 ? -19.850 8.090 41.047 1.00 65.00 309 ALA A N 1
ATOM 2422 C CA . ALA A 1 309 ? -19.363 8.828 42.214 1.00 65.00 309 ALA A CA 1
ATOM 2423 C C . ALA A 1 309 ? -20.365 8.824 43.382 1.00 65.00 309 ALA A C 1
ATOM 2425 O O . ALA A 1 309 ? -19.963 8.731 44.541 1.00 65.00 309 ALA A O 1
ATOM 2426 N N . SER A 1 310 ? -21.669 8.856 43.086 1.00 61.66 310 SER A N 1
ATOM 2427 C CA . SER A 1 310 ? -22.729 8.777 44.103 1.00 61.66 310 SER A CA 1
ATOM 2428 C C . SER A 1 310 ? -22.813 7.420 44.818 1.00 61.66 310 SER A C 1
ATOM 2430 O O . SER A 1 310 ? -23.482 7.303 45.841 1.00 61.66 310 SER A O 1
ATOM 2432 N N . VAL A 1 311 ? -22.125 6.396 44.298 1.00 54.28 311 VAL A N 1
ATOM 2433 C CA . VAL A 1 311 ? -22.177 5.015 44.797 1.00 54.28 311 VAL A CA 1
ATOM 2434 C C . VAL A 1 311 ? -21.098 4.694 45.842 1.00 54.28 311 VAL A C 1
ATOM 2436 O O . VAL A 1 311 ? -21.229 3.673 46.500 1.00 54.28 311 VAL A O 1
ATOM 2439 N N . GLY A 1 312 ? -20.086 5.551 46.041 1.00 45.59 312 GLY A N 1
ATOM 2440 C CA . GLY A 1 312 ? -19.128 5.517 47.163 1.00 45.59 312 GLY A CA 1
ATOM 2441 C C . GLY A 1 312 ? -18.807 4.150 47.808 1.00 45.59 312 GLY A C 1
ATOM 2442 O O . GLY A 1 312 ? -19.491 3.731 48.731 1.00 45.59 312 GLY A O 1
ATOM 2443 N N . GLN A 1 313 ? -17.703 3.519 47.382 1.00 44.16 313 GLN A N 1
ATOM 2444 C CA . GLN A 1 313 ? -16.851 2.556 48.125 1.00 44.16 313 GLN A CA 1
ATOM 2445 C C . GLN A 1 313 ? -17.457 1.298 48.801 1.00 44.16 313 GLN A C 1
ATOM 2447 O O . GLN A 1 313 ? -16.684 0.518 49.348 1.00 44.16 313 GLN A O 1
ATOM 2452 N N . GLY A 1 314 ? -18.764 1.030 48.733 1.00 39.44 314 GLY A N 1
ATOM 2453 C CA . GLY A 1 314 ? -19.374 -0.138 49.399 1.00 39.44 314 GLY A CA 1
ATOM 2454 C C . GLY A 1 314 ? -19.166 -1.496 48.711 1.00 39.44 314 GLY A C 1
ATOM 2455 O O . GLY A 1 314 ? -19.122 -2.511 49.392 1.00 39.44 314 GLY A O 1
ATOM 2456 N N . ASP A 1 315 ? -18.977 -1.513 47.386 1.00 39.78 315 ASP A N 1
ATOM 2457 C CA . ASP A 1 315 ? -18.984 -2.749 46.577 1.00 39.78 315 ASP A CA 1
ATOM 2458 C C . ASP A 1 315 ? -17.664 -2.970 45.803 1.00 39.78 315 ASP A C 1
ATOM 2460 O O . ASP A 1 315 ? -17.636 -3.622 44.760 1.00 39.78 315 ASP A O 1
ATOM 2464 N N . GLN A 1 316 ? -16.543 -2.394 46.261 1.00 37.44 316 GLN A N 1
ATOM 2465 C CA . GLN A 1 316 ? -15.232 -2.604 45.615 1.00 37.44 316 GLN A CA 1
ATOM 2466 C C . GLN A 1 316 ? -14.583 -3.961 45.954 1.00 37.44 316 GLN A C 1
ATOM 2468 O O . GLN A 1 316 ? -13.605 -4.340 45.307 1.00 37.44 316 GLN A O 1
ATOM 2473 N N . GLU A 1 317 ? -15.124 -4.721 46.913 1.00 38.38 317 GLU A N 1
ATOM 2474 C CA . GLU A 1 317 ? -14.564 -6.019 47.322 1.00 38.38 317 GLU A CA 1
ATOM 2475 C C . GLU A 1 317 ? -14.946 -7.200 46.410 1.00 38.38 317 GLU A C 1
ATOM 2477 O O . GLU A 1 317 ? -14.206 -8.180 46.358 1.00 38.38 317 GLU A O 1
ATOM 2482 N N . GLU A 1 318 ? -15.997 -7.117 45.584 1.00 43.09 318 GLU A N 1
ATOM 2483 C CA . GLU A 1 318 ? -16.358 -8.244 44.696 1.00 43.09 318 GLU A CA 1
ATOM 2484 C C . GLU A 1 318 ? -15.421 -8.420 43.483 1.00 43.09 318 GLU A C 1
ATOM 2486 O O . GLU A 1 318 ? -15.462 -9.450 42.806 1.00 43.09 318 GLU A O 1
ATOM 2491 N N . CYS A 1 319 ? -14.522 -7.461 43.233 1.00 39.09 319 CYS A N 1
ATOM 2492 C CA . CYS A 1 319 ? -13.535 -7.528 42.149 1.00 39.09 319 CYS A CA 1
ATOM 2493 C C . CYS A 1 319 ? -12.129 -7.965 42.603 1.00 39.09 319 CYS A C 1
ATOM 2495 O O . CYS A 1 319 ? -11.240 -8.104 41.763 1.00 39.09 319 CYS A O 1
ATOM 2497 N N . ARG A 1 320 ? -11.900 -8.223 43.901 1.00 33.31 320 ARG A N 1
ATOM 2498 C CA . ARG A 1 320 ? -10.643 -8.805 44.406 1.00 33.31 320 ARG A CA 1
ATOM 2499 C C . ARG A 1 320 ? -10.901 -9.869 45.474 1.00 33.31 320 ARG A C 1
ATOM 2501 O O . ARG A 1 320 ? -10.682 -9.648 46.651 1.00 33.31 320 ARG A O 1
ATOM 2508 N N . GLY A 1 321 ? -11.249 -11.060 44.989 1.00 30.88 321 GLY A N 1
ATOM 2509 C CA . GLY A 1 321 ? -10.935 -12.345 45.614 1.00 30.88 321 GLY A CA 1
ATOM 2510 C C . GLY A 1 321 ? -11.712 -12.718 46.874 1.00 30.88 321 GLY A C 1
ATOM 2511 O O . GLY A 1 321 ? -11.437 -12.203 47.944 1.00 30.88 321 GLY A O 1
ATOM 2512 N N . VAL A 1 322 ? -12.516 -13.779 46.779 1.00 27.30 322 VAL A N 1
ATOM 2513 C CA . VAL A 1 322 ? -12.726 -14.708 47.898 1.00 27.30 322 VAL A CA 1
ATOM 2514 C C . VAL A 1 322 ? -12.737 -16.134 47.345 1.00 27.30 322 VAL A C 1
ATOM 2516 O O . VAL A 1 322 ? -13.611 -16.526 46.571 1.00 27.30 322 VAL A O 1
ATOM 2519 N N . ARG A 1 323 ? -11.704 -16.895 47.726 1.00 31.81 323 ARG A N 1
ATOM 2520 C CA . ARG A 1 323 ? -11.746 -18.357 47.785 1.00 31.81 323 ARG A CA 1
ATOM 2521 C C . ARG A 1 323 ? -12.749 -18.759 48.865 1.00 31.81 323 ARG A C 1
ATOM 2523 O O . ARG A 1 323 ? -12.772 -18.140 49.922 1.00 31.81 323 ARG A O 1
ATOM 2530 N N . SER A 1 324 ? -13.441 -19.861 48.602 1.00 32.72 324 SER A N 1
ATOM 2531 C CA . SER A 1 324 ? -14.174 -20.680 49.571 1.00 32.72 324 SER A CA 1
ATOM 2532 C C . SER A 1 324 ? -15.517 -20.131 50.052 1.00 32.72 324 SER A C 1
ATOM 2534 O O . SER A 1 324 ? -15.597 -19.285 50.933 1.00 32.72 324 SER A O 1
ATOM 2536 N N . ALA A 1 325 ? -16.579 -20.737 49.526 1.00 27.97 325 ALA A N 1
ATOM 2537 C CA . ALA A 1 325 ? -17.792 -21.038 50.277 1.00 27.97 325 ALA A CA 1
ATOM 2538 C C . ALA A 1 325 ? -18.470 -22.243 49.606 1.00 27.97 325 ALA A C 1
ATOM 2540 O O . ALA A 1 325 ? -19.427 -22.114 48.845 1.00 27.97 325 ALA A O 1
ATOM 2541 N N . GLU A 1 326 ? -17.898 -23.421 49.845 1.00 28.94 326 GLU A N 1
ATOM 2542 C CA . GLU A 1 326 ? -18.640 -24.677 49.800 1.00 28.94 326 GLU A CA 1
ATOM 2543 C C . GLU A 1 326 ? -19.642 -24.660 50.961 1.00 28.94 326 GLU A C 1
ATOM 2545 O O . GLU A 1 326 ? -19.253 -24.394 52.099 1.00 28.94 326 GLU A O 1
ATOM 2550 N N . ASN A 1 327 ? -20.927 -24.859 50.655 1.00 26.55 327 ASN A N 1
ATOM 2551 C CA . ASN A 1 327 ? -21.840 -25.778 51.350 1.00 26.55 327 ASN A CA 1
ATOM 2552 C C . ASN A 1 327 ? -23.304 -25.419 51.067 1.00 26.55 327 ASN A C 1
ATOM 2554 O O . ASN A 1 327 ? -23.910 -24.591 51.744 1.00 26.55 327 ASN A O 1
ATOM 2558 N N . ALA A 1 328 ? -23.889 -26.129 50.106 1.00 28.83 328 ALA A N 1
ATOM 2559 C CA . ALA A 1 328 ? -25.292 -26.525 50.147 1.00 28.83 328 ALA A CA 1
ATOM 2560 C C . ALA A 1 328 ? -25.396 -27.888 49.447 1.00 28.83 328 ALA A C 1
ATOM 2562 O O . ALA A 1 328 ? -25.391 -27.977 48.222 1.00 28.83 328 ALA A O 1
ATOM 2563 N N . GLU A 1 329 ? -25.379 -28.952 50.246 1.00 27.75 329 GLU A N 1
ATOM 2564 C CA . GLU A 1 329 ? -25.533 -30.336 49.797 1.00 27.75 329 GLU A CA 1
ATOM 2565 C C . GLU A 1 329 ? -26.992 -30.691 49.453 1.00 27.75 329 GLU A C 1
ATOM 2567 O O . GLU A 1 329 ? -27.923 -30.163 50.067 1.00 27.75 329 GLU A O 1
ATOM 2572 N N . LYS A 1 330 ? -27.101 -31.723 48.591 1.00 26.72 330 LYS A N 1
ATOM 2573 C CA . LYS A 1 330 ? -28.246 -32.573 48.167 1.00 26.72 330 LYS A CA 1
ATOM 2574 C C . LYS A 1 330 ? -28.962 -32.126 46.882 1.00 26.72 330 LYS A C 1
ATOM 2576 O O . LYS A 1 330 ? -29.469 -31.019 46.824 1.00 26.72 330 LYS A O 1
ATOM 2581 N N . GLU A 1 331 ? -29.092 -32.926 45.818 1.00 26.70 331 GLU A N 1
ATOM 2582 C CA . GLU A 1 331 ? -28.904 -34.371 45.584 1.00 26.70 331 GLU A CA 1
ATOM 2583 C C . GLU A 1 331 ? -28.719 -34.636 44.060 1.00 26.70 331 GLU A C 1
ATOM 2585 O O . GLU A 1 331 ? -29.493 -34.115 43.267 1.00 26.70 331 GLU A O 1
ATOM 2590 N N . ARG A 1 332 ? -27.704 -35.450 43.702 1.00 26.31 332 ARG A N 1
ATOM 2591 C CA . ARG A 1 332 ? -27.544 -36.404 42.562 1.00 26.31 332 ARG A CA 1
ATOM 2592 C C . ARG A 1 332 ? -28.002 -36.036 41.129 1.00 26.31 332 ARG A C 1
ATOM 2594 O O . ARG A 1 332 ? -29.197 -35.966 40.875 1.00 26.31 332 ARG A O 1
ATOM 2601 N N . ASP A 1 333 ? -27.065 -36.032 40.169 1.00 25.61 333 ASP A N 1
ATOM 2602 C CA . ASP A 1 333 ? -26.807 -37.167 39.243 1.00 25.61 333 ASP A CA 1
ATOM 2603 C C . ASP A 1 333 ? -25.493 -36.947 38.451 1.00 25.61 333 ASP A C 1
ATOM 2605 O O . ASP A 1 333 ? -25.102 -35.810 38.182 1.00 25.61 333 ASP A O 1
ATOM 2609 N N . ASP A 1 334 ? -24.798 -38.042 38.152 1.00 27.56 334 ASP A N 1
ATOM 2610 C CA . ASP A 1 334 ? -23.398 -38.140 37.725 1.00 27.56 334 ASP A CA 1
ATOM 2611 C C . ASP A 1 334 ? -23.138 -37.743 36.257 1.00 27.56 334 ASP A C 1
ATOM 2613 O O . ASP A 1 334 ? -23.723 -38.297 35.328 1.00 27.56 334 ASP A O 1
ATOM 2617 N N . SER A 1 335 ? -22.126 -36.897 36.036 1.00 30.36 335 SER A N 1
ATOM 2618 C CA . SER A 1 335 ? -21.187 -37.069 34.917 1.00 30.36 335 SER A CA 1
ATOM 2619 C C . SER A 1 335 ? -19.860 -36.378 35.246 1.00 30.36 335 SER A C 1
ATOM 2621 O O . SER A 1 335 ? -19.792 -35.154 35.364 1.00 30.36 335 SER A O 1
ATOM 2623 N N . GLU A 1 336 ? -18.835 -37.206 35.434 1.00 28.06 336 GLU A N 1
ATOM 2624 C CA . GLU A 1 336 ? -17.466 -36.912 35.860 1.00 28.06 336 GLU A CA 1
ATOM 2625 C C . GLU A 1 336 ? -16.811 -35.702 35.173 1.00 28.06 336 GLU A C 1
ATOM 2627 O O . GLU A 1 336 ? -16.633 -35.660 33.956 1.00 28.06 336 GLU A O 1
ATOM 2632 N N . VAL A 1 337 ? -16.315 -34.773 35.991 1.00 30.19 337 VAL A N 1
ATOM 2633 C CA . VAL A 1 337 ? -15.083 -34.033 35.698 1.00 30.19 337 VAL A CA 1
ATOM 2634 C C . VAL A 1 337 ? -14.205 -34.143 36.940 1.00 30.19 337 VAL A C 1
ATOM 2636 O O . VAL A 1 337 ? -14.303 -33.330 37.859 1.00 30.19 337 VAL A O 1
ATOM 2639 N N . GLU A 1 338 ? -13.361 -35.173 36.990 1.00 28.72 338 GLU A N 1
ATOM 2640 C CA . GLU A 1 338 ? -12.274 -35.236 37.967 1.00 28.72 338 GLU A CA 1
ATOM 2641 C C . GLU A 1 338 ? -11.282 -34.097 37.693 1.00 28.72 338 GLU A C 1
ATOM 2643 O O . GLU A 1 338 ? -10.701 -33.986 36.610 1.00 28.72 338 GLU A O 1
ATOM 2648 N N . ARG A 1 339 ? -11.075 -33.237 38.693 1.00 32.75 339 ARG A N 1
ATOM 2649 C CA . ARG A 1 339 ? -9.905 -32.359 38.778 1.00 32.75 339 ARG A CA 1
ATOM 2650 C C . ARG A 1 339 ? -8.962 -32.934 39.831 1.00 32.75 339 ARG A C 1
ATOM 2652 O O . ARG A 1 339 ? -9.388 -33.058 40.976 1.00 32.75 339 ARG A O 1
ATOM 2659 N N . PRO A 1 340 ? -7.696 -33.219 39.501 1.00 32.94 340 PRO A N 1
ATOM 2660 C CA . PRO A 1 340 ? -6.648 -33.335 40.500 1.00 32.94 340 PRO A CA 1
ATOM 2661 C C . PRO A 1 340 ? -6.242 -31.935 40.972 1.00 32.94 340 PRO A C 1
ATOM 2663 O O . PRO A 1 340 ? -6.161 -30.988 40.186 1.00 32.94 340 PRO A O 1
ATOM 2666 N N . ASP A 1 341 ? -6.011 -31.819 42.271 1.00 34.47 341 ASP A N 1
ATOM 2667 C CA . ASP A 1 341 ? -5.727 -30.587 42.994 1.00 34.47 341 ASP A CA 1
ATOM 2668 C C . ASP A 1 341 ? -4.519 -29.789 42.466 1.00 34.47 341 ASP A C 1
ATOM 2670 O O . ASP A 1 341 ? -3.451 -30.330 42.186 1.00 34.47 341 ASP A O 1
ATOM 2674 N N . GLY A 1 342 ? -4.654 -28.457 42.463 1.00 38.81 342 GLY A N 1
ATOM 2675 C CA . GLY A 1 342 ? -3.522 -27.552 42.697 1.00 38.81 342 GLY A CA 1
ATOM 2676 C C . GLY A 1 342 ? -2.724 -27.016 41.502 1.00 38.81 342 GLY A C 1
ATOM 2677 O O . GLY A 1 342 ? -1.779 -26.264 41.742 1.00 38.81 342 GLY A O 1
ATOM 2678 N N . GLU A 1 343 ? -3.074 -27.303 40.246 1.00 27.89 343 GLU A N 1
ATOM 2679 C CA . GLU A 1 343 ? -2.386 -26.668 39.105 1.00 27.89 343 GLU A CA 1
ATOM 2680 C C . GLU A 1 343 ? -2.905 -25.233 38.842 1.00 27.89 343 GLU A C 1
ATOM 2682 O O . GLU A 1 343 ? -4.121 -25.002 38.861 1.00 27.89 343 GLU A O 1
ATOM 2687 N N . PRO A 1 344 ? -2.018 -24.243 38.589 1.00 37.47 344 PRO A N 1
ATOM 2688 C CA . PRO A 1 344 ? -2.434 -22.931 38.093 1.00 37.47 344 PRO A CA 1
ATOM 2689 C C . PRO A 1 344 ? -3.205 -23.091 36.769 1.00 37.47 344 PRO A C 1
ATOM 2691 O O . PRO A 1 344 ? -3.000 -24.090 36.074 1.00 37.47 344 PRO A O 1
ATOM 2694 N N . PRO A 1 345 ? -4.087 -22.138 36.396 1.00 41.38 345 PRO A N 1
ATOM 2695 C CA . PRO A 1 345 ? -4.819 -22.214 35.136 1.00 41.38 345 PRO A CA 1
ATOM 2696 C C . PRO A 1 345 ? -3.828 -22.462 34.000 1.00 41.38 345 PRO A C 1
ATOM 2698 O O . PRO A 1 345 ? -2.929 -21.648 33.790 1.00 41.38 345 PRO A O 1
ATOM 2701 N N . ARG A 1 346 ? -3.950 -23.606 33.313 1.00 41.75 346 ARG A N 1
ATOM 2702 C CA . ARG A 1 346 ? -3.125 -23.896 32.138 1.00 41.75 346 ARG A CA 1
ATOM 2703 C C . ARG A 1 346 ? -3.307 -22.734 31.169 1.00 41.75 346 ARG A C 1
ATOM 2705 O O . ARG A 1 346 ? -4.441 -22.435 30.793 1.00 41.75 346 ARG A O 1
ATOM 2712 N N . GLU A 1 347 ? -2.211 -22.064 30.821 1.00 43.50 347 GLU A N 1
ATOM 2713 C CA . GLU A 1 347 ? -2.214 -21.024 29.798 1.00 43.50 347 GLU A CA 1
ATOM 2714 C C . GLU A 1 347 ? -2.829 -21.623 28.531 1.00 43.50 347 GLU A C 1
ATOM 2716 O O . GLU A 1 347 ? -2.327 -22.599 27.971 1.00 43.50 347 GLU A O 1
ATOM 2721 N N . PHE A 1 348 ? -3.988 -21.104 28.134 1.00 51.47 348 PHE A N 1
ATOM 2722 C CA . PHE A 1 348 ? -4.634 -21.527 26.904 1.00 51.47 348 PHE A CA 1
ATOM 2723 C C . PHE A 1 348 ? -3.811 -20.981 25.735 1.00 51.47 348 PHE A C 1
ATOM 2725 O O . PHE A 1 348 ? -3.874 -19.794 25.432 1.00 51.47 348 PHE A O 1
ATOM 2732 N N . ASP A 1 349 ? -3.040 -21.859 25.094 1.00 48.72 349 ASP A N 1
ATOM 2733 C CA . ASP A 1 349 ? -2.197 -21.553 23.926 1.00 48.72 349 ASP A CA 1
ATOM 2734 C C . ASP A 1 349 ? -3.005 -21.518 22.604 1.00 48.72 349 ASP A C 1
ATOM 2736 O O . ASP A 1 349 ? -2.468 -21.440 21.500 1.00 48.72 349 ASP A O 1
ATOM 2740 N N . GLY A 1 350 ? -4.337 -21.615 22.694 1.00 60.78 350 GLY A N 1
ATOM 2741 C CA . GLY A 1 350 ? -5.243 -21.539 21.551 1.00 60.78 350 GLY A CA 1
ATOM 2742 C C . GLY A 1 350 ? -5.654 -20.102 21.213 1.00 60.78 350 GLY A C 1
ATOM 2743 O O . GLY A 1 350 ? -5.584 -19.186 22.031 1.00 60.78 350 GLY A O 1
ATOM 2744 N N . LYS A 1 351 ? -6.147 -19.893 19.988 1.00 74.25 351 LYS A N 1
ATOM 2745 C CA . LYS A 1 351 ? -6.762 -18.614 19.604 1.00 74.25 351 LYS A CA 1
ATOM 2746 C C . LYS A 1 351 ? -8.115 -18.472 20.298 1.00 74.25 351 LYS A C 1
ATOM 2748 O O . LYS A 1 351 ? -8.960 -19.351 20.170 1.00 74.25 351 LYS A O 1
ATOM 2753 N N . PHE A 1 352 ? -8.314 -17.362 21.002 1.00 83.19 352 PHE A N 1
ATOM 2754 C CA . PHE A 1 352 ? -9.633 -16.993 21.504 1.00 83.19 352 PHE A CA 1
ATOM 2755 C C . PHE A 1 352 ? -10.524 -16.526 20.359 1.00 83.19 352 PHE A C 1
ATOM 2757 O O . PHE A 1 352 ? -10.082 -15.767 19.489 1.00 83.19 352 PHE A O 1
ATOM 2764 N N . GLU A 1 353 ? -11.788 -16.929 20.406 1.00 87.94 353 GLU A N 1
ATOM 2765 C CA . GLU A 1 353 ? -12.813 -16.349 19.551 1.00 87.94 353 GLU A CA 1
ATOM 2766 C C . GLU A 1 353 ? -13.038 -14.867 19.874 1.00 87.94 353 GLU A C 1
ATOM 2768 O O . GLU A 1 353 ? -12.601 -14.347 20.908 1.00 87.94 353 GLU A O 1
ATOM 2773 N N . LEU A 1 354 ? -13.716 -14.166 18.958 1.00 87.19 354 LEU A N 1
ATOM 2774 C CA . LEU A 1 354 ? -14.045 -12.738 19.097 1.00 87.19 354 LEU A CA 1
ATOM 2775 C C . LEU A 1 354 ? -12.795 -11.846 19.259 1.00 87.19 354 LEU A C 1
ATOM 2777 O O . LEU A 1 354 ? -12.823 -10.808 19.928 1.00 87.19 354 LEU A O 1
ATOM 2781 N N . GLY A 1 355 ? -11.667 -12.276 18.691 1.00 84.62 355 GLY A N 1
ATOM 2782 C CA . GLY A 1 355 ? -10.390 -11.567 18.778 1.00 84.62 355 GLY A CA 1
ATOM 2783 C C . GLY A 1 355 ? -9.847 -11.420 20.205 1.00 84.62 355 GLY A C 1
ATOM 2784 O O . GLY A 1 355 ? -9.074 -10.500 20.455 1.00 84.62 355 GLY A O 1
ATOM 2785 N N . GLY A 1 356 ? -10.262 -12.278 21.148 1.00 86.94 356 GLY A N 1
ATOM 2786 C CA . GLY A 1 356 ? -9.853 -12.189 22.556 1.00 86.94 356 GLY A CA 1
ATOM 2787 C C . GLY A 1 356 ? -10.586 -11.120 23.374 1.00 86.94 356 GLY A C 1
ATOM 2788 O O . GLY A 1 356 ? -10.164 -10.798 24.488 1.00 86.94 356 GLY A O 1
ATOM 2789 N N . ASN A 1 357 ? -11.684 -10.570 22.848 1.00 90.38 357 ASN A N 1
ATOM 2790 C CA . ASN A 1 357 ? -12.556 -9.670 23.599 1.00 90.38 357 ASN A CA 1
ATOM 2791 C C . ASN A 1 357 ? -13.496 -10.447 24.528 1.00 90.38 357 ASN A C 1
ATOM 2793 O O . ASN A 1 357 ? -13.850 -11.601 24.286 1.00 90.38 357 ASN A O 1
ATOM 2797 N N . CYS A 1 358 ? -13.941 -9.781 25.589 1.00 91.06 358 CYS A N 1
ATOM 2798 C CA . CYS A 1 358 ? -14.904 -10.310 26.538 1.00 91.06 358 CYS A CA 1
ATOM 2799 C C . CYS A 1 358 ? -16.252 -10.583 25.858 1.00 91.06 358 CYS A C 1
ATOM 2801 O O . CYS A 1 358 ? -16.986 -9.650 25.512 1.00 91.06 358 CYS A O 1
ATOM 2803 N N . ALA A 1 359 ? -16.618 -11.862 25.747 1.00 91.75 359 ALA A N 1
ATOM 2804 C CA . ALA A 1 359 ? -17.875 -12.283 25.126 1.00 91.75 359 ALA A CA 1
ATOM 2805 C C . ALA A 1 359 ? -19.100 -11.667 25.827 1.00 91.75 359 ALA A C 1
ATOM 2807 O O . ALA A 1 359 ? -20.057 -11.242 25.182 1.00 91.75 359 ALA A O 1
ATOM 2808 N N . TRP A 1 360 ? -19.052 -11.552 27.156 1.00 91.69 360 TRP A N 1
ATOM 2809 C CA . TRP A 1 360 ? -20.150 -11.000 27.948 1.00 91.69 360 TRP A CA 1
ATOM 2810 C C . TRP A 1 360 ? -20.360 -9.493 27.728 1.00 91.69 360 TRP A C 1
ATOM 2812 O O . TRP A 1 360 ? -21.488 -9.053 27.495 1.00 91.69 360 TRP A O 1
ATOM 2822 N N . CYS A 1 361 ? -19.283 -8.698 27.745 1.00 88.75 361 CYS A N 1
ATOM 2823 C CA . CYS A 1 361 ? -19.358 -7.258 27.472 1.00 88.75 361 CYS A CA 1
ATOM 2824 C C . CYS A 1 361 ? -19.830 -6.982 26.040 1.00 88.75 361 CYS A C 1
ATOM 2826 O O . CYS A 1 361 ? -20.608 -6.051 25.816 1.00 88.75 361 CYS A O 1
ATOM 2828 N N . LEU A 1 362 ? -19.405 -7.817 25.088 1.00 89.88 362 LEU A N 1
ATOM 2829 C CA . LEU A 1 362 ? -19.865 -7.735 23.711 1.00 89.88 362 LEU A CA 1
ATOM 2830 C C . LEU A 1 362 ? -21.366 -8.032 23.602 1.00 89.88 362 LEU A C 1
ATOM 2832 O O . LEU A 1 362 ? -22.088 -7.255 22.986 1.00 89.88 362 LEU A O 1
ATOM 2836 N N . ALA A 1 363 ? -21.851 -9.104 24.237 1.00 88.88 363 ALA A N 1
ATOM 2837 C CA . ALA A 1 363 ? -23.264 -9.486 24.212 1.00 88.88 363 ALA A CA 1
ATOM 2838 C C . ALA A 1 363 ? -24.178 -8.376 24.759 1.00 88.88 363 ALA A C 1
ATOM 2840 O O . ALA A 1 363 ? -25.161 -7.988 24.123 1.00 88.88 363 ALA A O 1
ATOM 2841 N N . LYS A 1 364 ? -23.836 -7.847 25.941 1.00 83.62 364 LYS A N 1
ATOM 2842 C CA . LYS A 1 364 ? -24.691 -6.913 26.686 1.00 83.62 364 LYS A CA 1
ATOM 2843 C C . LYS A 1 364 ? -24.587 -5.474 26.196 1.00 83.62 364 LYS A C 1
ATOM 2845 O O . LYS A 1 364 ? -25.598 -4.783 26.140 1.00 83.62 364 LYS A O 1
ATOM 2850 N N . TYR A 1 365 ? -23.381 -5.029 25.850 1.00 81.75 365 TYR A N 1
ATOM 2851 C CA . TYR A 1 365 ? -23.093 -3.609 25.634 1.00 81.75 365 TYR A CA 1
ATOM 2852 C C . TYR A 1 365 ? -22.508 -3.311 24.260 1.00 81.75 365 TYR A C 1
ATOM 2854 O O . TYR A 1 365 ? -22.153 -2.165 24.012 1.00 81.75 365 TYR A O 1
ATOM 2862 N N . ALA A 1 366 ? -22.358 -4.309 23.382 1.00 84.75 366 ALA A N 1
ATOM 2863 C CA . ALA A 1 366 ? -21.601 -4.185 22.134 1.00 84.75 366 ALA A CA 1
ATOM 2864 C C . ALA A 1 366 ? -20.160 -3.665 22.352 1.00 84.75 366 ALA A C 1
ATOM 2866 O O . ALA A 1 366 ? -19.559 -3.072 21.468 1.00 84.75 366 ALA A O 1
ATOM 2867 N N . ALA A 1 367 ? -19.575 -3.882 23.532 1.00 86.31 367 ALA A N 1
ATOM 2868 C CA . ALA A 1 367 ? -18.288 -3.300 23.888 1.00 86.31 367 ALA A CA 1
ATOM 2869 C C . ALA A 1 367 ? -17.121 -4.262 23.610 1.00 86.31 367 ALA A C 1
ATOM 2871 O O . ALA A 1 367 ? -17.104 -5.390 24.104 1.00 86.31 367 ALA A O 1
ATOM 2872 N N . LEU A 1 368 ? -16.110 -3.783 22.877 1.00 89.12 368 LEU A N 1
ATOM 2873 C CA . LEU A 1 368 ? -14.834 -4.471 22.617 1.00 89.12 368 LEU A CA 1
ATOM 2874 C C . LEU A 1 368 ? -13.884 -4.369 23.823 1.00 89.12 368 LEU A C 1
ATOM 2876 O O . LEU A 1 368 ? -12.839 -3.728 23.766 1.00 89.12 368 LEU A O 1
ATOM 2880 N N . VAL A 1 369 ? -14.306 -4.918 24.959 1.00 88.69 369 VAL A N 1
ATOM 2881 C CA . VAL A 1 369 ? -13.501 -4.913 26.185 1.00 88.69 369 VAL A CA 1
ATOM 2882 C C . VAL A 1 369 ? -12.510 -6.077 26.129 1.00 88.69 369 VAL A C 1
ATOM 2884 O O . VAL A 1 369 ? -12.965 -7.214 25.980 1.00 88.69 369 VAL A O 1
ATOM 2887 N N . PRO A 1 370 ? -11.195 -5.855 26.296 1.00 87.12 370 PRO A N 1
ATOM 2888 C CA . PRO A 1 370 ? -10.230 -6.947 26.331 1.00 87.12 370 PRO A CA 1
ATOM 2889 C C . PRO A 1 370 ? -10.510 -7.880 27.514 1.00 87.12 370 PRO A C 1
ATOM 2891 O O . PRO A 1 370 ? -10.895 -7.439 28.600 1.00 87.12 370 PRO A O 1
ATOM 2894 N N . ALA A 1 371 ? -10.342 -9.184 27.299 1.00 87.38 371 ALA A N 1
ATOM 2895 C CA . ALA A 1 371 ? -10.502 -10.162 28.366 1.00 87.38 371 ALA A CA 1
ATOM 2896 C C . ALA A 1 371 ? -9.377 -10.068 29.411 1.00 87.38 371 ALA A C 1
ATOM 2898 O O . ALA A 1 371 ? -8.240 -9.705 29.101 1.00 87.38 371 ALA A O 1
ATOM 2899 N N . ASP A 1 372 ? -9.696 -10.444 30.649 1.00 86.94 372 ASP A N 1
ATOM 2900 C CA . ASP A 1 372 ? -8.716 -10.577 31.720 1.00 86.94 372 ASP A CA 1
ATOM 2901 C C . ASP A 1 372 ? -8.095 -11.976 31.645 1.00 86.94 372 ASP A C 1
ATOM 2903 O O . ASP A 1 372 ? -8.780 -12.986 31.805 1.00 86.94 372 ASP A O 1
ATOM 2907 N N . ARG A 1 373 ? -6.781 -12.035 31.406 1.00 84.06 373 ARG A N 1
ATOM 2908 C CA . ARG A 1 373 ? -6.039 -13.299 31.268 1.00 84.06 373 ARG A CA 1
ATOM 2909 C C . ARG A 1 373 ? -6.003 -14.125 32.555 1.00 84.06 373 ARG A C 1
ATOM 2911 O O . ARG A 1 373 ? -5.690 -15.308 32.494 1.00 84.06 373 ARG A O 1
ATOM 2918 N N . SER A 1 374 ? -6.305 -13.527 33.708 1.00 84.50 374 SER A N 1
ATOM 2919 C CA . SER A 1 374 ? -6.425 -14.257 34.975 1.00 84.50 374 SER A CA 1
ATOM 2920 C C . SER A 1 374 ? -7.710 -15.088 35.069 1.00 84.50 374 SER A C 1
ATOM 2922 O O . SER A 1 374 ? -7.803 -15.992 35.902 1.00 84.50 374 SER A O 1
ATOM 2924 N N . ILE A 1 375 ? -8.696 -14.811 34.210 1.00 86.50 375 ILE A N 1
ATOM 2925 C CA . ILE A 1 375 ? -9.960 -15.536 34.152 1.00 86.50 375 ILE A CA 1
ATOM 2926 C C . ILE A 1 375 ? -9.839 -16.660 33.126 1.00 86.50 375 ILE A C 1
ATOM 2928 O O . ILE A 1 375 ? -9.509 -16.434 31.963 1.00 86.50 375 ILE A O 1
ATOM 2932 N N . ALA A 1 376 ? -10.147 -17.884 33.555 1.00 84.75 376 ALA A N 1
ATOM 2933 C CA . ALA A 1 376 ? -10.141 -19.040 32.669 1.00 84.75 376 ALA A CA 1
ATOM 2934 C C . ALA A 1 376 ? -11.163 -18.874 31.531 1.00 84.75 376 ALA A C 1
ATOM 2936 O O . ALA A 1 376 ? -12.320 -18.510 31.762 1.00 84.75 376 ALA A O 1
ATOM 2937 N N . ALA A 1 377 ? -10.732 -19.175 30.307 1.00 88.31 377 ALA A N 1
ATOM 2938 C CA . ALA A 1 377 ? -11.614 -19.206 29.151 1.00 88.31 377 ALA A CA 1
ATOM 2939 C C . ALA A 1 377 ? -12.601 -20.377 29.234 1.00 88.31 377 ALA A C 1
ATOM 2941 O O . ALA A 1 377 ? -12.301 -21.431 29.799 1.00 88.31 377 ALA A O 1
ATOM 2942 N N . ILE A 1 378 ? -13.778 -20.193 28.640 1.00 90.19 378 ILE A N 1
ATOM 2943 C CA . ILE A 1 378 ? -14.822 -21.216 28.583 1.00 90.19 378 ILE A CA 1
ATOM 2944 C C . ILE A 1 378 ? -14.875 -21.757 27.159 1.00 90.19 378 ILE A C 1
ATOM 2946 O O . ILE A 1 378 ? -15.076 -21.000 26.210 1.00 90.19 378 ILE A O 1
ATOM 2950 N N . SER A 1 379 ? -14.693 -23.070 27.017 1.00 90.44 379 SER A N 1
ATOM 2951 C CA . SER A 1 379 ? -14.846 -23.757 25.734 1.00 90.44 379 SER A CA 1
ATOM 2952 C C . SER A 1 379 ? -16.308 -24.130 25.510 1.00 90.44 379 SER A C 1
ATOM 2954 O O . SER A 1 379 ? -16.923 -24.759 26.370 1.00 90.44 379 SER A O 1
ATOM 2956 N N . TYR A 1 380 ? -16.868 -23.755 24.364 1.00 90.81 380 TYR A N 1
ATOM 2957 C CA . TYR A 1 380 ? -18.244 -24.067 23.995 1.00 90.81 380 TYR A CA 1
ATOM 2958 C C . TYR A 1 380 ? -18.365 -24.211 22.475 1.00 90.81 380 TYR A C 1
ATOM 2960 O O . TYR A 1 380 ? -17.899 -23.356 21.731 1.00 90.81 380 TYR A O 1
ATOM 2968 N N . GLY A 1 381 ? -18.978 -25.298 21.997 1.00 83.25 381 GLY A N 1
ATOM 2969 C CA . GLY A 1 381 ? -19.186 -25.514 20.558 1.00 83.25 381 GLY A CA 1
ATOM 2970 C C . GLY A 1 381 ? -17.907 -25.705 19.728 1.00 83.25 381 GLY A C 1
ATOM 2971 O O . GLY A 1 381 ? -17.955 -25.528 18.518 1.00 83.25 381 GLY A O 1
ATOM 2972 N N . GLY A 1 382 ? -16.783 -26.069 20.357 1.00 84.75 382 GLY A N 1
ATOM 2973 C CA . GLY A 1 382 ? -15.470 -26.185 19.701 1.00 84.75 382 GLY A CA 1
ATOM 2974 C C . GLY A 1 382 ? -14.620 -24.911 19.754 1.00 84.75 382 GLY A C 1
ATOM 2975 O O . GLY A 1 382 ? -13.444 -24.959 19.404 1.00 84.75 382 GLY A O 1
ATOM 2976 N N . ASP A 1 383 ? -15.185 -23.822 20.272 1.00 87.88 383 ASP A N 1
ATOM 2977 C CA . ASP A 1 383 ? -14.565 -22.503 20.334 1.00 87.88 383 ASP A CA 1
ATOM 2978 C C . ASP A 1 383 ? -14.236 -22.098 21.778 1.00 87.88 383 ASP A C 1
ATOM 2980 O O . ASP A 1 383 ? -14.924 -22.505 22.717 1.00 87.88 383 ASP A O 1
ATOM 2984 N N . ALA A 1 384 ? -13.214 -21.258 21.969 1.00 89.94 384 ALA A N 1
ATOM 2985 C CA . ALA A 1 384 ? -12.811 -20.753 23.283 1.00 89.94 384 ALA A CA 1
ATOM 2986 C C . ALA A 1 384 ? -13.164 -19.269 23.462 1.00 89.94 384 ALA A C 1
ATOM 2988 O O . ALA A 1 384 ? -12.658 -18.407 22.742 1.00 89.94 384 ALA A O 1
ATOM 2989 N N . TYR A 1 385 ? -13.984 -18.968 24.471 1.00 91.81 385 TYR A N 1
ATOM 2990 C CA . TYR A 1 385 ? -14.466 -17.622 24.787 1.00 91.81 385 TYR A CA 1
ATOM 2991 C C . TYR A 1 385 ? -13.788 -17.071 26.044 1.00 91.81 385 TYR A C 1
ATOM 2993 O O . TYR A 1 385 ? -13.677 -17.765 27.057 1.00 91.81 385 TYR A O 1
ATOM 3001 N N . ALA A 1 386 ? -13.360 -15.809 25.987 1.00 91.94 386 ALA A N 1
ATOM 3002 C CA . ALA A 1 386 ? -12.673 -15.124 27.080 1.00 91.94 386 ALA A CA 1
ATOM 3003 C C . ALA A 1 386 ? -13.566 -14.056 27.744 1.00 91.94 386 ALA A C 1
ATOM 3005 O O . ALA A 1 386 ? -14.537 -13.577 27.149 1.00 91.94 386 ALA A O 1
ATOM 3006 N N . PHE A 1 387 ? -13.248 -13.681 28.991 1.00 92.19 387 PHE A N 1
ATOM 3007 C CA . PHE A 1 387 ? -14.079 -12.798 29.821 1.00 92.19 387 PHE A CA 1
ATOM 3008 C C . PHE A 1 387 ? -13.248 -11.761 30.576 1.00 92.19 387 PHE A C 1
ATOM 3010 O O . PHE A 1 387 ? -12.120 -12.024 30.971 1.00 92.19 387 PHE A O 1
ATOM 3017 N N . SER A 1 388 ? -13.822 -10.580 30.806 1.00 89.94 388 SER A N 1
ATOM 3018 C CA . SER A 1 388 ? -13.225 -9.510 31.620 1.00 89.94 388 SER A CA 1
ATOM 3019 C C . SER A 1 388 ? -13.661 -9.544 33.087 1.00 89.94 388 SER A C 1
ATOM 3021 O O . SER A 1 388 ? -13.067 -8.865 33.915 1.00 89.94 388 SER A O 1
ATOM 3023 N N . THR A 1 389 ? -14.707 -10.310 33.428 1.00 88.12 389 THR A N 1
ATOM 3024 C CA . THR A 1 389 ? -15.196 -10.456 34.808 1.00 88.12 389 THR A CA 1
ATOM 3025 C C . THR A 1 389 ? -15.653 -11.885 35.092 1.00 88.12 389 THR A C 1
ATOM 3027 O O . THR A 1 389 ? -16.220 -12.559 34.227 1.00 88.12 389 THR A O 1
ATOM 3030 N N . LEU A 1 390 ? -15.459 -12.345 36.336 1.00 87.31 390 LEU A N 1
ATOM 3031 C CA . LEU A 1 390 ? -15.916 -13.669 36.780 1.00 87.31 390 LEU A CA 1
ATOM 3032 C C . LEU A 1 390 ? -17.440 -13.796 36.718 1.00 87.31 390 LEU A C 1
ATOM 3034 O O . LEU A 1 390 ? -17.964 -14.862 36.407 1.00 87.31 390 LEU A O 1
ATOM 3038 N N . ARG A 1 391 ? -18.159 -12.700 36.984 1.00 86.19 391 ARG A N 1
ATOM 3039 C CA . ARG A 1 391 ? -19.617 -12.640 36.847 1.00 86.19 391 ARG A CA 1
ATOM 3040 C C . ARG A 1 391 ? -20.050 -12.934 35.411 1.00 86.19 391 ARG A C 1
ATOM 3042 O O . ARG A 1 391 ? -20.935 -13.761 35.214 1.00 86.19 391 ARG A O 1
ATOM 3049 N N . GLY A 1 392 ? -19.405 -12.303 34.429 1.00 87.69 392 GLY A N 1
ATOM 3050 C CA . GLY A 1 392 ? -19.700 -12.538 33.018 1.00 87.69 392 GLY A CA 1
ATOM 3051 C C . GLY A 1 392 ? -19.409 -13.976 32.585 1.00 87.69 392 GLY A C 1
ATOM 3052 O O . GLY A 1 392 ? -20.223 -14.576 31.886 1.00 87.69 392 GLY A O 1
ATOM 3053 N N . ALA A 1 393 ? -18.304 -14.554 33.067 1.00 90.88 393 ALA A N 1
ATOM 3054 C CA . ALA A 1 393 ? -17.963 -15.956 32.822 1.00 90.88 393 ALA A CA 1
ATOM 3055 C C . ALA A 1 393 ? -19.015 -16.918 33.409 1.00 90.88 393 ALA A C 1
ATOM 3057 O O . ALA A 1 393 ? -19.463 -17.841 32.732 1.00 90.88 393 ALA A O 1
ATOM 3058 N N . LYS A 1 394 ? -19.471 -16.673 34.648 1.00 90.12 394 LYS A N 1
ATOM 3059 C CA . LYS A 1 394 ? -20.529 -17.469 35.294 1.00 90.12 394 LYS A CA 1
ATOM 3060 C C . LYS A 1 394 ? -21.857 -17.393 34.537 1.00 90.12 394 LYS A C 1
ATOM 3062 O O . LYS A 1 394 ? -22.488 -18.424 34.334 1.00 90.12 394 LYS A O 1
ATOM 3067 N N . GLU A 1 395 ? -22.271 -16.202 34.100 1.00 90.19 395 GLU A N 1
ATOM 3068 C CA . GLU A 1 395 ? -23.510 -16.037 33.322 1.00 90.19 395 GLU A CA 1
ATOM 3069 C C . GLU A 1 395 ? -23.424 -16.757 31.967 1.00 90.19 395 GLU A C 1
ATOM 3071 O O . GLU A 1 395 ? -24.375 -17.424 31.560 1.00 90.19 395 GLU A O 1
ATOM 3076 N N . PHE A 1 396 ? -22.271 -16.685 31.294 1.00 92.88 396 PHE A N 1
ATOM 3077 C CA . PHE A 1 396 ? -22.049 -17.419 30.049 1.00 92.88 396 PHE A CA 1
ATOM 3078 C C . PHE A 1 396 ? -22.097 -18.935 30.254 1.00 92.88 396 PHE A C 1
ATOM 3080 O O . PHE A 1 396 ? -22.730 -19.622 29.463 1.00 92.88 396 PHE A O 1
ATOM 3087 N N . ALA A 1 397 ? -21.488 -19.457 31.324 1.00 91.50 397 ALA A N 1
ATOM 3088 C CA . ALA A 1 397 ? -21.520 -20.888 31.631 1.00 91.50 397 ALA A CA 1
ATOM 3089 C C . ALA A 1 397 ? -22.951 -21.416 31.846 1.00 91.50 397 ALA A C 1
ATOM 3091 O O . ALA A 1 397 ? -23.239 -22.562 31.515 1.00 91.50 397 ALA A O 1
ATOM 3092 N N . GLN A 1 398 ? -23.847 -20.584 32.386 1.00 92.50 398 GLN A N 1
ATOM 3093 C CA . GLN A 1 398 ? -25.248 -20.947 32.609 1.00 92.50 398 GLN A CA 1
ATOM 3094 C C . GLN A 1 398 ? -26.087 -20.875 31.326 1.00 92.50 398 GLN A C 1
ATOM 3096 O O . GLN A 1 398 ? -26.973 -21.705 31.122 1.00 92.50 398 GLN A O 1
ATOM 3101 N N . HIS A 1 399 ? -25.835 -19.883 30.466 1.00 91.19 399 HIS A N 1
ATOM 3102 C CA . HIS A 1 399 ? -26.664 -19.605 29.288 1.00 91.19 399 HIS A CA 1
ATOM 3103 C C . HIS A 1 399 ? -25.840 -19.259 28.029 1.00 91.19 399 HIS A C 1
ATOM 3105 O O . HIS A 1 399 ? -26.000 -18.164 27.475 1.00 91.19 399 HIS A O 1
ATOM 3111 N N . PRO A 1 400 ? -24.994 -20.177 27.528 1.00 92.69 400 PRO A N 1
ATOM 3112 C CA . PRO A 1 400 ? -24.066 -19.881 26.435 1.00 92.69 400 PRO A CA 1
ATOM 3113 C C . PRO A 1 400 ? -24.794 -19.538 25.127 1.00 92.69 400 PRO A C 1
ATOM 3115 O O . PRO A 1 400 ? -24.506 -18.509 24.515 1.00 92.69 400 PRO A O 1
ATOM 3118 N N . ASP A 1 401 ? -25.811 -20.316 24.741 1.00 93.31 401 ASP A N 1
ATOM 3119 C CA . ASP A 1 401 ? -26.586 -20.096 23.508 1.00 93.31 401 ASP A CA 1
ATOM 3120 C C . ASP A 1 401 ? -27.242 -18.715 23.448 1.00 93.31 401 ASP A C 1
ATOM 3122 O O . ASP A 1 401 ? -27.255 -18.055 22.405 1.00 93.31 401 ASP A O 1
ATOM 3126 N N . ARG A 1 402 ? -27.767 -18.254 24.588 1.00 92.75 402 ARG A N 1
ATOM 3127 C CA . ARG A 1 402 ? -28.409 -16.944 24.699 1.00 92.75 402 ARG A CA 1
ATOM 3128 C C . ARG A 1 402 ? -27.398 -15.831 24.445 1.00 92.75 402 ARG A C 1
ATOM 3130 O O . ARG A 1 402 ? -27.662 -14.957 23.626 1.00 92.75 402 ARG A O 1
ATOM 3137 N N . LEU A 1 403 ? -26.237 -15.884 25.098 1.00 90.62 403 LEU A N 1
ATOM 3138 C CA . LEU A 1 403 ? -25.208 -14.858 24.933 1.00 90.62 403 LEU A CA 1
ATOM 3139 C C . LEU A 1 403 ? -24.630 -14.854 23.516 1.00 90.62 403 LEU A C 1
ATOM 3141 O O . LEU A 1 403 ? -24.422 -13.784 22.949 1.00 90.62 403 LEU A O 1
ATOM 3145 N N . LEU A 1 404 ? -24.424 -16.023 22.909 1.00 91.94 404 LEU A N 1
ATOM 3146 C CA . LEU A 1 404 ? -23.976 -16.114 21.518 1.00 91.94 404 LEU A CA 1
ATOM 3147 C C . LEU A 1 404 ? -25.028 -15.570 20.540 1.00 91.94 404 LEU A C 1
ATOM 3149 O O . LEU A 1 404 ? -24.678 -14.903 19.563 1.00 91.94 404 LEU A O 1
ATOM 3153 N N . SER A 1 405 ? -26.316 -15.799 20.806 1.00 91.62 405 SER A N 1
ATOM 3154 C CA . SER A 1 405 ? -27.409 -15.188 20.043 1.00 91.62 405 SER A CA 1
ATOM 3155 C C . SER A 1 405 ? -27.412 -13.662 20.175 1.00 91.62 405 SER A C 1
ATOM 3157 O O . SER A 1 405 ? -27.528 -12.962 19.165 1.00 91.62 405 SER A O 1
ATOM 3159 N N . ASP A 1 406 ? -27.222 -13.141 21.388 1.00 90.50 406 ASP A N 1
ATOM 3160 C CA . ASP A 1 406 ? -27.141 -11.701 21.646 1.00 90.50 406 ASP A CA 1
ATOM 3161 C C . ASP A 1 406 ? -25.945 -11.084 20.897 1.00 90.50 406 ASP A C 1
ATOM 3163 O O . ASP A 1 406 ? -26.104 -10.088 20.192 1.00 90.50 406 ASP A O 1
ATOM 3167 N N . ILE A 1 407 ? -24.768 -11.723 20.930 1.00 90.88 407 ILE A N 1
ATOM 3168 C CA . ILE A 1 407 ? -23.581 -11.294 20.165 1.00 90.88 407 ILE A CA 1
ATOM 3169 C C . ILE A 1 407 ? -23.880 -11.236 18.665 1.00 90.88 407 ILE A C 1
ATOM 3171 O O . ILE A 1 407 ? -23.579 -10.238 18.008 1.00 90.88 407 ILE A O 1
ATOM 3175 N N . ARG A 1 408 ? -24.521 -12.271 18.105 1.00 89.44 408 ARG A N 1
ATOM 3176 C CA . ARG A 1 408 ? -24.927 -12.279 16.689 1.00 89.44 408 ARG A CA 1
ATOM 3177 C C . ARG A 1 408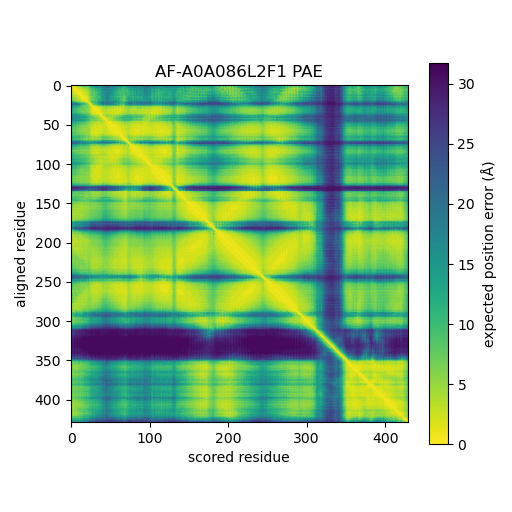 ? -25.875 -11.124 16.373 1.00 89.44 408 ARG A C 1
ATOM 3179 O O . ARG A 1 408 ? -25.774 -10.530 15.299 1.00 89.44 408 ARG A O 1
ATOM 3186 N N . GLN A 1 409 ? -26.780 -10.780 17.287 1.00 89.06 409 GLN A N 1
ATOM 3187 C CA . GLN A 1 409 ? -27.661 -9.629 17.120 1.00 89.06 409 GLN A CA 1
ATOM 3188 C C . GLN A 1 409 ? -26.880 -8.308 17.130 1.00 89.06 409 GLN A C 1
ATOM 3190 O O . GLN A 1 409 ? -27.157 -7.449 16.291 1.00 89.06 409 GLN A O 1
ATOM 3195 N N . GLN A 1 410 ? -25.887 -8.157 18.012 1.00 87.56 410 GLN A N 1
ATOM 3196 C CA . GLN A 1 410 ? -25.026 -6.970 18.027 1.00 87.56 410 GLN A CA 1
ATOM 3197 C C . GLN A 1 410 ? -24.222 -6.838 16.731 1.00 87.56 410 GLN A C 1
ATOM 3199 O O . GLN A 1 410 ? -24.215 -5.767 16.129 1.00 87.56 410 GLN A O 1
ATOM 3204 N N . ILE A 1 411 ? -23.638 -7.930 16.230 1.00 87.44 411 ILE A N 1
ATOM 3205 C CA . ILE A 1 411 ? -22.909 -7.940 14.950 1.00 87.44 411 ILE A CA 1
ATOM 3206 C C . ILE A 1 411 ? -23.828 -7.535 13.790 1.00 87.44 411 ILE A C 1
ATOM 3208 O O . ILE A 1 411 ? -23.442 -6.729 12.947 1.00 87.44 411 ILE A O 1
ATOM 3212 N N . ARG A 1 412 ? -25.074 -8.027 13.757 1.00 85.50 412 ARG A N 1
ATOM 3213 C CA . ARG A 1 412 ? -26.054 -7.629 12.729 1.00 85.50 412 ARG A CA 1
ATOM 3214 C C . ARG A 1 412 ? -26.406 -6.144 12.791 1.00 85.50 412 ARG A C 1
ATOM 3216 O O . ARG A 1 412 ? -26.601 -5.523 11.752 1.00 85.50 412 ARG A O 1
ATOM 3223 N N . ARG A 1 413 ? -26.508 -5.578 13.996 1.00 84.50 413 ARG A N 1
ATOM 3224 C CA . ARG A 1 413 ? -26.764 -4.142 14.197 1.00 84.50 413 ARG A CA 1
ATOM 3225 C C . ARG A 1 413 ? -25.547 -3.292 13.840 1.00 84.50 413 ARG A C 1
ATOM 3227 O O . ARG A 1 413 ? -25.708 -2.174 13.355 1.00 84.50 413 ARG A O 1
ATOM 3234 N N . GLN A 1 414 ? -24.346 -3.826 14.050 1.00 81.12 414 GLN A N 1
ATOM 3235 C CA . GLN A 1 414 ? -23.089 -3.135 13.809 1.00 81.12 414 GLN A CA 1
ATOM 3236 C C . GLN A 1 414 ? -22.092 -4.023 13.051 1.00 81.12 414 GLN A C 1
ATOM 3238 O O . GLN A 1 414 ? -21.174 -4.585 13.652 1.00 81.12 414 GLN A O 1
ATOM 3243 N N . PRO A 1 415 ? -22.213 -4.096 11.710 1.00 82.75 415 PRO A N 1
ATOM 3244 C CA . PRO A 1 415 ? -21.368 -4.966 10.892 1.00 82.75 415 PRO A CA 1
ATOM 3245 C C . PRO A 1 415 ? -19.869 -4.640 10.958 1.00 82.75 415 PRO A C 1
ATOM 3247 O O . PRO A 1 415 ? -19.050 -5.515 10.706 1.00 82.75 415 PRO A O 1
ATOM 3250 N N . ALA A 1 416 ? -19.490 -3.424 11.373 1.00 77.19 416 ALA A N 1
ATOM 3251 C CA . ALA A 1 416 ? -18.088 -3.055 11.611 1.00 77.19 416 ALA A CA 1
ATOM 3252 C C . ALA A 1 416 ? -17.386 -3.970 12.640 1.00 77.19 416 ALA A C 1
ATOM 3254 O O . ALA A 1 416 ? -16.167 -4.122 12.605 1.00 77.19 416 ALA A O 1
ATOM 3255 N N . LEU A 1 417 ? -18.150 -4.617 13.531 1.00 84.50 417 LEU A N 1
ATOM 3256 C CA . LEU A 1 417 ? -17.625 -5.594 14.483 1.00 84.50 417 LEU A CA 1
ATOM 3257 C C . LEU A 1 417 ? -17.041 -6.838 13.803 1.00 84.50 417 LEU A C 1
ATOM 3259 O O . LEU A 1 417 ? -16.199 -7.491 14.405 1.00 84.50 417 LEU A O 1
ATOM 3263 N N . ILE A 1 418 ? -17.436 -7.164 12.567 1.00 84.12 418 ILE A N 1
ATOM 3264 C CA . ILE A 1 418 ? -16.940 -8.351 11.853 1.00 84.12 418 ILE A CA 1
ATOM 3265 C C . ILE A 1 418 ? -15.416 -8.288 11.712 1.00 84.12 418 ILE A C 1
ATOM 3267 O O . ILE A 1 418 ? -14.732 -9.218 12.134 1.00 84.12 418 ILE A O 1
ATOM 3271 N N . HIS A 1 419 ? -14.880 -7.172 11.211 1.00 79.06 419 HIS A N 1
ATOM 3272 C CA . HIS A 1 419 ? -13.433 -7.004 11.051 1.00 79.06 419 HIS A CA 1
ATOM 3273 C C . HIS A 1 419 ? -12.712 -6.833 12.387 1.00 79.06 419 HIS A C 1
ATOM 3275 O O . HIS A 1 419 ? -11.634 -7.383 12.581 1.00 79.06 419 HIS A O 1
ATOM 3281 N N . LEU A 1 420 ? -13.308 -6.108 13.337 1.00 82.12 420 LEU A N 1
ATOM 3282 C CA . LEU A 1 420 ? -12.681 -5.867 14.644 1.00 82.12 420 LEU A CA 1
ATOM 3283 C C . LEU A 1 420 ? -12.576 -7.137 15.498 1.00 82.12 420 LEU A C 1
ATOM 3285 O O . LEU A 1 420 ? -11.696 -7.234 16.350 1.00 82.12 420 LEU A O 1
ATOM 3289 N N . LEU A 1 421 ? -13.463 -8.105 15.269 1.00 83.75 421 LEU A N 1
ATOM 3290 C CA . LEU A 1 421 ? -13.504 -9.384 15.975 1.00 83.75 421 LEU A CA 1
ATOM 3291 C C . LEU A 1 421 ? -12.874 -10.536 15.170 1.00 83.75 421 LEU A C 1
ATOM 3293 O O . LEU A 1 421 ? -12.923 -11.674 15.630 1.00 83.75 421 LEU A O 1
ATOM 3297 N N . ASN A 1 422 ? -12.283 -10.259 13.998 1.00 79.81 422 ASN A N 1
ATOM 3298 C CA . ASN A 1 422 ? -11.720 -11.252 13.069 1.00 79.81 422 ASN A CA 1
ATOM 3299 C C . ASN A 1 422 ? -12.725 -12.333 12.613 1.00 79.81 422 ASN A C 1
ATOM 3301 O O . ASN A 1 422 ? -12.376 -13.506 12.467 1.00 79.81 422 ASN A O 1
ATOM 3305 N N . LEU A 1 423 ? -13.981 -11.947 12.377 1.00 80.62 423 LEU A N 1
ATOM 3306 C CA . LEU A 1 423 ? -15.078 -12.855 12.014 1.00 80.62 423 LEU A CA 1
ATOM 3307 C C . LEU A 1 423 ? -15.294 -12.985 10.497 1.00 80.62 423 LEU A C 1
ATOM 3309 O O . LEU A 1 423 ? -16.314 -13.524 10.067 1.00 80.62 423 LEU A O 1
ATOM 3313 N N . ASP A 1 424 ? -14.339 -12.542 9.676 1.00 76.38 424 ASP A N 1
ATOM 3314 C CA . ASP A 1 424 ? -14.416 -12.562 8.205 1.00 76.38 424 ASP A CA 1
ATOM 3315 C C . ASP A 1 424 ? -14.732 -13.948 7.627 1.00 76.38 424 ASP A C 1
ATOM 3317 O O . ASP A 1 424 ? -15.403 -14.080 6.607 1.00 76.38 424 ASP A O 1
ATOM 3321 N N . ARG A 1 425 ? -14.284 -15.010 8.305 1.00 70.00 425 ARG A N 1
ATOM 3322 C CA . ARG A 1 425 ? -14.531 -16.403 7.897 1.00 70.00 425 ARG A CA 1
ATOM 3323 C C . ARG A 1 425 ? -16.000 -16.807 7.996 1.00 70.00 425 ARG A C 1
ATOM 3325 O O . ARG A 1 425 ? -16.441 -17.678 7.256 1.00 70.00 425 ARG A O 1
ATOM 3332 N N . LEU A 1 426 ? -16.732 -16.203 8.928 1.00 63.94 426 LEU A N 1
ATOM 3333 C CA . LEU A 1 426 ? -18.138 -16.506 9.199 1.00 63.94 426 LEU A CA 1
ATOM 3334 C C . LEU A 1 426 ? -19.085 -15.611 8.391 1.00 63.94 426 LEU A C 1
ATOM 3336 O O . LEU A 1 426 ? -20.262 -15.937 8.251 1.00 63.94 426 LEU A O 1
ATOM 3340 N N . TYR A 1 427 ? -18.563 -14.510 7.845 1.00 64.31 427 TYR A N 1
ATOM 3341 C CA . TYR A 1 427 ? -19.290 -13.554 7.015 1.00 64.31 427 TYR A CA 1
ATOM 3342 C C . TYR A 1 427 ? -18.462 -13.189 5.769 1.00 64.31 427 TYR A C 1
ATOM 3344 O O . TYR A 1 427 ? -17.991 -12.055 5.660 1.00 64.31 427 TYR A O 1
ATOM 3352 N N . PRO A 1 428 ? -18.243 -14.145 4.843 1.00 51.72 428 PRO A N 1
ATOM 3353 C CA . PRO A 1 428 ? -17.532 -13.874 3.598 1.00 51.72 428 PRO A CA 1
ATOM 3354 C C . PRO A 1 428 ? -18.291 -12.847 2.743 1.00 51.72 428 PRO A C 1
ATOM 3356 O O . PRO A 1 428 ? -19.522 -12.803 2.767 1.00 51.72 428 PRO A O 1
ATOM 3359 N N . ARG A 1 429 ? -17.525 -12.015 2.029 1.00 54.00 429 ARG A N 1
ATOM 3360 C CA . ARG A 1 429 ? -18.007 -10.890 1.209 1.00 54.00 429 ARG A CA 1
ATOM 3361 C C . ARG A 1 429 ? -18.865 -11.315 0.024 1.00 54.00 429 ARG A C 1
ATOM 3363 O O . ARG A 1 429 ? -18.523 -12.341 -0.607 1.00 54.00 429 ARG A O 1
#

Foldseek 3Di:
DLLVVLVVVLVVLVVVLVCVLVVLADPVLVVLLLVLLPDDPVLVVDPVSLVVSVVSLLVSLLRRCVVALLDDPDDSVLSSVLLSVLLCVQANSVNSVVLNVDHSVVSSVVSVLSSLLSQLSSQLCLPPNDDDGDRRDQLVCLLVVDDPCVLVVLVVVLVVLVVLLVLLLVLLVCLVVLCVPVVDPLLLVLLLLSQVVNLSSLSLSVVSVVLSVQLVVLSVQLVVLSVQLVCLSVVLVVCCVVPVPDDSVVNSVSSSSNSVSVSSNSSSSSVNVSSVVSSVVSVVSVVVVCVPRVVVNVVSSVVSVVSVVVVPDPPPPQQDDDDDDDDDDDDDDDDDDDDDDDDQQDQPPDQAAQRQAALQSCLPRVHRRHADSSDAWDDDPNHTHGHNDPVSVVVCVVPVPNSVVSNVVSCVVPVSSCVVRVVCVVPPD

Nearest PDB structures (foldseek):
  6wno-assembly1_A  TM=2.700E-01  e=2.183E-01  Plasmodium vivax Sal-1
  8xom-assembly1_A  TM=1.930E-01  e=2.260E+00  Homo sapiens